Protein AF-A0A8S8XZ10-F1 (afdb_monomer)

Secondary structure (DSSP, 8-state):
--S-HHHHHHHHHHHHHHTT----SSS-EEEEE-TTS-EEEEE-STTT-TTS-EEEEEPPPSSPPPHHHHHHTTSS-HHHHHHHHHHHHTT--EEEE-STTSSHHHHHHHHHTTS-TTS-EEEEESS-------TTEEEEE-BPPSSSS--SSSPPPTT-B-HHHHHHHHGGG--SEEEEEEE-STHHHHHHHHHHTT-EEEEEE--SSHHHHHHHHHSTTT---GGGGGG--EEEEEEEEEETTEEEEEEEEEEEEEEE-TTT-PEEEEEEEEEETTTTEEEE-S--HHHHHHHHHHT--HHHHHHHHHHHHHHHHHHHHHT---HHHHHHHHHHHHH-HHHHHHHHHHHH--S-HHHHHHHHHTT------------GGGS-HHHHHHHHHHHHHHHHHHHHHHHHHHT---HHHHHHHHHHHHHHHHHHHHHHHHHHHHHHHHHHHHHHHHHHHHHTT----TT--HHHHHHHHHHHHHHHHHHHHHHHHHTT--SHHHHHHHHHHHHHHHHHHHHHHHHHHHHHHHHHHS-TTSSS--

Sequence (542 aa):
MWEDELELEQYIIRMAQRCGKHISIAEPLLDATLMDGSRIVMTLGREVSTKGSTFTIRRFRDEPFTPVDLLEFKTFSSMQIAFFWLAMQYGMSMLFVGGTASGKTTSLNACSLFLPWQHKIVSIEETRELNLPHPNWIPGCTRQGFGGESAGSGVKAAGEVDMYDLLRAALRERPEYIIVGEIRGAEAYVLFQAMATGHTTYSTFHADSIQSLVHRLENKPIEIPRVLIPALDGISIQIQTRVGGKRVRRNKGIIEIIGIDPHSHELLTNEAFRWDNTVDEFVFTGKSYIFEKIMMKANLNRVEIMDETKRRQLVIEWCLKKGIRDYKDFARVVAEYYVHPEDVMRQVYEDMQVGGKKRRRKVEERNLDLSSSDDSEVDVSDFPPKVRQKYQTREAKEQATRAKSDAKISQTDDPTKRANLIAKEEQRRAKVETKLQSDLLKDQGYYVPLKQLKPLAKQISLGDVSSLNEVEGRRMLKDVRSEMNKRSKAETNISKLEASDKKEKAISSEEDRASKALNSLKAKLANRVQRSANPRWWHSWL

Structure (mmCIF, N/CA/C/O backbone):
data_AF-A0A8S8XZ10-F1
#
_entry.id   AF-A0A8S8XZ10-F1
#
loop_
_atom_site.group_PDB
_atom_site.id
_atom_site.type_symbol
_atom_site.label_atom_id
_atom_sit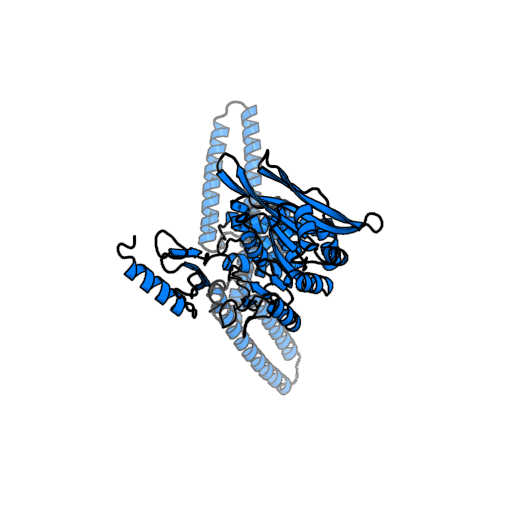e.label_alt_id
_atom_site.label_comp_id
_atom_site.label_asym_id
_atom_site.label_entity_id
_atom_site.label_seq_id
_atom_site.pdbx_PDB_ins_code
_atom_site.Cartn_x
_atom_site.Cartn_y
_atom_site.Cartn_z
_atom_site.occupancy
_atom_site.B_iso_or_equiv
_atom_site.auth_seq_id
_atom_site.auth_comp_id
_atom_site.auth_asym_id
_atom_site.auth_atom_id
_atom_site.pdbx_PDB_model_num
ATOM 1 N N . MET A 1 1 ? -37.898 -8.032 8.596 1.00 65.44 1 MET A N 1
ATOM 2 C CA . MET A 1 1 ? -38.205 -7.002 9.608 1.00 65.44 1 MET A CA 1
ATOM 3 C C . MET A 1 1 ? -38.590 -7.789 10.846 1.00 65.44 1 MET A C 1
ATOM 5 O O . MET A 1 1 ? -39.298 -8.768 10.668 1.00 65.44 1 MET A O 1
ATOM 9 N N . TRP A 1 2 ? -38.030 -7.489 12.015 1.00 80.50 2 TRP A N 1
ATOM 10 C CA . TRP A 1 2 ? -38.417 -8.199 13.239 1.00 80.50 2 TRP A CA 1
ATOM 11 C C . TRP A 1 2 ? -39.788 -7.669 13.664 1.00 80.50 2 TRP A C 1
ATOM 13 O O . TRP A 1 2 ? -39.946 -6.452 13.752 1.00 80.50 2 TRP A O 1
ATOM 23 N N . GLU A 1 3 ? -40.773 -8.553 13.817 1.00 84.00 3 GLU A N 1
ATOM 24 C CA . GLU A 1 3 ? -42.140 -8.176 14.215 1.00 84.00 3 GLU A CA 1
ATOM 25 C C . GLU A 1 3 ? -42.300 -8.145 15.740 1.00 84.00 3 GLU A C 1
ATOM 27 O O . GLU A 1 3 ? -43.104 -7.368 16.251 1.00 84.00 3 GLU A O 1
ATOM 32 N N . ASP A 1 4 ? -41.489 -8.930 16.456 1.00 89.00 4 ASP A N 1
ATOM 33 C CA . ASP A 1 4 ? -41.454 -8.998 17.914 1.00 89.00 4 ASP A CA 1
ATOM 34 C C . ASP A 1 4 ? -40.138 -8.430 18.476 1.00 89.00 4 ASP A C 1
ATOM 36 O O . ASP A 1 4 ? -39.034 -8.779 18.045 1.00 89.00 4 ASP A O 1
ATOM 40 N N . GLU A 1 5 ? -40.263 -7.536 19.456 1.00 87.44 5 GLU A N 1
ATOM 41 C CA . GLU A 1 5 ? -39.135 -6.887 20.130 1.00 87.44 5 GLU A CA 1
ATOM 42 C C . GLU A 1 5 ? -38.391 -7.865 21.047 1.00 87.44 5 GLU A C 1
ATOM 44 O O . GLU A 1 5 ? -37.161 -7.821 21.112 1.00 87.44 5 GLU A O 1
ATOM 49 N N . LEU A 1 6 ? -39.111 -8.799 21.682 1.00 89.62 6 LEU A N 1
ATOM 50 C CA . LEU A 1 6 ? -38.511 -9.833 22.530 1.00 89.62 6 LEU A CA 1
ATOM 51 C C . LEU A 1 6 ? -37.626 -10.777 21.711 1.00 89.62 6 LEU A C 1
ATOM 53 O O . LEU A 1 6 ? -36.528 -11.134 22.142 1.00 89.62 6 LEU A O 1
ATOM 57 N N . GLU A 1 7 ? -38.067 -11.160 20.514 1.00 92.50 7 GLU A N 1
ATOM 58 C CA . GLU A 1 7 ? -37.280 -11.989 19.601 1.00 92.50 7 GLU A CA 1
ATOM 59 C C . GLU A 1 7 ? -35.965 -11.292 19.192 1.00 92.50 7 GLU A C 1
ATOM 61 O O . GLU A 1 7 ? -34.892 -11.907 19.215 1.00 92.50 7 GLU A O 1
ATOM 66 N N . LEU A 1 8 ? -36.023 -9.987 18.892 1.00 92.81 8 LEU A N 1
ATOM 67 C CA . LEU A 1 8 ? -34.847 -9.177 18.558 1.00 92.81 8 LEU A CA 1
ATOM 68 C C . LEU A 1 8 ? -33.883 -9.039 19.746 1.00 92.81 8 LEU A C 1
ATOM 70 O O . LEU A 1 8 ? -32.667 -9.152 19.572 1.00 92.81 8 LEU A O 1
ATOM 74 N N . GLU A 1 9 ? -34.404 -8.833 20.954 1.00 93.06 9 GLU A N 1
ATOM 75 C CA . GLU A 1 9 ? -33.612 -8.792 22.187 1.00 93.06 9 GLU A CA 1
ATOM 76 C C . GLU A 1 9 ? -32.893 -10.115 22.446 1.00 93.06 9 GLU A C 1
ATOM 78 O O . GLU A 1 9 ? -31.679 -10.137 22.662 1.00 93.06 9 GLU A O 1
ATOM 83 N N . GLN A 1 10 ? -33.609 -11.236 22.345 1.00 92.75 10 GLN A N 1
ATOM 84 C CA . GLN A 1 10 ? -33.021 -12.568 22.483 1.00 92.75 10 GLN A CA 1
ATOM 85 C C . GLN A 1 10 ? -31.941 -12.823 21.430 1.00 92.75 10 GLN A C 1
ATOM 87 O O . GLN A 1 10 ? -30.914 -13.439 21.732 1.00 92.75 10 GLN A O 1
ATOM 92 N N . TYR A 1 11 ? -32.145 -12.346 20.200 1.00 93.69 11 TYR A N 1
ATOM 93 C CA . TYR A 1 11 ? -31.141 -12.431 19.148 1.00 93.69 11 TYR A CA 1
ATOM 94 C C . TYR A 1 11 ? -29.889 -11.620 19.491 1.00 93.69 11 TYR A C 1
ATOM 96 O O . TYR A 1 11 ? -28.785 -12.155 19.407 1.00 93.69 11 TYR A O 1
ATOM 104 N N . ILE A 1 12 ? -30.038 -10.369 19.933 1.00 93.75 12 ILE A N 1
ATOM 105 C CA . ILE A 1 12 ? -28.918 -9.505 20.333 1.00 93.75 12 ILE A CA 1
ATOM 106 C C . ILE A 1 12 ? -28.139 -10.117 21.502 1.00 93.75 12 ILE A C 1
ATOM 108 O O . ILE A 1 12 ? -26.913 -10.206 21.432 1.00 93.75 12 ILE A O 1
ATOM 112 N N . ILE A 1 13 ? -28.828 -10.627 22.526 1.00 93.50 13 ILE A N 1
ATOM 113 C CA . ILE A 1 13 ? -28.196 -11.303 23.670 1.00 93.50 13 ILE A CA 1
ATOM 114 C C . ILE A 1 13 ? -27.418 -12.542 23.206 1.00 93.50 13 ILE A C 1
ATOM 116 O O . ILE A 1 13 ? -26.265 -12.741 23.592 1.00 93.50 13 ILE A O 1
ATOM 120 N N . ARG A 1 14 ? -28.008 -13.361 22.327 1.00 92.94 14 ARG A N 1
ATOM 121 C CA . ARG A 1 14 ? -27.344 -14.548 21.767 1.00 92.94 14 ARG A CA 1
ATOM 122 C C . ARG A 1 14 ? -26.124 -14.171 20.928 1.00 92.94 14 ARG A C 1
ATOM 124 O O . ARG A 1 14 ? -25.102 -14.850 20.994 1.00 92.94 14 ARG A O 1
ATOM 131 N N . MET A 1 15 ? -26.212 -13.103 20.139 1.00 92.31 15 MET A N 1
ATOM 132 C CA . MET A 1 15 ? -25.101 -12.612 19.325 1.00 92.31 15 MET A CA 1
ATOM 133 C C . MET A 1 15 ? -23.962 -12.077 20.192 1.00 92.31 15 MET A C 1
ATOM 135 O O . MET A 1 15 ? -22.817 -12.448 19.952 1.00 92.31 15 MET A O 1
ATOM 139 N N . ALA A 1 16 ? -24.267 -11.305 21.237 1.00 90.75 16 ALA A N 1
ATOM 140 C CA . ALA A 1 16 ? -23.286 -10.861 22.225 1.00 90.75 16 ALA A CA 1
ATOM 141 C C . ALA A 1 16 ? -22.512 -12.046 22.822 1.00 90.75 16 ALA A C 1
ATOM 143 O O . ALA A 1 16 ? -21.279 -12.060 22.779 1.00 90.75 16 ALA A O 1
ATOM 144 N N . GLN A 1 17 ? -23.229 -13.088 23.259 1.00 90.12 17 GLN A N 1
ATOM 145 C CA . GLN A 1 17 ? -22.628 -14.307 23.806 1.00 90.12 17 GLN A CA 1
ATOM 146 C C . GLN A 1 17 ? -21.746 -15.040 22.786 1.00 90.12 17 GLN A C 1
ATOM 148 O O . GLN A 1 17 ? -20.663 -15.505 23.135 1.00 90.12 17 GLN A O 1
ATOM 153 N N . ARG A 1 18 ? -22.156 -15.115 21.511 1.00 89.38 18 ARG A N 1
ATOM 154 C CA . ARG A 1 18 ? -21.328 -15.708 20.439 1.00 89.38 18 ARG A CA 1
ATOM 155 C C . ARG A 1 18 ? -20.056 -14.913 20.159 1.00 89.38 18 ARG A C 1
ATOM 157 O O . ARG A 1 18 ? -19.068 -15.508 19.743 1.00 89.38 18 ARG A O 1
ATOM 164 N N . CYS A 1 19 ? -20.067 -13.604 20.400 1.00 86.12 19 CYS A N 1
ATOM 165 C CA . CYS A 1 19 ? -18.871 -12.765 20.356 1.00 86.12 19 CYS A CA 1
ATOM 166 C C . CYS A 1 19 ? -18.008 -12.877 21.629 1.00 86.12 19 CYS A C 1
ATOM 168 O O . CYS A 1 19 ? -17.015 -12.162 21.748 1.00 86.12 19 CYS A O 1
ATOM 170 N N . GLY A 1 20 ? -18.388 -13.722 22.596 1.00 81.88 20 GLY A N 1
ATOM 171 C CA . GLY A 1 20 ? -17.695 -13.865 23.877 1.00 81.88 20 GLY A CA 1
ATOM 172 C C . GLY A 1 20 ? -17.874 -12.668 24.813 1.00 81.88 20 GLY A C 1
ATOM 173 O O . GLY A 1 20 ? -17.048 -12.467 25.700 1.00 81.88 20 GLY A O 1
ATOM 174 N N . LYS A 1 21 ? -18.918 -11.856 24.605 1.00 85.19 21 LYS A N 1
ATOM 175 C CA . LYS A 1 21 ? -19.235 -10.686 25.430 1.00 85.19 21 LYS A CA 1
ATOM 176 C C . LYS A 1 21 ? -20.638 -10.796 26.030 1.00 85.19 21 LYS A C 1
ATOM 178 O O . LYS A 1 21 ? -21.444 -11.638 25.637 1.00 85.19 21 LYS A O 1
ATOM 183 N N . HIS A 1 22 ? -20.935 -9.925 26.985 1.00 86.38 22 HIS A N 1
ATOM 184 C CA . HIS A 1 22 ? -22.253 -9.819 27.602 1.00 86.38 22 HIS A CA 1
ATOM 185 C C . HIS A 1 22 ? -22.854 -8.450 27.295 1.00 86.38 22 HIS A C 1
ATOM 187 O O . HIS A 1 22 ? -22.135 -7.462 27.199 1.00 86.38 22 HIS A O 1
ATOM 193 N N . ILE A 1 23 ? -24.170 -8.419 27.111 1.00 88.44 23 ILE A N 1
ATOM 194 C CA . ILE A 1 23 ? -24.964 -7.198 26.995 1.00 88.44 23 ILE A CA 1
ATOM 195 C C . ILE A 1 23 ? -26.092 -7.307 28.013 1.00 88.44 23 ILE A C 1
ATOM 197 O O . ILE A 1 23 ? -26.660 -8.388 28.195 1.00 88.44 23 ILE A O 1
ATOM 201 N N . SER A 1 24 ? -26.374 -6.224 28.725 1.00 90.25 24 SER A N 1
ATOM 202 C CA . SER A 1 24 ? -27.387 -6.204 29.779 1.00 90.25 24 SER A CA 1
ATOM 203 C C . SER A 1 24 ? -28.095 -4.857 29.797 1.00 90.25 24 SER A C 1
ATOM 205 O O . SER A 1 24 ? -27.687 -3.938 29.102 1.00 90.25 24 SER A O 1
ATOM 207 N N . ILE A 1 25 ? -29.156 -4.725 30.587 1.00 87.12 25 ILE A N 1
ATOM 208 C CA . ILE A 1 25 ? -29.828 -3.430 30.756 1.00 87.12 25 ILE A CA 1
ATOM 209 C C . ILE A 1 25 ? -28.886 -2.423 31.441 1.00 87.12 25 ILE A C 1
ATOM 211 O O . ILE A 1 25 ? -28.856 -1.262 31.066 1.00 87.12 25 ILE A O 1
ATOM 215 N N . ALA A 1 26 ? -28.043 -2.880 32.375 1.00 85.94 26 ALA A N 1
ATOM 216 C CA . ALA A 1 26 ? -27.056 -2.028 33.042 1.00 85.94 26 ALA A CA 1
ATOM 217 C C . ALA A 1 26 ? -25.929 -1.555 32.102 1.00 85.94 26 ALA A C 1
ATOM 219 O O . ALA A 1 26 ? -25.416 -0.452 32.260 1.00 85.94 26 ALA A O 1
ATOM 220 N N . GLU A 1 27 ? -25.563 -2.379 31.115 1.00 85.25 27 GLU A N 1
ATOM 221 C CA . GLU A 1 27 ? -24.571 -2.070 30.076 1.00 85.25 27 GLU A CA 1
ATOM 222 C C . GLU A 1 27 ? -25.194 -2.321 28.692 1.00 85.25 27 GLU A C 1
ATOM 224 O O . GLU A 1 27 ? -24.950 -3.363 28.066 1.00 85.25 27 GLU A O 1
ATOM 229 N N . PRO A 1 28 ? -26.059 -1.399 28.224 1.00 89.00 28 PRO A N 1
ATOM 230 C CA . PRO A 1 28 ? -26.897 -1.632 27.054 1.00 89.00 28 PRO A CA 1
ATOM 231 C C . PRO A 1 28 ? -26.156 -1.416 25.737 1.00 89.00 28 PRO A C 1
ATOM 233 O O . PRO A 1 28 ? -26.706 -1.739 24.692 1.00 89.00 28 PRO A O 1
ATOM 236 N N . LEU A 1 29 ? -24.935 -0.876 25.749 1.00 89.94 29 LEU A N 1
ATOM 237 C CA . LEU A 1 29 ? -24.121 -0.626 24.559 1.00 89.94 29 LEU A CA 1
ATOM 238 C C . LEU A 1 29 ? -23.000 -1.656 24.459 1.00 89.94 29 LEU A C 1
ATOM 240 O O . LEU A 1 29 ? -22.198 -1.795 25.376 1.00 89.94 29 LEU A O 1
ATOM 244 N N . LEU A 1 30 ? -22.914 -2.343 23.320 1.00 87.56 30 LEU A N 1
ATOM 245 C CA . LEU A 1 30 ? -21.883 -3.348 23.092 1.00 87.56 30 LEU A CA 1
ATOM 246 C C . LEU A 1 30 ? -21.258 -3.206 21.707 1.00 87.56 30 LEU A C 1
ATOM 248 O O . LEU A 1 30 ? -21.948 -3.240 20.692 1.00 87.56 30 LEU A O 1
ATOM 252 N N . ASP A 1 31 ? -19.933 -3.130 21.671 1.00 85.75 31 ASP A N 1
ATOM 253 C CA . ASP A 1 31 ? -19.135 -3.235 20.452 1.00 85.75 31 ASP A CA 1
ATOM 254 C C . ASP A 1 31 ? -18.364 -4.553 20.465 1.00 85.75 31 ASP A C 1
ATOM 256 O O . ASP A 1 31 ? -17.707 -4.885 21.455 1.00 85.75 31 ASP A O 1
ATOM 260 N N . ALA A 1 32 ? -18.467 -5.346 19.405 1.00 83.81 32 ALA A N 1
ATOM 261 C CA . ALA A 1 32 ? -17.872 -6.672 19.349 1.00 83.81 32 ALA A CA 1
ATOM 262 C C . ALA A 1 32 ? -17.457 -7.078 17.930 1.00 83.81 32 ALA A C 1
ATOM 264 O O . ALA A 1 32 ? -17.826 -6.455 16.933 1.00 83.81 32 ALA A O 1
ATOM 265 N N . THR A 1 33 ? -16.714 -8.179 17.854 1.00 82.75 33 THR A N 1
ATOM 266 C CA . THR A 1 33 ? -16.261 -8.782 16.599 1.00 82.75 33 THR A CA 1
ATOM 267 C C . THR A 1 33 ? -16.919 -10.147 16.442 1.00 82.75 33 THR A C 1
ATOM 269 O O . THR A 1 33 ? -16.871 -10.976 17.350 1.00 82.75 33 THR A O 1
ATOM 272 N N . LEU A 1 34 ? -17.558 -10.368 15.297 1.00 86.50 34 LEU A N 1
ATOM 273 C CA . LEU A 1 34 ? -18.174 -11.633 14.917 1.00 86.50 34 LEU A CA 1
ATOM 274 C C . LEU A 1 34 ? -17.112 -12.676 14.547 1.00 86.50 34 LEU A C 1
ATOM 276 O O . LEU A 1 34 ? -15.951 -12.358 14.302 1.00 86.50 34 LEU A O 1
ATOM 280 N N . MET A 1 35 ? -17.521 -13.944 14.465 1.00 81.88 35 MET A N 1
ATOM 281 C CA . MET A 1 35 ? -16.620 -15.056 14.124 1.00 81.88 35 MET A CA 1
ATOM 282 C C . MET A 1 35 ? -16.035 -14.963 12.706 1.00 81.88 35 MET A C 1
ATOM 284 O O . MET A 1 35 ? -14.980 -15.530 12.449 1.00 81.88 35 MET A O 1
ATOM 288 N N . ASP A 1 36 ? -16.712 -14.260 11.794 1.00 78.06 36 ASP A N 1
ATOM 289 C CA . ASP A 1 36 ? -16.226 -13.956 10.441 1.00 78.06 36 ASP A CA 1
ATOM 290 C C . ASP A 1 36 ? -15.306 -12.718 10.407 1.00 78.06 36 ASP A C 1
ATOM 292 O O . ASP A 1 36 ? -14.862 -12.301 9.343 1.00 78.06 36 ASP A O 1
ATOM 296 N N . GLY A 1 37 ? -15.031 -12.106 11.563 1.00 77.94 37 GLY A N 1
ATOM 297 C CA . GLY A 1 37 ? -14.256 -10.877 11.692 1.00 77.94 37 GLY A CA 1
ATOM 298 C C . GLY A 1 37 ? -15.082 -9.598 11.557 1.00 77.94 37 GLY A C 1
ATOM 299 O O . GLY A 1 37 ? -14.557 -8.537 11.875 1.00 77.94 37 GLY A O 1
ATOM 300 N N . SER A 1 38 ? -16.355 -9.666 11.145 1.00 83.56 38 SER A N 1
ATOM 301 C CA . SER A 1 38 ? -17.235 -8.498 10.984 1.00 83.56 38 SER A CA 1
ATOM 302 C C . SER A 1 38 ? -17.439 -7.745 12.303 1.00 83.56 38 SER A C 1
ATOM 304 O O . SER A 1 38 ? -17.629 -8.358 13.353 1.00 83.56 38 SER A O 1
ATOM 306 N N . ARG A 1 39 ? -17.472 -6.407 12.265 1.00 84.81 39 ARG A N 1
ATOM 307 C CA . ARG A 1 39 ? -17.782 -5.604 13.461 1.00 84.81 39 ARG A CA 1
ATOM 308 C C . ARG A 1 39 ? -19.282 -5.565 13.675 1.00 84.81 39 ARG A C 1
ATOM 310 O O . ARG A 1 39 ? -20.030 -5.306 12.730 1.00 84.81 39 ARG A O 1
ATOM 317 N N . ILE A 1 40 ? -19.714 -5.772 14.908 1.00 89.50 40 ILE A N 1
ATOM 318 C CA . ILE A 1 40 ? -21.108 -5.659 15.308 1.00 89.50 40 ILE A CA 1
ATOM 319 C C . ILE A 1 40 ? -21.227 -4.680 16.475 1.00 89.50 40 ILE A C 1
ATOM 321 O O . ILE A 1 40 ? -20.600 -4.852 17.515 1.00 89.50 40 ILE A O 1
ATOM 325 N N . VAL A 1 41 ? -22.049 -3.652 16.289 1.00 91.50 41 VAL A N 1
ATOM 326 C CA . VAL A 1 41 ? -22.442 -2.719 17.349 1.00 91.50 41 VAL A CA 1
ATOM 327 C C . VAL A 1 41 ? -23.881 -3.028 17.718 1.00 91.50 41 VAL A C 1
ATOM 329 O O . VAL A 1 41 ? -24.717 -3.153 16.826 1.00 91.50 41 VAL A O 1
ATOM 332 N N . MET A 1 42 ? -24.168 -3.180 19.005 1.00 93.00 42 MET A N 1
ATOM 333 C CA . MET A 1 42 ? -25.476 -3.548 19.539 1.00 93.00 42 MET A CA 1
ATOM 334 C C . MET A 1 42 ? -25.917 -2.556 20.610 1.00 93.00 42 MET A C 1
ATOM 336 O O . MET A 1 42 ? -25.102 -2.027 21.367 1.00 93.00 42 MET A O 1
ATOM 340 N N . THR A 1 43 ? -27.224 -2.337 20.681 1.00 93.50 43 THR A N 1
ATOM 341 C CA . THR A 1 43 ? -27.889 -1.586 21.741 1.00 93.50 43 THR A CA 1
ATOM 342 C C . THR A 1 43 ? -29.072 -2.400 22.248 1.00 93.50 43 THR A C 1
ATOM 344 O O . THR A 1 43 ? -29.917 -2.787 21.441 1.00 93.50 43 THR A O 1
ATOM 347 N N . LEU A 1 44 ? -29.130 -2.676 23.550 1.00 92.38 44 LEU A N 1
ATOM 348 C CA . LEU A 1 44 ? -30.203 -3.443 24.183 1.00 92.38 44 LEU A CA 1
ATOM 349 C C . LEU A 1 44 ? -31.250 -2.526 24.825 1.00 92.38 44 LEU A C 1
ATOM 351 O O . LEU A 1 44 ? -30.921 -1.531 25.468 1.00 92.38 44 LEU A O 1
ATOM 355 N N . GLY A 1 45 ? -32.511 -2.916 24.683 1.00 89.69 45 GLY A N 1
ATOM 356 C CA . GLY A 1 45 ? -33.670 -2.283 25.287 1.00 89.69 45 GLY A CA 1
ATOM 357 C C . GLY A 1 45 ? -33.987 -0.901 24.723 1.00 89.69 45 GLY A C 1
ATOM 358 O O . GLY A 1 45 ? -33.482 -0.467 23.682 1.00 89.69 45 GLY A O 1
ATOM 359 N N . ARG A 1 46 ? -34.854 -0.197 25.456 1.00 90.00 46 ARG A N 1
ATOM 360 C CA . ARG A 1 46 ? -35.334 1.149 25.111 1.00 90.00 46 ARG A CA 1
ATOM 361 C C . ARG A 1 46 ? -34.636 2.285 25.851 1.00 90.00 46 ARG A C 1
ATOM 363 O O . ARG A 1 46 ? -34.931 3.446 25.580 1.00 90.00 46 ARG A O 1
ATOM 370 N N . GLU A 1 47 ? -33.721 1.964 26.762 1.00 83.06 47 GLU A N 1
ATOM 371 C CA . GLU A 1 47 ? -33.067 2.954 27.625 1.00 83.06 47 GLU A CA 1
ATOM 372 C C . GLU A 1 47 ? -32.169 3.909 26.834 1.00 83.06 47 GLU A C 1
ATOM 374 O O . GLU A 1 47 ? -32.202 5.116 27.056 1.00 83.06 47 GLU A O 1
ATOM 379 N N . VAL A 1 48 ? -31.417 3.375 25.865 1.00 85.56 48 VAL A N 1
ATOM 380 C CA . VAL A 1 48 ? -30.547 4.174 24.984 1.00 85.56 48 VAL A CA 1
ATOM 381 C C . VAL A 1 48 ? -31.138 4.321 23.580 1.00 85.56 48 VAL A C 1
ATOM 383 O O . VAL A 1 48 ? -31.026 5.380 22.963 1.00 85.56 48 VAL A O 1
ATOM 386 N N . SER A 1 49 ? -31.806 3.283 23.068 1.00 87.50 49 SER A N 1
ATOM 387 C CA . SER A 1 49 ? -32.452 3.301 21.753 1.00 87.50 49 SER A CA 1
ATOM 388 C C . SER A 1 49 ? -33.968 3.408 21.892 1.00 87.50 49 SER A C 1
ATOM 390 O O . SER A 1 49 ? -34.666 2.430 22.136 1.00 87.50 49 SER A O 1
ATOM 392 N N . THR A 1 50 ? -34.516 4.602 21.670 1.00 85.75 50 THR A N 1
ATOM 393 C CA . THR A 1 50 ? -35.946 4.899 21.900 1.00 85.75 50 THR A CA 1
ATOM 394 C C . THR A 1 50 ? -36.926 4.070 21.059 1.00 85.75 50 THR A C 1
ATOM 396 O O . THR A 1 50 ? -38.117 4.040 21.363 1.00 85.75 50 THR A O 1
ATOM 399 N N . LYS A 1 51 ? -36.448 3.391 20.009 1.00 86.38 51 LYS A N 1
ATOM 400 C CA . LYS A 1 51 ? -37.246 2.511 19.138 1.00 86.38 51 LYS A CA 1
ATOM 401 C C . LYS A 1 51 ? -37.040 1.015 19.413 1.00 86.38 51 LYS A C 1
ATOM 403 O O . LYS A 1 51 ? -37.399 0.205 18.564 1.00 86.38 51 LYS A O 1
ATOM 408 N N . GLY A 1 52 ? -36.477 0.667 20.568 1.00 89.88 52 GLY A N 1
ATOM 409 C CA . GLY A 1 52 ? -36.152 -0.710 20.934 1.00 89.88 52 GLY A CA 1
ATOM 410 C C . GLY A 1 52 ? -34.719 -1.077 20.588 1.00 89.88 52 GLY A C 1
ATOM 411 O O . GLY A 1 52 ? -33.941 -0.249 20.104 1.00 89.88 52 GLY A O 1
ATOM 412 N N . SER A 1 53 ? -34.373 -2.333 20.837 1.00 93.06 53 SER A N 1
ATOM 413 C CA . SER A 1 53 ? -33.017 -2.836 20.635 1.00 93.06 53 SER A CA 1
ATOM 414 C C . SER A 1 53 ? -32.560 -2.713 19.179 1.00 93.06 53 SER A C 1
ATOM 416 O O . SER A 1 53 ? -33.344 -2.862 18.243 1.00 93.06 53 SER A O 1
ATOM 418 N N . THR A 1 54 ? -31.274 -2.452 18.959 1.00 93.00 54 THR A N 1
ATOM 419 C CA . THR A 1 54 ? -30.707 -2.325 17.610 1.00 93.00 54 THR A CA 1
ATOM 420 C C . THR A 1 54 ? -29.384 -3.058 17.490 1.00 93.00 54 THR A C 1
ATOM 422 O O . THR A 1 54 ? -28.671 -3.268 18.469 1.00 93.00 54 THR A O 1
ATOM 425 N N . PHE A 1 55 ? -29.031 -3.448 16.268 1.00 93.31 55 PHE A N 1
ATOM 426 C CA . PHE A 1 55 ? -27.678 -3.877 15.956 1.00 93.31 55 PHE A CA 1
ATOM 427 C C . PHE A 1 55 ? -27.283 -3.426 14.552 1.00 93.31 55 PHE A C 1
ATOM 429 O O . PHE A 1 55 ? -28.116 -3.311 13.655 1.00 93.31 55 PHE A O 1
ATOM 436 N N . THR A 1 56 ? -25.994 -3.181 14.352 1.00 92.19 56 THR A N 1
ATOM 437 C CA . THR A 1 56 ? -25.409 -2.828 13.060 1.00 92.19 56 THR A CA 1
ATOM 438 C C . THR A 1 56 ? -24.200 -3.712 12.821 1.00 92.19 56 THR A C 1
ATOM 440 O O . THR A 1 56 ? -23.259 -3.695 13.609 1.00 92.19 56 THR A O 1
ATOM 443 N N . ILE A 1 57 ? -24.216 -4.468 11.721 1.00 89.75 57 ILE A N 1
ATOM 444 C CA . ILE A 1 57 ? -23.077 -5.283 11.295 1.00 89.75 57 ILE A CA 1
ATOM 445 C C . ILE A 1 57 ? -22.372 -4.575 10.146 1.00 89.75 57 ILE A C 1
ATOM 447 O O . ILE A 1 57 ? -22.947 -4.370 9.074 1.00 89.75 57 ILE A O 1
ATOM 451 N N . ARG A 1 58 ? -21.098 -4.247 10.351 1.00 85.12 58 ARG A N 1
ATOM 452 C CA . ARG A 1 58 ? -20.192 -3.827 9.288 1.00 85.12 58 ARG A CA 1
ATOM 453 C C . ARG A 1 58 ? -19.411 -5.050 8.822 1.00 85.12 58 ARG A C 1
ATOM 455 O O . ARG A 1 58 ? -18.476 -5.488 9.489 1.00 85.12 58 ARG A O 1
ATOM 462 N N . ARG A 1 59 ? -19.827 -5.592 7.675 1.00 80.62 59 ARG A N 1
ATOM 463 C CA . ARG A 1 59 ? -19.159 -6.733 7.041 1.00 80.62 59 ARG A CA 1
ATOM 464 C C . ARG A 1 59 ? -17.849 -6.299 6.403 1.00 80.62 59 ARG A C 1
ATOM 466 O O . ARG A 1 59 ? -17.779 -5.223 5.799 1.00 80.62 59 ARG A O 1
ATOM 473 N N . PHE A 1 60 ? -16.850 -7.160 6.503 1.00 71.25 60 PHE A N 1
ATOM 474 C CA . PHE A 1 60 ? -15.625 -7.031 5.729 1.00 71.25 60 PHE A CA 1
ATOM 475 C C . PHE A 1 60 ? -15.775 -7.750 4.397 1.00 71.25 60 PHE A C 1
ATOM 477 O O . PHE A 1 60 ? -16.659 -8.584 4.203 1.00 71.25 60 PHE A O 1
ATOM 484 N N . ARG A 1 61 ? -14.965 -7.328 3.433 1.00 69.94 61 ARG A N 1
ATOM 485 C CA . ARG A 1 61 ? -14.929 -7.963 2.124 1.00 69.94 61 ARG A CA 1
ATOM 486 C C . ARG A 1 61 ? -13.916 -9.091 2.213 1.00 69.94 61 ARG A C 1
ATOM 488 O O . ARG A 1 61 ? -12.756 -8.811 2.499 1.00 69.94 61 ARG A O 1
ATOM 495 N N . ASP A 1 62 ? -14.354 -10.318 1.960 1.00 72.00 62 ASP A N 1
ATOM 496 C CA . ASP A 1 62 ? -13.457 -11.479 1.967 1.00 72.00 62 ASP A CA 1
ATOM 497 C C . ASP A 1 62 ? -12.342 -11.310 0.922 1.00 72.00 62 ASP A C 1
ATOM 499 O O . ASP A 1 62 ? -11.177 -11.601 1.188 1.00 72.00 62 ASP A O 1
ATOM 503 N N . GLU A 1 63 ? -12.688 -10.739 -0.236 1.00 82.69 63 GLU A N 1
ATOM 504 C CA . GLU A 1 63 ? -11.751 -10.368 -1.297 1.00 82.69 63 GLU A CA 1
ATOM 505 C C . GLU A 1 63 ? -11.380 -8.874 -1.206 1.00 82.69 63 GLU A C 1
ATOM 507 O O . GLU A 1 63 ? -12.218 -8.003 -1.497 1.00 82.69 63 GLU A O 1
ATOM 512 N N . PRO A 1 64 ? -10.142 -8.539 -0.792 1.00 88.25 64 PRO A N 1
ATOM 513 C CA . PRO A 1 64 ? -9.678 -7.162 -0.754 1.00 88.25 64 PRO A CA 1
ATOM 514 C C . PRO A 1 64 ? -9.480 -6.611 -2.171 1.00 88.25 64 PRO A C 1
ATOM 516 O O . PRO A 1 64 ? -9.181 -7.344 -3.110 1.00 88.25 64 PRO A O 1
ATOM 519 N N . PHE A 1 65 ? -9.621 -5.293 -2.321 1.00 94.00 65 PHE A N 1
ATOM 520 C CA . PHE A 1 65 ? -9.287 -4.631 -3.582 1.00 94.00 65 PHE A CA 1
ATOM 521 C C . PHE A 1 65 ? -7.784 -4.705 -3.854 1.00 94.00 65 PHE A C 1
ATOM 523 O O . PHE A 1 65 ? -6.967 -4.542 -2.949 1.00 94.00 65 PHE A O 1
ATOM 530 N N . THR A 1 66 ? -7.434 -4.881 -5.121 1.00 96.50 66 THR A N 1
ATOM 531 C CA . THR A 1 66 ? -6.054 -4.904 -5.602 1.00 96.50 66 THR A CA 1
ATOM 532 C C . THR A 1 66 ? -5.631 -3.542 -6.154 1.00 96.50 66 THR A C 1
ATOM 534 O O . THR A 1 66 ? -6.475 -2.703 -6.487 1.00 96.50 66 THR A O 1
ATOM 537 N N . PRO A 1 67 ? -4.322 -3.296 -6.336 1.00 97.12 67 PRO A N 1
ATOM 538 C CA . PRO A 1 67 ? -3.848 -2.123 -7.063 1.00 97.12 67 PRO A CA 1
ATOM 539 C C . PRO A 1 67 ? -4.434 -2.004 -8.477 1.00 97.12 67 PRO A C 1
ATOM 541 O O . PRO A 1 67 ? -4.634 -0.895 -8.966 1.00 97.12 67 PRO A O 1
ATOM 544 N N . VAL A 1 68 ? -4.760 -3.131 -9.117 1.00 96.62 68 VAL A N 1
ATOM 545 C CA . VAL A 1 68 ? -5.416 -3.166 -10.432 1.00 96.62 68 VAL A CA 1
ATOM 546 C C . VAL A 1 68 ? -6.821 -2.569 -10.359 1.00 96.62 68 VAL A C 1
ATOM 548 O O . VAL A 1 68 ? -7.165 -1.731 -11.191 1.00 96.62 68 VAL A O 1
ATOM 551 N N . ASP A 1 69 ? -7.600 -2.918 -9.332 1.00 96.44 69 ASP A N 1
ATOM 552 C CA . ASP A 1 69 ? -8.926 -2.327 -9.114 1.00 96.44 69 ASP A CA 1
ATOM 553 C C . ASP A 1 69 ? -8.823 -0.820 -8.844 1.00 96.44 69 ASP A C 1
ATOM 555 O O . ASP A 1 69 ? -9.595 -0.020 -9.372 1.00 96.44 69 ASP A O 1
ATOM 559 N N . LEU A 1 70 ? -7.830 -0.402 -8.052 1.00 97.00 70 LEU A N 1
ATOM 560 C CA . LEU A 1 70 ? -7.598 1.013 -7.763 1.00 97.00 70 LEU A CA 1
ATOM 561 C C . LEU A 1 70 ? -7.197 1.822 -9.007 1.00 97.00 70 LEU A C 1
ATOM 563 O O . LEU A 1 70 ? -7.556 3.002 -9.102 1.00 97.00 70 LEU A O 1
ATOM 567 N N . LEU A 1 71 ? -6.492 1.200 -9.957 1.00 96.44 71 LEU A N 1
ATOM 568 C CA . LEU A 1 71 ? -6.211 1.779 -11.271 1.00 96.44 71 LEU A CA 1
ATOM 569 C C . LEU A 1 71 ? -7.491 1.889 -12.109 1.00 96.44 71 LEU A C 1
ATOM 571 O O . LEU A 1 71 ? -7.761 2.942 -12.684 1.00 96.44 71 LEU A O 1
ATOM 575 N N . GLU A 1 72 ? -8.306 0.831 -12.146 1.00 95.50 72 GLU A N 1
ATOM 576 C CA . GLU A 1 72 ? -9.569 0.800 -12.893 1.00 95.50 72 GLU A CA 1
ATOM 577 C C . GLU A 1 72 ? -10.560 1.862 -12.396 1.00 95.50 72 GLU A C 1
ATOM 579 O O . GLU A 1 72 ? -11.181 2.570 -13.190 1.00 95.50 72 GLU A O 1
ATOM 584 N N . PHE A 1 73 ? -10.663 2.047 -11.077 1.00 94.88 73 PHE A N 1
ATOM 585 C CA . PHE A 1 73 ? -11.499 3.087 -10.472 1.00 94.88 73 PHE A CA 1
ATOM 586 C C . PHE A 1 73 ? -10.952 4.505 -10.667 1.00 94.88 73 PHE A C 1
ATOM 588 O O . PHE A 1 73 ? -11.603 5.476 -10.254 1.00 94.88 73 PHE A O 1
ATOM 595 N N . LYS A 1 74 ? -9.764 4.638 -11.273 1.00 95.56 74 LYS A N 1
ATOM 596 C CA . LYS A 1 74 ? -8.977 5.872 -11.343 1.00 95.56 74 LYS A CA 1
ATOM 597 C C . LYS A 1 74 ? -8.737 6.485 -9.963 1.00 95.56 74 LYS A C 1
ATOM 599 O O . LYS A 1 74 ? -8.744 7.702 -9.812 1.00 95.56 74 LYS A O 1
ATOM 604 N N . THR A 1 75 ? -8.587 5.669 -8.920 1.00 97.25 75 THR A N 1
ATOM 605 C CA . THR A 1 75 ? -8.223 6.172 -7.586 1.00 97.25 75 THR A CA 1
ATOM 606 C C . THR A 1 75 ? -6.757 6.591 -7.547 1.00 97.25 75 THR A C 1
ATOM 608 O O . THR A 1 75 ? -6.440 7.594 -6.906 1.00 97.25 75 THR A O 1
ATOM 611 N N . PHE A 1 76 ? -5.907 5.875 -8.284 1.00 97.88 76 PHE A N 1
ATOM 612 C CA . PHE A 1 76 ? -4.502 6.195 -8.519 1.00 97.88 76 PHE A CA 1
ATOM 613 C C . PHE A 1 76 ? -4.169 6.049 -10.011 1.00 97.88 76 PHE A C 1
ATOM 615 O O . PHE A 1 76 ? -4.832 5.296 -10.724 1.00 97.88 76 PHE A O 1
ATOM 622 N N . SER A 1 77 ? -3.123 6.733 -10.481 1.00 97.06 77 SER A N 1
ATOM 623 C CA . SER A 1 77 ? -2.522 6.456 -11.794 1.00 97.06 77 SER A CA 1
ATOM 624 C C . SER A 1 77 ? -1.585 5.244 -11.750 1.00 97.06 77 SER A C 1
ATOM 626 O O . SER A 1 77 ? -1.085 4.872 -10.685 1.00 97.06 77 SER A O 1
ATOM 628 N N . SER A 1 78 ? -1.275 4.651 -12.911 1.00 96.62 78 SER A N 1
ATOM 629 C CA . SER A 1 78 ? -0.307 3.545 -12.998 1.00 96.62 78 SER A CA 1
ATOM 630 C C . SER A 1 78 ? 1.066 3.962 -12.461 1.00 96.62 78 SER A C 1
ATOM 632 O O . SER A 1 78 ? 1.728 3.184 -11.775 1.00 96.62 78 SER A O 1
ATOM 634 N N . MET A 1 79 ? 1.464 5.221 -12.684 1.00 96.31 79 MET A N 1
ATOM 635 C CA . MET A 1 79 ? 2.700 5.789 -12.142 1.00 96.31 79 MET A CA 1
ATOM 636 C C . MET A 1 79 ? 2.695 5.892 -10.614 1.00 96.31 79 MET A C 1
ATOM 638 O O . MET A 1 79 ? 3.704 5.562 -9.997 1.00 96.31 79 MET A O 1
ATOM 642 N N . GLN A 1 80 ? 1.585 6.305 -9.996 1.00 97.94 80 GLN A N 1
ATOM 643 C CA . GLN A 1 80 ? 1.469 6.337 -8.533 1.00 97.94 80 GLN A CA 1
ATOM 644 C C . GLN A 1 80 ? 1.525 4.928 -7.937 1.00 97.94 80 GLN A C 1
ATOM 646 O O . GLN A 1 80 ? 2.182 4.713 -6.926 1.00 97.94 80 GLN A O 1
ATOM 651 N N . ILE A 1 81 ? 0.880 3.950 -8.574 1.00 98.12 81 ILE A N 1
ATOM 652 C CA . ILE A 1 81 ? 0.925 2.560 -8.107 1.00 98.12 81 ILE A CA 1
ATOM 653 C C . ILE A 1 81 ? 2.346 1.995 -8.232 1.00 98.12 81 ILE A C 1
ATOM 655 O O . ILE A 1 81 ? 2.844 1.387 -7.289 1.00 98.12 81 ILE A O 1
ATOM 65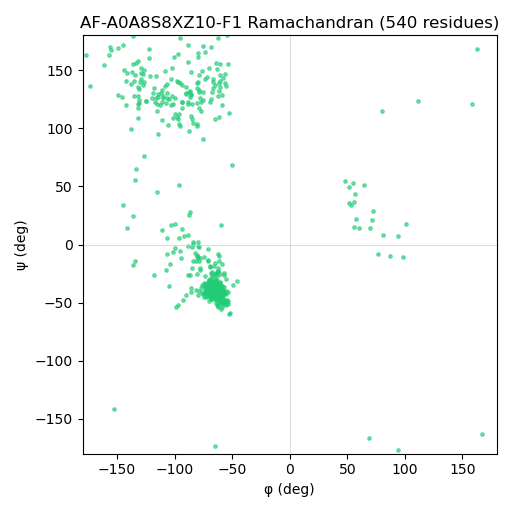9 N N . ALA A 1 82 ? 3.038 2.242 -9.348 1.00 97.88 82 ALA A N 1
ATOM 660 C CA . ALA A 1 82 ? 4.441 1.857 -9.510 1.00 97.88 82 ALA A CA 1
ATOM 661 C C . ALA A 1 82 ? 5.362 2.553 -8.491 1.00 97.88 82 ALA A C 1
ATOM 663 O O . ALA A 1 82 ? 6.314 1.943 -8.004 1.00 97.88 82 ALA A O 1
ATOM 664 N N . PHE A 1 83 ? 5.056 3.804 -8.133 1.00 98.06 83 PHE A N 1
ATOM 665 C CA . PHE A 1 83 ? 5.725 4.520 -7.051 1.00 98.06 83 PHE A CA 1
ATOM 666 C C . PHE A 1 83 ? 5.526 3.816 -5.703 1.00 98.06 83 PHE A C 1
ATOM 668 O O . PHE A 1 83 ? 6.516 3.547 -5.030 1.00 98.06 83 PHE A O 1
ATOM 675 N N . PHE A 1 84 ? 4.292 3.447 -5.329 1.00 98.38 84 PHE A N 1
ATOM 676 C CA . PHE A 1 84 ? 4.046 2.681 -4.098 1.00 98.38 84 PHE A CA 1
ATOM 677 C C . PHE A 1 84 ? 4.728 1.319 -4.120 1.00 98.38 84 PHE A C 1
ATOM 679 O O . PHE A 1 84 ? 5.275 0.904 -3.105 1.00 98.38 84 PHE A O 1
ATOM 686 N N . TRP A 1 85 ? 4.750 0.648 -5.272 1.00 98.25 85 TRP A N 1
ATOM 687 C CA . TRP A 1 85 ? 5.455 -0.618 -5.422 1.00 98.25 85 TRP A CA 1
ATOM 688 C C . TRP A 1 85 ? 6.946 -0.458 -5.094 1.00 98.25 85 TRP A C 1
ATOM 690 O O . TRP A 1 85 ? 7.483 -1.187 -4.261 1.00 98.25 85 TRP A O 1
ATOM 700 N N . LEU A 1 86 ? 7.617 0.524 -5.698 1.00 97.81 86 LEU A N 1
ATOM 701 C CA . LEU A 1 86 ? 9.019 0.825 -5.395 1.00 97.81 86 LEU A CA 1
ATOM 702 C C . LEU A 1 86 ? 9.213 1.235 -3.928 1.00 97.81 86 LEU A C 1
ATOM 704 O O . LEU A 1 86 ? 10.082 0.691 -3.250 1.00 97.81 86 LEU A O 1
ATOM 708 N N . ALA A 1 87 ? 8.382 2.144 -3.419 1.00 97.69 87 ALA A N 1
ATOM 709 C CA . ALA A 1 87 ? 8.461 2.629 -2.046 1.00 97.69 87 ALA A CA 1
ATOM 710 C C . ALA A 1 87 ? 8.323 1.492 -1.022 1.00 97.69 87 ALA A C 1
ATOM 712 O O . ALA A 1 87 ? 9.119 1.402 -0.089 1.00 97.69 87 ALA A O 1
ATOM 713 N N . MET A 1 88 ? 7.369 0.581 -1.221 1.00 97.31 88 MET A N 1
ATOM 714 C CA . MET A 1 88 ? 7.132 -0.530 -0.301 1.00 97.31 88 MET A CA 1
ATOM 715 C C . MET A 1 88 ? 8.208 -1.610 -0.378 1.00 97.31 88 MET A C 1
ATOM 717 O O . MET A 1 88 ? 8.670 -2.089 0.659 1.00 97.31 88 MET A O 1
ATOM 721 N N . GLN A 1 89 ? 8.682 -1.944 -1.582 1.00 96.12 89 GLN A N 1
ATOM 722 C CA . GLN A 1 89 ? 9.778 -2.900 -1.739 1.00 96.12 89 GLN A CA 1
ATOM 723 C C . GLN A 1 89 ? 11.049 -2.445 -1.012 1.00 96.12 89 GLN A C 1
ATOM 725 O O . GLN A 1 89 ? 11.726 -3.259 -0.393 1.00 96.12 89 GLN A O 1
ATOM 730 N N . TYR A 1 90 ? 11.378 -1.153 -1.084 1.00 96.19 90 TYR A N 1
ATOM 731 C CA . TYR A 1 90 ? 12.601 -0.597 -0.494 1.00 96.19 90 TYR A CA 1
ATOM 732 C C . TYR A 1 90 ? 12.413 -0.045 0.925 1.00 96.19 90 TYR A C 1
ATOM 734 O O . TYR A 1 90 ? 13.292 0.653 1.446 1.00 96.19 90 TYR A O 1
ATOM 742 N N . GLY A 1 91 ? 11.288 -0.367 1.562 1.00 95.81 91 GLY A N 1
ATOM 743 C CA . GLY A 1 91 ? 11.041 -0.056 2.963 1.00 95.81 91 GLY A CA 1
ATOM 744 C C . GLY A 1 91 ? 10.975 1.445 3.239 1.00 95.81 91 GLY A C 1
ATOM 745 O O . GLY A 1 91 ? 11.724 1.949 4.074 1.00 95.81 91 GLY A O 1
ATOM 746 N N . MET A 1 92 ? 10.167 2.171 2.466 1.00 97.31 92 MET A N 1
ATOM 747 C CA . MET A 1 92 ? 9.803 3.560 2.756 1.00 97.31 92 MET A CA 1
ATOM 748 C C . MET A 1 92 ? 8.568 3.552 3.655 1.00 97.31 92 MET A C 1
ATOM 750 O O . MET A 1 92 ? 7.546 2.979 3.269 1.00 97.31 92 MET A O 1
ATOM 754 N N . SER A 1 93 ? 8.651 4.170 4.831 1.00 97.75 93 SER A N 1
ATOM 755 C CA . SER A 1 93 ? 7.535 4.247 5.779 1.00 97.75 93 SER A CA 1
ATOM 756 C C . SER A 1 93 ? 6.509 5.271 5.303 1.00 97.75 93 SER A C 1
ATOM 758 O O . SER A 1 93 ? 6.868 6.396 4.946 1.00 97.75 93 SER A O 1
ATOM 760 N N . MET A 1 94 ? 5.224 4.905 5.282 1.00 97.75 94 MET A N 1
ATOM 761 C CA . MET A 1 94 ? 4.182 5.770 4.715 1.00 97.75 94 MET A CA 1
ATOM 762 C C . MET A 1 94 ? 2.865 5.770 5.491 1.00 97.75 94 MET A C 1
ATOM 764 O O . MET A 1 94 ? 2.426 4.744 6.006 1.00 97.75 94 MET A O 1
ATOM 768 N N . LEU A 1 95 ? 2.180 6.917 5.483 1.00 97.81 95 LEU A N 1
ATOM 769 C CA . LEU A 1 95 ? 0.819 7.056 6.006 1.00 97.81 95 LEU A CA 1
ATOM 770 C C . LEU A 1 95 ? -0.206 7.242 4.883 1.00 97.81 95 LEU A C 1
ATOM 772 O O . LEU A 1 95 ? -0.016 8.042 3.965 1.00 97.81 95 LEU A O 1
ATOM 776 N N . PHE A 1 96 ? -1.335 6.548 4.998 1.00 98.00 96 PHE A N 1
ATOM 777 C CA . PHE A 1 96 ? -2.518 6.738 4.161 1.00 98.00 96 PHE A CA 1
ATOM 778 C C . PHE A 1 96 ? -3.530 7.590 4.929 1.00 98.00 96 PHE A C 1
ATOM 780 O O . PHE A 1 96 ? -4.063 7.180 5.958 1.00 98.00 96 PHE A O 1
ATOM 787 N N . VAL A 1 97 ? -3.764 8.810 4.465 1.00 97.56 97 VAL A N 1
ATOM 788 C CA . VAL A 1 97 ? -4.418 9.871 5.233 1.00 97.56 97 VAL A CA 1
ATOM 789 C C . VAL A 1 97 ? -5.674 10.350 4.521 1.00 97.56 97 VAL A C 1
ATOM 791 O O . VAL A 1 97 ? -5.726 10.388 3.301 1.00 97.56 97 VAL A O 1
ATOM 794 N N . GLY A 1 98 ? -6.716 10.714 5.256 1.00 96.00 98 GLY A N 1
ATOM 795 C CA . GLY A 1 98 ? -7.976 11.171 4.671 1.00 96.00 98 GLY A CA 1
ATOM 796 C C . GLY A 1 98 ? -9.149 11.130 5.644 1.00 96.00 98 GLY A C 1
ATOM 797 O O . GLY A 1 98 ? -9.085 10.478 6.692 1.00 96.00 98 GLY A O 1
ATOM 798 N N . GLY A 1 99 ? -10.259 11.757 5.264 1.00 91.50 99 GLY A N 1
ATOM 799 C CA . GLY A 1 99 ? -11.509 11.710 6.021 1.00 91.50 99 GLY A CA 1
ATOM 800 C C . GLY A 1 99 ? -12.128 10.309 6.153 1.00 91.50 99 GLY A C 1
ATOM 801 O O . GLY A 1 99 ? -11.638 9.294 5.638 1.00 91.50 99 GLY A O 1
ATOM 802 N N . THR A 1 100 ? -13.242 10.224 6.877 1.00 87.31 100 THR A N 1
ATOM 803 C CA . THR A 1 100 ? -13.990 8.968 7.044 1.00 87.31 100 THR A CA 1
ATOM 804 C C . THR A 1 100 ? -14.493 8.462 5.692 1.00 87.31 100 THR A C 1
ATOM 806 O O . THR A 1 100 ? -14.947 9.235 4.854 1.00 87.31 100 THR A O 1
ATOM 809 N N . ALA A 1 101 ? -14.400 7.148 5.465 1.00 85.25 101 ALA A N 1
ATOM 810 C CA . ALA A 1 101 ? -14.833 6.482 4.231 1.00 85.25 101 ALA A CA 1
ATOM 811 C C . ALA A 1 101 ? -14.135 6.940 2.926 1.00 85.25 101 ALA A C 1
ATOM 813 O O . ALA A 1 101 ? -14.578 6.559 1.833 1.00 85.25 101 ALA A O 1
ATOM 814 N N . SER A 1 102 ? -13.013 7.671 3.013 1.00 92.38 102 SER A N 1
ATOM 815 C CA . SER A 1 102 ? -12.217 8.104 1.852 1.00 92.38 102 SER A CA 1
ATOM 816 C C . SER A 1 102 ? -11.448 6.972 1.158 1.00 92.38 102 SER A C 1
ATOM 818 O O . SER A 1 102 ? -11.022 7.139 0.019 1.00 92.38 102 SER A O 1
ATOM 820 N N . GLY A 1 103 ? -11.334 5.803 1.799 1.00 92.62 103 GLY A N 1
ATOM 821 C CA . GLY A 1 103 ? -10.668 4.617 1.249 1.00 92.62 103 GLY A CA 1
ATOM 822 C C . GLY A 1 103 ? -9.247 4.371 1.764 1.00 92.62 103 GLY A C 1
ATOM 823 O O . GLY A 1 103 ? -8.529 3.611 1.131 1.00 92.62 103 GLY A O 1
ATOM 824 N N . LYS A 1 104 ? -8.837 4.973 2.893 1.00 95.56 104 LYS A N 1
ATOM 825 C CA . LYS A 1 104 ? -7.489 4.803 3.476 1.00 95.56 104 LYS A CA 1
ATOM 826 C C . LYS A 1 104 ? -7.083 3.339 3.657 1.00 95.56 104 LYS A C 1
ATOM 828 O O . LYS A 1 104 ? -6.102 2.913 3.058 1.00 95.56 104 LYS A O 1
ATOM 833 N N . THR A 1 105 ? -7.860 2.566 4.424 1.00 93.62 105 THR A N 1
ATOM 834 C CA . THR A 1 105 ? -7.537 1.156 4.690 1.00 93.62 105 THR A CA 1
ATOM 835 C C . THR A 1 105 ? -7.566 0.325 3.415 1.00 93.62 105 THR A C 1
ATOM 837 O O . THR A 1 105 ? -6.748 -0.567 3.242 1.00 93.62 105 THR A O 1
ATOM 840 N N . THR A 1 106 ? -8.459 0.655 2.477 1.00 94.81 106 THR A N 1
ATOM 841 C CA . THR A 1 106 ? -8.511 0.001 1.165 1.00 94.81 106 THR A CA 1
ATOM 842 C C . THR A 1 106 ? -7.233 0.238 0.362 1.00 94.81 106 THR A C 1
ATOM 844 O O . THR A 1 106 ? -6.676 -0.713 -0.175 1.00 94.81 106 THR A O 1
ATOM 847 N N . SER A 1 107 ? -6.752 1.482 0.303 1.00 96.88 107 SER A N 1
ATOM 848 C CA . SER A 1 107 ? -5.497 1.827 -0.370 1.00 96.88 107 SER A CA 1
ATOM 849 C C . SER A 1 107 ? -4.293 1.178 0.306 1.00 96.88 107 SER A C 1
ATOM 851 O O . SER A 1 107 ? -3.434 0.641 -0.386 1.00 96.88 107 SER A O 1
ATOM 853 N N . LEU A 1 108 ? -4.255 1.186 1.643 1.00 97.31 108 LEU A N 1
ATOM 854 C CA . LEU A 1 108 ? -3.212 0.519 2.417 1.00 97.31 108 LEU A CA 1
ATOM 855 C C . LEU A 1 108 ? -3.177 -0.980 2.099 1.00 97.31 108 LEU A C 1
ATOM 857 O O . LEU A 1 108 ? -2.143 -1.467 1.664 1.00 97.31 108 LEU A O 1
ATOM 861 N N . ASN A 1 109 ? -4.309 -1.678 2.223 1.00 95.75 109 ASN A N 1
ATOM 862 C CA . ASN A 1 109 ? -4.405 -3.120 1.988 1.00 95.75 109 ASN A CA 1
ATOM 863 C C . ASN A 1 109 ? -4.000 -3.503 0.552 1.00 95.75 109 ASN A C 1
ATOM 865 O O . ASN A 1 109 ? -3.218 -4.427 0.349 1.00 95.75 109 ASN A O 1
ATOM 869 N N . ALA A 1 110 ? -4.464 -2.742 -0.446 1.00 96.44 110 ALA A N 1
ATOM 870 C CA . ALA A 1 110 ? -4.101 -2.963 -1.843 1.00 96.44 110 ALA A CA 1
ATOM 871 C C . ALA A 1 110 ? -2.595 -2.777 -2.080 1.00 96.44 110 ALA A C 1
ATOM 873 O O . ALA A 1 110 ? -1.952 -3.628 -2.695 1.00 96.44 110 ALA A O 1
ATOM 874 N N . CYS A 1 111 ? -2.013 -1.680 -1.585 1.00 97.00 111 CYS A N 1
ATOM 875 C CA . CYS A 1 111 ? -0.585 -1.423 -1.739 1.00 97.00 111 CYS A CA 1
ATOM 876 C C . CYS A 1 111 ? 0.264 -2.432 -0.953 1.00 97.00 111 CYS A C 1
ATOM 878 O O . CYS A 1 111 ? 1.321 -2.820 -1.440 1.00 97.00 111 CYS A O 1
ATOM 880 N N . SER A 1 112 ? -0.202 -2.936 0.196 1.00 96.75 112 SER A N 1
ATOM 881 C CA . SER A 1 112 ? 0.501 -3.963 0.978 1.00 96.75 112 SER A CA 1
ATOM 882 C C . SER A 1 112 ? 0.747 -5.269 0.208 1.00 96.75 112 SER A C 1
ATOM 884 O O . SER A 1 112 ? 1.639 -6.029 0.581 1.00 96.75 112 SER A O 1
ATOM 886 N N . LEU A 1 113 ? 0.057 -5.513 -0.914 1.00 96.31 113 LEU A N 1
ATOM 887 C CA . LEU A 1 113 ? 0.382 -6.616 -1.829 1.00 96.31 113 LEU A CA 1
ATOM 888 C C . LEU A 1 113 ? 1.763 -6.467 -2.497 1.00 96.31 113 LEU A C 1
ATOM 890 O O . LEU A 1 113 ? 2.297 -7.445 -3.012 1.00 96.31 113 LEU A O 1
ATOM 894 N N . PHE A 1 114 ? 2.366 -5.273 -2.472 1.00 97.62 114 PHE A N 1
ATOM 895 C CA . PHE A 1 114 ? 3.733 -5.038 -2.939 1.00 97.62 114 PHE A CA 1
ATOM 896 C C . PHE A 1 114 ? 4.809 -5.427 -1.926 1.00 97.62 114 PHE A C 1
ATOM 898 O O . PHE A 1 114 ? 5.988 -5.456 -2.286 1.00 97.62 114 PHE A O 1
ATOM 905 N N . LEU A 1 115 ? 4.451 -5.731 -0.677 1.00 96.75 115 LEU A N 1
ATOM 906 C CA . LEU A 1 115 ? 5.430 -6.178 0.309 1.00 96.75 115 LEU A CA 1
ATOM 907 C C . LEU A 1 115 ? 6.076 -7.491 -0.166 1.00 96.75 115 LEU A C 1
ATOM 909 O O . LEU A 1 115 ? 5.352 -8.394 -0.596 1.00 96.75 115 LEU A O 1
ATOM 913 N N . PRO A 1 116 ? 7.413 -7.628 -0.133 1.00 94.50 116 PRO A N 1
ATOM 914 C CA . PRO A 1 116 ? 8.060 -8.852 -0.590 1.00 94.50 116 PRO A CA 1
ATOM 915 C C . PRO A 1 116 ? 7.622 -10.076 0.220 1.00 94.50 116 PRO A C 1
ATOM 917 O O . PRO A 1 116 ? 7.549 -10.039 1.447 1.00 94.50 116 PRO A O 1
ATOM 920 N N . TRP A 1 117 ? 7.337 -11.174 -0.482 1.00 91.25 117 TRP A N 1
ATOM 921 C CA . TRP A 1 117 ? 6.664 -12.351 0.079 1.00 91.25 117 TRP A CA 1
ATOM 922 C C . TRP A 1 117 ? 7.459 -13.064 1.188 1.00 91.25 117 TRP A C 1
ATOM 924 O O . TRP A 1 117 ? 6.862 -13.700 2.053 1.00 91.25 117 TRP A O 1
ATOM 934 N N . GLN A 1 118 ? 8.791 -12.950 1.167 1.00 91.06 118 GLN A N 1
ATOM 935 C CA . GLN A 1 118 ? 9.700 -13.560 2.140 1.00 91.06 118 GLN A CA 1
ATOM 936 C C . GLN A 1 118 ? 9.790 -12.816 3.483 1.00 91.06 118 GLN A C 1
ATOM 938 O O . GLN A 1 118 ? 10.385 -13.335 4.426 1.00 91.06 118 GLN A O 1
ATOM 943 N N . HIS A 1 119 ? 9.258 -11.596 3.570 1.00 94.12 119 HIS A N 1
ATOM 944 C CA . HIS A 1 119 ? 9.397 -10.758 4.758 1.00 94.12 119 HIS A CA 1
ATOM 945 C C . HIS A 1 119 ? 8.332 -11.052 5.813 1.00 94.12 119 HIS A C 1
ATOM 947 O O . HIS A 1 119 ? 7.197 -11.415 5.500 1.00 94.12 119 HIS A O 1
ATOM 953 N N . LYS A 1 120 ? 8.715 -10.883 7.078 1.00 96.31 120 LYS A N 1
ATOM 954 C CA . LYS A 1 120 ? 7.838 -10.950 8.236 1.00 96.31 120 LYS A CA 1
ATOM 955 C C . LYS A 1 120 ? 7.038 -9.660 8.342 1.00 96.31 120 LYS A C 1
ATOM 957 O O . LYS A 1 120 ? 7.592 -8.564 8.462 1.00 96.31 120 LYS A O 1
ATOM 962 N N . ILE A 1 121 ? 5.722 -9.813 8.340 1.00 97.38 121 ILE A N 1
ATOM 963 C CA . ILE A 1 121 ? 4.776 -8.708 8.462 1.00 97.38 121 ILE A CA 1
ATOM 964 C C . ILE A 1 121 ? 4.022 -8.877 9.772 1.00 97.38 121 ILE A C 1
ATOM 966 O O . ILE A 1 121 ? 3.458 -9.939 10.028 1.00 97.38 121 ILE A O 1
ATOM 970 N N . VAL A 1 122 ? 3.968 -7.827 10.584 1.00 97.56 122 VAL A N 1
ATOM 971 C CA . VAL A 1 122 ? 3.088 -7.773 11.755 1.00 97.56 122 VAL A CA 1
ATOM 972 C C . VAL A 1 122 ? 2.027 -6.714 11.502 1.00 97.56 122 VAL A C 1
ATOM 974 O O . VAL A 1 122 ? 2.364 -5.551 11.287 1.00 97.56 122 VAL A O 1
ATOM 977 N N . SER A 1 123 ? 0.750 -7.100 11.508 1.00 96.94 123 SER A N 1
ATOM 978 C CA . SER A 1 123 ? -0.352 -6.135 11.465 1.00 96.94 123 SER A CA 1
ATOM 979 C C . SER A 1 123 ? -0.978 -5.979 12.843 1.00 96.94 123 SER A C 1
ATOM 981 O O . SER A 1 123 ? -1.086 -6.950 13.580 1.00 96.94 123 SER A O 1
ATOM 983 N N . ILE A 1 124 ? -1.378 -4.767 13.207 1.00 96.00 124 ILE A N 1
ATOM 984 C CA . ILE A 1 124 ? -1.996 -4.448 14.494 1.00 96.00 124 ILE A CA 1
ATOM 985 C C . ILE A 1 124 ? -3.239 -3.627 14.209 1.00 96.00 124 ILE A C 1
ATOM 987 O O . ILE A 1 124 ? -3.150 -2.539 13.641 1.00 96.00 124 ILE A O 1
ATOM 991 N N . GLU A 1 125 ? -4.400 -4.146 14.583 1.00 92.44 125 GLU A N 1
ATOM 992 C CA . GLU A 1 125 ? -5.678 -3.525 14.257 1.00 92.44 125 GLU A CA 1
ATOM 993 C C . GLU A 1 125 ? -6.625 -3.539 15.462 1.00 92.44 125 GLU A C 1
ATOM 995 O O . GLU A 1 125 ? -6.608 -4.455 16.279 1.00 92.44 125 GLU A O 1
ATOM 1000 N N . GLU A 1 126 ? -7.486 -2.528 15.569 1.00 85.56 126 GLU A N 1
ATOM 1001 C CA . GLU A 1 126 ? -8.613 -2.561 16.512 1.00 85.56 126 GLU A CA 1
ATOM 1002 C C . GLU A 1 126 ? -9.706 -3.525 16.027 1.00 85.56 126 GLU A C 1
ATOM 1004 O O . GLU A 1 126 ? -10.360 -4.223 16.796 1.00 85.56 126 GLU A O 1
ATOM 1009 N N . THR A 1 127 ? -9.908 -3.574 14.714 1.00 81.50 127 THR A N 1
ATOM 1010 C CA . THR A 1 127 ? -10.811 -4.505 14.044 1.00 81.50 127 THR A CA 1
ATOM 1011 C C . THR A 1 127 ? -10.114 -5.011 12.797 1.00 81.50 127 THR A C 1
ATOM 1013 O O . THR A 1 127 ? -9.488 -4.223 12.096 1.00 81.50 127 THR A O 1
ATOM 1016 N N . ARG A 1 128 ? -10.227 -6.307 12.507 1.00 82.81 128 ARG A N 1
ATOM 1017 C CA . ARG A 1 128 ? -9.561 -6.910 11.355 1.00 82.81 128 ARG A CA 1
ATOM 1018 C C . ARG A 1 128 ? -10.113 -6.352 10.038 1.00 82.81 128 ARG A C 1
ATOM 1020 O O . ARG A 1 128 ? -11.224 -6.696 9.651 1.00 82.81 128 ARG A O 1
ATOM 1027 N N . GLU A 1 129 ? -9.331 -5.533 9.337 1.00 85.12 129 GLU A N 1
ATOM 1028 C CA . GLU A 1 129 ? -9.662 -5.017 8.002 1.00 85.12 129 GLU A CA 1
ATOM 1029 C C . GLU A 1 129 ? -8.650 -5.475 6.933 1.00 85.12 129 GLU A C 1
ATOM 1031 O O . GLU A 1 129 ? -8.997 -5.567 5.751 1.00 85.12 129 GLU A O 1
ATOM 1036 N N . LEU A 1 130 ? -7.403 -5.761 7.324 1.00 89.75 130 LEU A N 1
ATOM 1037 C CA . LEU A 1 130 ? -6.342 -6.213 6.424 1.00 89.75 130 LEU A CA 1
ATOM 1038 C C . LEU A 1 130 ? -6.460 -7.706 6.099 1.00 89.75 130 LEU A C 1
ATOM 1040 O O . LEU A 1 130 ? -6.718 -8.538 6.971 1.00 89.75 130 LEU A O 1
ATOM 1044 N N . ASN A 1 131 ? -6.209 -8.047 4.833 1.00 89.81 131 ASN A N 1
ATOM 1045 C CA . ASN A 1 131 ? -6.182 -9.425 4.345 1.00 89.81 131 ASN A CA 1
ATOM 1046 C C . ASN A 1 131 ? -4.998 -9.595 3.389 1.00 89.81 131 ASN A C 1
ATOM 1048 O O . ASN A 1 131 ? -5.069 -9.198 2.225 1.00 89.81 131 ASN A O 1
ATOM 1052 N N . LEU A 1 132 ? -3.904 -10.157 3.902 1.00 91.69 132 LEU A N 1
ATOM 1053 C CA . LEU A 1 132 ? -2.655 -10.319 3.168 1.00 91.69 132 LEU A CA 1
ATOM 1054 C C . LEU A 1 132 ? -2.443 -11.790 2.773 1.00 91.69 132 LEU A C 1
ATOM 1056 O O . LEU A 1 132 ? -2.673 -12.681 3.591 1.00 91.69 132 LEU A O 1
ATOM 1060 N N . PRO A 1 133 ? -1.971 -12.074 1.545 1.00 91.50 133 PRO A N 1
ATOM 1061 C CA . PRO A 1 133 ? -1.659 -13.433 1.105 1.00 91.50 133 PRO A CA 1
ATOM 1062 C C . PRO A 1 133 ? -0.294 -13.937 1.612 1.00 91.50 133 PRO A C 1
ATOM 106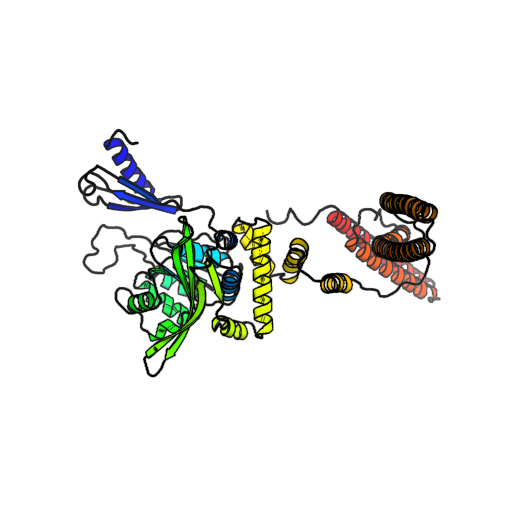4 O O . PRO A 1 133 ? 0.103 -15.056 1.290 1.00 91.50 133 PRO A O 1
ATOM 1067 N N . HIS A 1 134 ? 0.451 -13.115 2.358 1.00 93.31 134 HIS A N 1
ATOM 1068 C CA . HIS A 1 134 ? 1.809 -13.411 2.811 1.00 93.31 134 HIS A CA 1
ATOM 1069 C C . HIS A 1 134 ? 1.837 -14.563 3.826 1.00 93.31 134 HIS A C 1
ATOM 1071 O O . HIS A 1 134 ? 1.102 -14.521 4.812 1.00 93.31 134 HIS A O 1
ATOM 1077 N N . PRO A 1 135 ? 2.716 -15.567 3.645 1.00 91.69 135 PRO A N 1
ATOM 1078 C CA . PRO A 1 135 ? 2.781 -16.713 4.551 1.00 91.69 135 PRO A CA 1
ATOM 1079 C C . PRO A 1 135 ? 3.341 -16.343 5.932 1.00 91.69 135 PRO A C 1
ATOM 1081 O O . PRO A 1 135 ? 2.915 -16.902 6.936 1.00 91.69 135 PRO A O 1
ATOM 1084 N N . ASN A 1 136 ? 4.282 -15.393 5.994 1.00 94.62 136 ASN A N 1
ATOM 1085 C CA . ASN A 1 136 ? 4.919 -14.936 7.231 1.00 94.62 136 ASN A CA 1
ATOM 1086 C C . ASN A 1 136 ? 4.245 -13.666 7.778 1.00 94.62 136 ASN A C 1
ATOM 1088 O O . ASN A 1 136 ? 4.890 -12.644 8.022 1.00 94.62 136 ASN A O 1
ATOM 1092 N N . TRP A 1 137 ? 2.920 -13.714 7.910 1.00 96.19 137 TRP A N 1
ATOM 1093 C CA . TRP A 1 137 ? 2.113 -12.619 8.437 1.00 96.19 137 TRP A CA 1
ATOM 1094 C C . TRP A 1 137 ? 1.549 -12.972 9.813 1.00 96.19 137 TRP A C 1
ATOM 1096 O O . TRP A 1 137 ? 0.886 -13.994 9.985 1.00 96.19 137 TRP A O 1
ATOM 1106 N N . ILE A 1 138 ? 1.798 -12.101 10.792 1.00 95.81 138 ILE A N 1
ATOM 1107 C CA . ILE A 1 138 ? 1.285 -12.206 12.157 1.00 95.81 138 ILE A CA 1
ATOM 1108 C C . ILE A 1 138 ? 0.268 -11.089 12.385 1.00 95.81 138 ILE A C 1
ATOM 1110 O O . ILE A 1 138 ? 0.640 -9.919 12.503 1.00 95.81 138 ILE A O 1
ATOM 1114 N N . PRO A 1 139 ? -1.022 -11.429 12.448 1.00 93.62 139 PRO A N 1
ATOM 1115 C CA . PRO A 1 139 ? -2.046 -10.441 12.713 1.00 93.62 139 PRO A CA 1
ATOM 1116 C C . PRO A 1 139 ? -2.404 -10.331 14.198 1.00 93.62 139 PRO A C 1
ATOM 1118 O O . PRO A 1 139 ? -2.956 -11.255 14.795 1.00 93.62 139 PRO A O 1
ATOM 1121 N N . GLY A 1 140 ? -2.156 -9.160 14.771 1.00 91.88 140 GLY A N 1
ATOM 1122 C CA . GLY A 1 140 ? -2.601 -8.742 16.094 1.00 91.88 140 GLY A CA 1
ATOM 1123 C C . GLY A 1 140 ? -3.917 -7.963 16.041 1.00 91.88 140 GLY A C 1
ATOM 1124 O O . GLY A 1 140 ? -4.107 -7.088 15.196 1.00 91.88 140 GLY A O 1
ATOM 1125 N N . CYS A 1 141 ? -4.817 -8.264 16.975 1.00 89.56 141 CYS A N 1
ATOM 1126 C CA . CYS A 1 141 ? -6.069 -7.539 17.179 1.00 89.56 141 CYS A CA 1
ATOM 1127 C C . CYS A 1 141 ? -6.166 -7.108 18.643 1.00 89.56 141 CYS A C 1
ATOM 1129 O O . CYS A 1 141 ? -5.792 -7.885 19.527 1.00 89.56 141 CYS A O 1
ATOM 1131 N N . THR A 1 142 ? -6.659 -5.898 18.907 1.00 88.25 142 THR A N 1
ATOM 1132 C CA . THR A 1 142 ? -6.876 -5.440 20.286 1.00 88.25 142 THR A CA 1
ATOM 1133 C C . THR A 1 142 ? -7.937 -6.282 20.989 1.00 88.25 142 THR A C 1
ATOM 1135 O O . THR A 1 142 ? -8.802 -6.906 20.365 1.00 88.25 142 THR A O 1
ATOM 1138 N N . ARG A 1 143 ? -7.867 -6.306 22.319 1.00 83.44 143 ARG A N 1
ATOM 1139 C CA . ARG A 1 143 ? -8.831 -6.992 23.175 1.00 83.44 143 ARG A CA 1
ATOM 1140 C C . ARG A 1 143 ? -9.254 -6.054 24.292 1.00 83.44 143 ARG A C 1
ATOM 1142 O O . ARG A 1 143 ? -8.426 -5.635 25.093 1.00 83.44 143 ARG A O 1
ATOM 1149 N N . GLN A 1 144 ? -10.546 -5.769 24.378 1.00 75.06 144 GLN A N 1
ATOM 1150 C CA . GLN A 1 144 ? -11.099 -5.073 25.540 1.00 75.06 144 GLN A CA 1
ATOM 1151 C C . GLN A 1 144 ? -10.990 -5.967 26.784 1.00 75.06 144 GLN A C 1
ATOM 1153 O O . GLN A 1 144 ? -11.168 -7.184 26.687 1.00 75.06 144 GLN A O 1
ATOM 1158 N N . GLY A 1 145 ? -10.650 -5.373 27.930 1.00 70.00 145 GLY A N 1
ATOM 1159 C CA . GLY A 1 145 ? -10.528 -6.092 29.199 1.00 70.00 145 GLY A CA 1
ATOM 1160 C C . GLY A 1 145 ? -11.867 -6.597 29.738 1.00 70.00 145 GLY A C 1
ATOM 1161 O O . GLY A 1 145 ? -12.933 -6.248 29.234 1.00 70.00 145 GLY A O 1
ATOM 1162 N N . PHE A 1 146 ? -11.801 -7.438 30.768 1.00 63.00 146 PHE A N 1
ATOM 1163 C CA . PHE A 1 146 ? -12.974 -7.932 31.483 1.00 63.00 146 PHE A CA 1
ATOM 1164 C C . PHE A 1 146 ? -13.307 -6.992 32.649 1.00 63.00 146 PHE A C 1
ATOM 1166 O O . PHE A 1 146 ? -12.436 -6.671 33.459 1.00 63.00 146 PHE A O 1
ATOM 1173 N N . GLY A 1 147 ? -14.576 -6.594 32.741 1.00 55.88 147 GLY A N 1
ATOM 1174 C CA . GLY A 1 147 ? -15.087 -5.632 33.720 1.00 55.88 147 GLY A CA 1
ATOM 1175 C C . GLY A 1 147 ? -15.507 -4.341 33.025 1.00 55.88 147 GLY A C 1
ATOM 1176 O O . GLY A 1 147 ? -14.701 -3.759 32.303 1.00 55.88 147 GLY A O 1
ATOM 1177 N N . GLY A 1 148 ? -16.771 -3.945 33.211 1.00 54.19 148 GLY A N 1
ATOM 1178 C CA . GLY A 1 148 ? -17.359 -2.714 32.673 1.00 54.19 148 GLY A CA 1
ATOM 1179 C C . GLY A 1 148 ? -16.582 -1.454 33.037 1.00 54.19 148 GLY A C 1
ATOM 1180 O O . GLY A 1 148 ? -15.568 -1.541 33.726 1.00 54.19 148 GLY A O 1
ATOM 1181 N N . GLU A 1 149 ? -17.063 -0.293 32.578 1.00 46.53 149 GLU A N 1
ATOM 1182 C CA . GLU A 1 149 ? -16.448 1.044 32.678 1.00 46.53 149 GLU A CA 1
ATOM 1183 C C . GLU A 1 149 ? -15.987 1.449 34.102 1.00 46.53 149 GLU A C 1
ATOM 1185 O O . GLU A 1 149 ? -16.463 2.398 34.708 1.00 46.53 149 GLU A O 1
ATOM 1190 N N . SER A 1 150 ? -14.959 0.798 34.634 1.00 44.78 150 SER A N 1
ATOM 1191 C CA . SER A 1 150 ? -14.098 1.308 35.701 1.00 44.78 150 SER A CA 1
ATOM 1192 C C . SER A 1 150 ? -12.950 2.118 35.086 1.00 44.78 150 SER A C 1
ATOM 1194 O O . SER A 1 150 ? -11.887 2.266 35.679 1.00 44.78 150 SER A O 1
ATOM 1196 N N . ALA A 1 151 ? -13.167 2.661 33.883 1.00 44.97 151 ALA A N 1
ATOM 1197 C CA . ALA A 1 151 ? -12.230 3.471 33.110 1.00 44.97 151 ALA A CA 1
ATOM 1198 C C . ALA A 1 151 ? -12.293 4.965 33.489 1.00 44.97 151 ALA A C 1
ATOM 1200 O O . ALA A 1 151 ? -11.995 5.839 32.679 1.00 44.97 151 ALA A O 1
ATOM 1201 N N . GLY A 1 152 ? -12.665 5.278 34.733 1.00 41.50 152 GLY A N 1
ATOM 1202 C CA . GLY A 1 152 ? -12.698 6.649 35.248 1.00 41.50 152 GLY A CA 1
ATOM 1203 C C . GLY A 1 152 ? -11.332 7.221 35.650 1.00 41.50 152 GLY A C 1
ATOM 1204 O O . GLY A 1 152 ? -11.270 8.369 36.078 1.00 41.50 152 GLY A O 1
ATOM 1205 N N . SER A 1 153 ? -10.233 6.460 35.557 1.00 46.25 153 SER A N 1
ATOM 1206 C CA . SER A 1 153 ? -8.944 6.873 36.147 1.00 46.25 153 SER A CA 1
ATOM 1207 C C . SER A 1 153 ? -7.687 6.553 35.328 1.00 46.25 153 SER A C 1
ATOM 1209 O O . SER A 1 153 ? -6.580 6.643 35.853 1.00 46.25 153 SER A O 1
ATOM 1211 N N . GLY A 1 154 ? -7.811 6.207 34.041 1.00 54.66 154 GLY A N 1
ATOM 1212 C CA . GLY A 1 154 ? -6.641 5.898 33.200 1.00 54.66 154 GLY A CA 1
ATOM 1213 C C . GLY A 1 154 ? -5.928 4.585 33.561 1.00 54.66 154 GLY A C 1
ATOM 1214 O O . GLY A 1 154 ? -4.807 4.349 33.114 1.00 54.66 154 GLY A O 1
ATOM 1215 N N . VAL A 1 155 ? -6.568 3.726 34.360 1.00 61.81 155 VAL A N 1
ATOM 1216 C CA . VAL A 1 155 ? -6.100 2.371 34.670 1.00 61.81 155 VAL A CA 1
ATOM 1217 C C . VAL A 1 155 ? -6.748 1.399 33.681 1.00 61.81 155 VAL A C 1
ATOM 1219 O O . VAL A 1 155 ? -7.973 1.354 33.587 1.00 61.81 155 VAL A O 1
ATOM 1222 N N . LYS A 1 156 ? -5.925 0.640 32.941 1.00 68.19 156 LYS A N 1
ATOM 1223 C CA . LYS A 1 156 ? -6.386 -0.399 32.002 1.00 68.19 156 LYS A CA 1
ATOM 1224 C C . LYS A 1 156 ? -7.263 -1.422 32.718 1.00 68.19 156 LYS A C 1
ATOM 1226 O O . LYS A 1 156 ? -6.928 -1.857 33.825 1.00 68.19 156 LYS A O 1
ATOM 1231 N N . ALA A 1 157 ? -8.346 -1.844 32.073 1.00 71.56 157 ALA A N 1
ATOM 1232 C CA . ALA A 1 157 ? -9.180 -2.915 32.598 1.00 71.56 157 ALA A CA 1
ATOM 1233 C C . ALA A 1 157 ? -8.379 -4.226 32.674 1.00 71.56 157 ALA A C 1
ATOM 1235 O O . ALA A 1 157 ? -7.452 -4.471 31.894 1.00 71.56 157 ALA A O 1
ATOM 1236 N N . ALA A 1 158 ? -8.728 -5.100 33.618 1.00 75.56 158 ALA A N 1
ATOM 1237 C CA . ALA A 1 158 ? -8.030 -6.368 33.781 1.00 75.56 158 ALA A CA 1
ATOM 1238 C C . ALA A 1 158 ? -8.116 -7.200 32.485 1.00 75.56 158 ALA A C 1
ATOM 1240 O O . ALA A 1 158 ? -9.196 -7.543 32.006 1.00 75.56 158 ALA A O 1
ATOM 1241 N N . GLY A 1 159 ? -6.960 -7.525 31.902 1.00 78.50 159 GLY A N 1
ATOM 1242 C CA . GLY A 1 159 ? -6.878 -8.284 30.652 1.00 78.50 159 GLY A CA 1
ATOM 1243 C C . GLY A 1 159 ? -7.090 -7.469 29.370 1.00 78.50 159 GLY A C 1
ATOM 1244 O O . GLY A 1 159 ? -7.155 -8.079 28.298 1.00 78.50 159 GLY A O 1
ATOM 1245 N N . GLU A 1 160 ? -7.172 -6.141 29.447 1.00 84.56 160 GLU A N 1
ATOM 1246 C CA . GLU A 1 160 ? -7.154 -5.261 28.275 1.00 84.56 160 GLU A CA 1
ATOM 1247 C C . GLU A 1 160 ? -5.804 -5.346 27.547 1.00 84.56 160 GLU A C 1
ATOM 1249 O O . GLU A 1 160 ? -4.747 -5.385 28.177 1.00 84.56 160 GLU A O 1
ATOM 1254 N N . VAL A 1 161 ? -5.852 -5.407 26.217 1.00 88.19 161 VAL A N 1
ATOM 1255 C CA . VAL A 1 161 ? -4.691 -5.375 25.325 1.00 88.19 161 VAL A CA 1
ATOM 1256 C C . VAL A 1 161 ? -4.980 -4.347 24.240 1.00 88.19 161 VAL A C 1
ATOM 1258 O O . VAL A 1 161 ? -5.825 -4.574 23.369 1.00 88.19 161 VAL A O 1
ATOM 1261 N N . ASP A 1 162 ? -4.288 -3.217 24.295 1.00 89.69 162 ASP A N 1
ATOM 1262 C CA . ASP A 1 162 ? -4.456 -2.121 23.343 1.00 89.69 162 ASP A CA 1
ATOM 1263 C C . ASP A 1 162 ? -3.429 -2.185 22.197 1.00 89.69 162 ASP A C 1
ATOM 1265 O O . ASP A 1 162 ? -2.563 -3.065 22.128 1.00 89.69 162 ASP A O 1
ATOM 1269 N N . MET A 1 163 ? -3.532 -1.246 21.250 1.00 91.62 163 MET A N 1
ATOM 1270 C CA . MET A 1 163 ? -2.581 -1.162 20.136 1.00 91.62 163 MET A CA 1
ATOM 1271 C C . MET A 1 163 ? -1.159 -0.857 20.617 1.00 91.62 163 MET A C 1
ATOM 1273 O O . MET A 1 163 ? -0.200 -1.314 20.000 1.00 91.62 163 MET A O 1
ATOM 1277 N N . TYR A 1 164 ? -1.014 -0.119 21.721 1.00 90.69 164 TYR A N 1
ATOM 1278 C CA . TYR A 1 164 ? 0.281 0.205 22.310 1.00 90.69 164 TYR A CA 1
ATOM 1279 C C . TYR A 1 164 ? 1.010 -1.062 22.791 1.00 90.69 164 TYR A C 1
ATOM 1281 O O . TYR A 1 164 ? 2.184 -1.259 22.466 1.00 90.69 164 TYR A O 1
ATOM 1289 N N . ASP A 1 165 ? 0.313 -1.952 23.502 1.00 91.38 165 ASP A N 1
ATOM 1290 C CA . ASP A 1 165 ? 0.860 -3.220 23.992 1.00 91.38 165 ASP A CA 1
ATOM 1291 C C . ASP A 1 165 ? 1.275 -4.134 22.834 1.00 91.38 165 ASP A C 1
ATOM 1293 O O . ASP A 1 165 ? 2.388 -4.673 22.830 1.00 91.38 165 ASP A O 1
ATOM 1297 N N . LEU A 1 166 ? 0.409 -4.266 21.822 1.00 94.25 166 LEU A N 1
ATOM 1298 C CA . LEU A 1 166 ? 0.678 -5.070 20.627 1.00 94.25 166 LEU A CA 1
ATOM 1299 C C . LEU A 1 166 ? 1.874 -4.534 19.843 1.00 94.25 166 LEU A C 1
ATOM 1301 O O . LEU A 1 166 ? 2.723 -5.309 19.408 1.00 94.25 166 LEU A O 1
ATOM 1305 N N . LEU A 1 167 ? 1.981 -3.214 19.697 1.00 93.44 167 LEU A N 1
ATOM 1306 C CA . LEU A 1 167 ? 3.076 -2.587 18.968 1.00 93.44 167 LEU A CA 1
ATOM 1307 C C . LEU A 1 167 ? 4.406 -2.754 19.703 1.00 93.44 167 LEU A C 1
ATOM 1309 O O . LEU A 1 167 ? 5.416 -3.099 19.092 1.00 93.44 167 LEU A O 1
ATOM 1313 N N . ARG A 1 168 ? 4.406 -2.621 21.032 1.00 91.19 168 ARG A N 1
ATOM 1314 C CA . ARG A 1 168 ? 5.588 -2.892 21.856 1.00 91.19 168 ARG A CA 1
ATOM 1315 C C . ARG A 1 168 ? 6.019 -4.360 21.793 1.00 91.19 168 ARG A C 1
ATOM 1317 O O . ARG A 1 168 ? 7.220 -4.638 21.796 1.00 91.19 168 ARG A O 1
ATOM 1324 N N . ALA A 1 169 ? 5.067 -5.292 21.743 1.00 91.81 169 ALA A N 1
ATOM 1325 C CA . ALA A 1 169 ? 5.349 -6.714 21.562 1.00 91.81 169 ALA A CA 1
ATOM 1326 C C . ALA A 1 169 ? 5.923 -6.998 20.164 1.00 91.81 169 ALA A C 1
ATOM 1328 O O . ALA A 1 169 ? 6.965 -7.647 20.056 1.00 91.81 169 ALA A O 1
ATOM 1329 N N . ALA A 1 170 ? 5.323 -6.422 19.119 1.00 94.12 170 ALA A N 1
ATOM 1330 C CA . ALA A 1 170 ? 5.763 -6.558 17.735 1.00 94.12 170 ALA A CA 1
ATOM 1331 C C . ALA A 1 170 ? 7.219 -6.116 17.532 1.00 94.12 170 ALA A C 1
ATOM 1333 O O . ALA A 1 170 ? 7.964 -6.766 16.809 1.00 94.12 170 ALA A O 1
ATOM 1334 N N . LEU A 1 171 ? 7.690 -5.077 18.226 1.00 91.62 171 LEU A N 1
ATOM 1335 C CA . LEU A 1 171 ? 9.095 -4.653 18.131 1.00 91.62 171 LEU A CA 1
ATOM 1336 C C . LEU A 1 171 ? 10.102 -5.710 18.615 1.00 91.62 171 LEU A C 1
ATOM 1338 O O . LEU A 1 171 ? 11.260 -5.699 18.203 1.00 91.62 171 LEU A O 1
ATOM 1342 N N . ARG A 1 172 ? 9.689 -6.657 19.465 1.00 91.88 172 ARG A N 1
ATOM 1343 C CA . ARG A 1 172 ? 10.548 -7.772 19.913 1.00 91.88 172 ARG A CA 1
ATOM 1344 C C . ARG A 1 172 ? 10.560 -8.940 18.940 1.00 91.88 172 ARG A C 1
ATOM 1346 O O . ARG A 1 172 ? 11.422 -9.809 19.026 1.00 91.88 172 ARG A O 1
ATOM 1353 N N . GLU A 1 173 ? 9.623 -8.945 18.008 1.00 90.94 173 GLU A N 1
ATOM 1354 C CA . GLU A 1 173 ? 9.452 -9.999 17.027 1.00 90.94 173 GLU A CA 1
ATOM 1355 C C . GLU A 1 173 ? 10.339 -9.848 15.787 1.00 90.94 173 GLU A C 1
ATOM 1357 O O . GLU A 1 173 ? 10.297 -10.724 14.918 1.00 90.94 173 GLU A O 1
ATOM 1362 N N . ARG A 1 174 ? 11.128 -8.763 15.721 1.00 92.50 174 ARG A N 1
ATOM 1363 C CA . ARG A 1 174 ? 11.972 -8.374 14.580 1.00 92.50 174 ARG A CA 1
ATOM 1364 C C . ARG A 1 174 ? 11.229 -8.432 13.232 1.00 92.50 174 ARG A C 1
ATOM 1366 O O . ARG A 1 174 ? 11.675 -9.143 12.335 1.00 92.50 174 ARG A O 1
ATOM 1373 N N . PRO A 1 175 ? 10.084 -7.744 13.086 1.00 95.50 175 PRO A N 1
ATOM 1374 C CA . PRO A 1 175 ? 9.391 -7.672 11.808 1.00 95.50 175 PRO A CA 1
ATOM 1375 C C . PRO A 1 175 ? 10.156 -6.782 10.827 1.00 95.50 175 PRO A C 1
ATOM 1377 O O . PRO A 1 175 ? 10.688 -5.742 11.219 1.00 95.50 175 PRO A O 1
ATOM 1380 N N . GLU A 1 176 ? 10.152 -7.132 9.542 1.00 95.38 176 GLU A N 1
ATOM 1381 C CA . GLU A 1 176 ? 10.600 -6.207 8.498 1.00 95.38 176 GLU A CA 1
ATOM 1382 C C . GLU A 1 176 ? 9.560 -5.112 8.228 1.00 95.38 176 GLU A C 1
ATOM 1384 O O . GLU A 1 176 ? 9.932 -3.969 7.947 1.00 95.38 176 GLU A O 1
ATOM 1389 N N . TYR A 1 177 ? 8.268 -5.441 8.364 1.00 97.31 177 TYR A N 1
ATOM 1390 C CA . TYR A 1 177 ? 7.167 -4.496 8.186 1.00 97.31 177 TYR A CA 1
ATOM 1391 C C . TYR A 1 177 ? 6.165 -4.544 9.333 1.00 97.31 177 TYR A C 1
ATOM 1393 O O . TYR A 1 177 ? 5.689 -5.614 9.721 1.00 97.31 177 TYR A O 1
ATOM 1401 N N . ILE A 1 178 ? 5.783 -3.364 9.818 1.00 97.62 178 ILE A N 1
ATOM 1402 C CA . ILE A 1 178 ? 4.708 -3.196 10.796 1.00 97.62 178 ILE A CA 1
ATOM 1403 C C . ILE A 1 178 ? 3.577 -2.400 10.152 1.00 97.62 178 ILE A C 1
ATOM 1405 O O . ILE A 1 178 ? 3.792 -1.296 9.655 1.00 97.62 178 ILE A O 1
ATOM 1409 N N . ILE A 1 179 ? 2.363 -2.938 10.178 1.00 97.69 179 ILE A N 1
ATOM 1410 C CA . ILE A 1 179 ? 1.174 -2.258 9.668 1.00 97.69 179 ILE A CA 1
ATOM 1411 C C . ILE A 1 179 ? 0.226 -1.997 10.830 1.00 97.69 179 ILE A C 1
ATOM 1413 O O . ILE A 1 179 ? -0.305 -2.933 11.414 1.00 97.69 179 ILE A O 1
ATOM 1417 N N . VAL A 1 180 ? -0.022 -0.736 11.160 1.00 96.81 180 VAL A N 1
ATOM 1418 C CA . VAL A 1 180 ? -1.041 -0.367 12.150 1.00 96.81 180 VAL A CA 1
ATOM 1419 C C . VAL A 1 180 ? -2.297 0.065 11.407 1.00 96.81 180 VAL A C 1
ATOM 1421 O O . VAL A 1 180 ? -2.217 0.949 10.560 1.00 96.81 180 VAL A O 1
ATOM 1424 N N . GLY A 1 181 ? -3.452 -0.531 11.699 1.00 93.56 181 GLY A N 1
ATOM 1425 C CA . GLY A 1 181 ? -4.702 -0.272 10.979 1.00 93.56 181 GLY A CA 1
ATOM 1426 C C . GLY A 1 181 ? -5.045 1.217 10.916 1.00 93.56 181 GLY A C 1
ATOM 1427 O O . GLY A 1 181 ? -5.101 1.797 9.833 1.00 93.56 181 GLY A O 1
ATOM 1428 N N . GLU A 1 182 ? -5.203 1.864 12.069 1.00 93.88 182 GLU A N 1
ATOM 1429 C CA . GLU A 1 182 ? -5.413 3.310 12.174 1.00 93.88 182 GLU A CA 1
ATOM 1430 C C . GLU A 1 182 ? -4.818 3.828 13.480 1.00 93.88 182 GLU A C 1
ATOM 1432 O O . GLU A 1 182 ? -5.123 3.305 14.548 1.00 93.88 182 GLU A O 1
ATOM 1437 N N . ILE A 1 183 ? -3.998 4.871 13.396 1.00 94.12 183 ILE A N 1
ATOM 1438 C CA . ILE A 1 183 ? -3.462 5.548 14.577 1.00 94.12 183 ILE A CA 1
ATOM 1439 C C . ILE A 1 183 ? -4.443 6.629 15.034 1.00 94.12 183 ILE A C 1
ATOM 1441 O O . ILE A 1 183 ? -4.875 7.471 14.240 1.00 94.12 183 ILE A O 1
ATOM 1445 N N . ARG A 1 184 ? -4.752 6.637 16.329 1.00 89.44 184 ARG A N 1
ATOM 1446 C CA . ARG A 1 184 ? -5.668 7.567 16.997 1.00 89.44 184 ARG A CA 1
ATOM 1447 C C . ARG A 1 184 ? -5.144 8.108 18.333 1.00 89.44 184 ARG A C 1
ATOM 1449 O O . ARG A 1 184 ? -5.678 9.116 18.788 1.00 89.44 184 ARG A O 1
ATOM 1456 N N . GLY A 1 185 ? -4.143 7.481 18.954 1.00 90.06 185 GLY A N 1
ATOM 1457 C CA . GLY A 1 185 ? -3.677 7.820 20.301 1.00 90.06 185 GLY A CA 1
ATOM 1458 C C . GLY A 1 185 ? -2.206 7.486 20.567 1.00 90.06 185 GLY A C 1
ATOM 1459 O O . GLY A 1 185 ? -1.340 7.681 19.712 1.00 90.06 185 GLY A O 1
ATOM 1460 N N . ALA A 1 186 ? -1.913 7.015 21.781 1.00 87.25 186 ALA A N 1
ATOM 1461 C CA . ALA A 1 186 ? -0.553 6.837 22.301 1.00 87.25 186 ALA A CA 1
ATOM 1462 C C . ALA A 1 186 ? 0.308 5.825 21.517 1.00 87.25 186 ALA A C 1
ATOM 1464 O O . ALA A 1 186 ? 1.538 5.904 21.536 1.00 87.25 186 ALA A O 1
ATOM 1465 N N . GLU A 1 187 ? -0.305 4.887 20.793 1.00 91.38 187 GLU A N 1
ATOM 1466 C CA . GLU A 1 187 ? 0.389 3.941 19.913 1.00 91.38 187 GLU A CA 1
ATOM 1467 C C . GLU A 1 187 ? 1.181 4.640 18.797 1.00 91.38 187 GLU A C 1
ATOM 1469 O O . GLU A 1 187 ? 2.188 4.109 18.325 1.00 91.38 187 GLU A O 1
ATOM 1474 N N . ALA A 1 188 ? 0.782 5.858 18.419 1.00 93.25 188 ALA A N 1
ATOM 1475 C CA . ALA A 1 188 ? 1.476 6.656 17.420 1.00 93.25 188 ALA A CA 1
ATOM 1476 C C . ALA A 1 188 ? 2.940 6.912 17.798 1.00 93.25 188 ALA A C 1
ATOM 1478 O O . ALA A 1 188 ? 3.829 6.797 16.957 1.00 93.25 188 ALA A O 1
ATOM 1479 N N . TYR A 1 189 ? 3.202 7.228 19.070 1.00 92.25 189 TYR A N 1
ATOM 1480 C CA . TYR A 1 189 ? 4.549 7.517 19.556 1.00 92.25 189 TYR A CA 1
ATOM 1481 C C . TYR A 1 189 ? 5.477 6.318 19.348 1.00 92.25 189 TYR A C 1
ATOM 1483 O O . TYR A 1 189 ? 6.572 6.456 18.802 1.00 92.25 189 TYR A O 1
ATOM 1491 N N . VAL A 1 190 ? 5.007 5.122 19.714 1.00 92.69 190 VAL A N 1
ATOM 1492 C CA . VAL A 1 190 ? 5.766 3.877 19.540 1.00 92.69 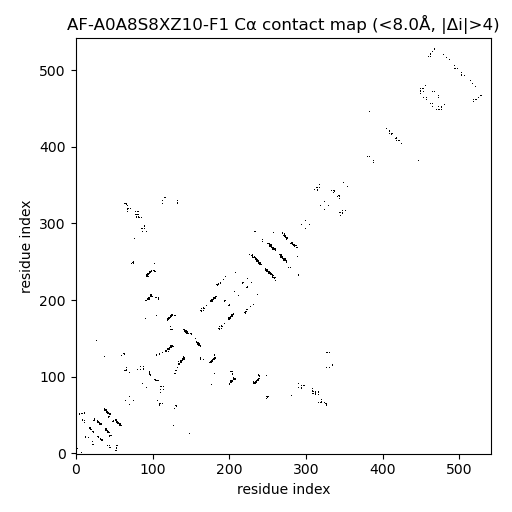190 VAL A CA 1
ATOM 1493 C C . VAL A 1 190 ? 5.977 3.579 18.057 1.00 92.69 190 VAL A C 1
ATOM 1495 O O . VAL A 1 190 ? 7.050 3.112 17.681 1.00 92.69 190 VAL A O 1
ATOM 1498 N N . LEU A 1 191 ? 5.005 3.894 17.195 1.00 95.31 191 LEU A N 1
ATOM 1499 C CA . LEU A 1 191 ? 5.148 3.682 15.757 1.00 95.31 191 LEU A CA 1
ATOM 1500 C C . LEU A 1 191 ? 6.218 4.593 15.149 1.00 95.31 191 LEU A C 1
ATOM 1502 O O . LEU A 1 191 ? 7.079 4.123 14.411 1.00 95.31 191 LEU A O 1
ATOM 1506 N N . PHE A 1 192 ? 6.207 5.882 15.482 1.00 95.06 192 PHE A N 1
ATOM 1507 C CA . PHE A 1 192 ? 7.228 6.819 15.011 1.00 95.06 192 PHE A CA 1
ATOM 1508 C C . PHE A 1 192 ? 8.610 6.503 15.603 1.00 95.06 192 PHE A C 1
ATOM 1510 O O . PHE A 1 192 ? 9.624 6.648 14.923 1.00 95.06 192 PHE A O 1
ATOM 1517 N N . GLN A 1 193 ? 8.671 5.979 16.830 1.00 92.62 193 GLN A N 1
ATOM 1518 C CA . GLN A 1 193 ? 9.908 5.441 17.395 1.00 92.62 193 GLN A CA 1
ATOM 1519 C C . GLN A 1 193 ? 10.393 4.193 16.635 1.00 92.62 193 GLN A C 1
ATOM 1521 O O . GLN A 1 193 ? 11.593 4.038 16.394 1.00 92.62 193 GLN A O 1
ATOM 1526 N N . ALA A 1 194 ? 9.481 3.316 16.212 1.00 93.50 194 ALA A N 1
ATOM 1527 C CA . ALA A 1 194 ? 9.801 2.168 15.368 1.00 93.50 194 ALA A CA 1
ATOM 1528 C C . ALA A 1 194 ? 10.396 2.614 14.022 1.00 93.50 194 ALA A C 1
ATOM 1530 O O . ALA A 1 194 ? 11.438 2.096 13.619 1.00 93.50 194 ALA A O 1
ATOM 1531 N N . MET A 1 195 ? 9.795 3.628 13.385 1.00 95.06 195 MET A N 1
ATOM 1532 C CA . MET A 1 195 ? 10.320 4.239 12.156 1.00 95.06 195 MET A CA 1
ATOM 1533 C C . MET A 1 195 ? 11.738 4.781 12.368 1.00 95.06 195 MET A C 1
ATOM 1535 O O . MET A 1 195 ? 12.650 4.460 11.609 1.00 95.06 195 MET A O 1
ATOM 1539 N N . ALA A 1 196 ? 11.953 5.546 13.443 1.00 90.56 196 ALA A N 1
ATOM 1540 C CA . ALA A 1 196 ? 13.254 6.136 13.759 1.00 90.56 196 ALA A CA 1
ATOM 1541 C C . ALA A 1 196 ? 14.340 5.087 14.070 1.00 90.56 196 ALA A C 1
ATOM 1543 O O . ALA A 1 196 ? 15.525 5.347 13.880 1.00 90.56 196 ALA A O 1
ATOM 1544 N N . THR A 1 197 ? 13.947 3.895 14.527 1.00 88.81 197 THR A N 1
ATOM 1545 C CA . THR A 1 197 ? 14.854 2.768 14.813 1.00 88.81 197 THR A CA 1
ATOM 1546 C C . THR A 1 197 ? 15.046 1.820 13.624 1.00 88.81 197 THR A C 1
ATOM 1548 O O . THR A 1 197 ? 15.709 0.795 13.767 1.00 88.81 197 THR A O 1
ATOM 1551 N N . GLY A 1 198 ? 14.516 2.166 12.445 1.00 87.00 198 GLY A N 1
ATOM 1552 C CA . GLY A 1 198 ? 14.752 1.445 11.192 1.00 87.00 198 GLY A CA 1
ATOM 1553 C C . GLY A 1 198 ? 13.712 0.380 10.837 1.00 87.00 198 GLY A C 1
ATOM 1554 O O . GLY A 1 198 ? 13.911 -0.341 9.861 1.00 87.00 198 GLY A O 1
ATOM 1555 N N . HIS A 1 199 ? 12.604 0.279 11.577 1.00 93.81 199 HIS A N 1
ATOM 1556 C CA . HIS A 1 199 ? 11.480 -0.570 11.177 1.00 93.81 199 HIS A CA 1
ATOM 1557 C C . HIS A 1 199 ? 10.666 0.141 10.097 1.00 93.81 199 HIS A C 1
ATOM 1559 O O . HIS A 1 199 ? 10.309 1.310 10.251 1.00 93.81 199 HIS A O 1
ATOM 1565 N N . THR A 1 200 ? 10.325 -0.564 9.018 1.00 96.88 200 THR A N 1
ATOM 1566 C CA . THR A 1 200 ? 9.425 0.006 8.012 1.00 96.88 200 THR A CA 1
ATOM 1567 C C . THR A 1 200 ? 8.001 -0.084 8.526 1.00 96.88 200 THR A C 1
ATOM 1569 O O . THR A 1 200 ? 7.538 -1.174 8.873 1.00 96.88 200 THR A O 1
ATOM 1572 N N . THR A 1 201 ? 7.287 1.040 8.555 1.00 97.31 201 THR A N 1
ATOM 1573 C CA . THR A 1 201 ? 5.915 1.040 9.059 1.00 97.31 201 THR A CA 1
ATOM 1574 C C . THR A 1 201 ? 4.916 1.701 8.119 1.00 97.31 201 THR A C 1
ATOM 1576 O O . THR A 1 201 ? 5.225 2.643 7.385 1.00 97.31 201 THR A O 1
ATOM 1579 N N . TYR A 1 202 ? 3.692 1.177 8.150 1.00 98.06 202 TYR A N 1
ATOM 1580 C CA . TYR A 1 202 ? 2.552 1.706 7.420 1.00 98.06 202 TYR A CA 1
ATOM 1581 C C . TYR A 1 202 ? 1.369 1.884 8.350 1.00 98.06 202 TYR A C 1
ATOM 1583 O O . TYR A 1 202 ? 1.124 1.053 9.223 1.00 98.06 202 TYR A O 1
ATOM 1591 N N . SER A 1 203 ? 0.600 2.946 8.145 1.00 97.44 203 SER A N 1
ATOM 1592 C CA . SER A 1 203 ? -0.658 3.096 8.861 1.00 97.44 203 SER A CA 1
ATOM 1593 C C . SER A 1 203 ? -1.644 3.998 8.143 1.00 97.44 203 SER A C 1
ATOM 1595 O O . SER A 1 203 ? -1.303 4.662 7.161 1.00 97.44 203 SER A O 1
ATOM 1597 N N . THR A 1 204 ? -2.880 4.019 8.635 1.00 97.12 204 THR A N 1
ATOM 1598 C CA . THR A 1 204 ? -3.858 5.028 8.258 1.00 97.12 204 THR A CA 1
ATOM 1599 C C . THR A 1 204 ? -4.018 6.092 9.337 1.00 97.12 204 THR A C 1
ATOM 1601 O O . THR A 1 204 ? -3.811 5.847 10.525 1.00 97.12 204 THR A O 1
ATOM 1604 N N . PHE A 1 205 ? -4.386 7.299 8.914 1.00 96.12 205 PHE A N 1
ATOM 1605 C CA . PHE A 1 205 ? -4.630 8.410 9.827 1.00 96.12 205 PHE A CA 1
ATOM 1606 C C . PHE A 1 205 ? -5.805 9.261 9.356 1.00 96.12 205 PHE A C 1
ATOM 1608 O O . PHE A 1 205 ? -5.962 9.538 8.164 1.00 96.12 205 PHE A O 1
ATOM 1615 N N . HIS A 1 206 ? -6.638 9.719 10.284 1.00 94.94 206 HIS A N 1
ATOM 1616 C CA . HIS A 1 206 ? -7.718 10.639 9.950 1.00 94.94 206 HIS A CA 1
ATOM 1617 C C . HIS A 1 206 ? -7.216 12.090 9.922 1.00 94.94 206 HIS A C 1
ATOM 1619 O O . HIS A 1 206 ? -7.021 12.703 10.971 1.00 94.94 206 HIS A O 1
ATOM 1625 N N . ALA A 1 207 ? -7.047 12.654 8.727 1.00 93.25 207 ALA A N 1
ATOM 1626 C CA . ALA A 1 207 ? -6.816 14.082 8.496 1.00 93.25 207 ALA A CA 1
ATOM 1627 C C . ALA A 1 207 ? -7.125 14.437 7.031 1.00 93.25 207 ALA A C 1
ATOM 1629 O O . ALA A 1 207 ? -7.017 13.582 6.158 1.00 93.25 207 ALA A O 1
ATOM 1630 N N . ASP A 1 208 ? -7.475 15.691 6.745 1.00 87.25 208 ASP A N 1
ATOM 1631 C CA . ASP A 1 208 ? -7.829 16.140 5.381 1.00 87.25 208 ASP A CA 1
ATOM 1632 C C . ASP A 1 208 ? -6.691 16.902 4.667 1.00 87.25 208 ASP A C 1
ATOM 1634 O O . ASP A 1 208 ? -6.775 17.241 3.478 1.00 87.25 208 ASP A O 1
ATOM 1638 N N . SER A 1 209 ? -5.607 17.181 5.394 1.00 90.00 209 SER A N 1
ATOM 1639 C CA . SER A 1 209 ? -4.406 17.866 4.912 1.00 90.00 209 SER A CA 1
ATOM 1640 C C . SER A 1 209 ? -3.182 17.507 5.758 1.00 90.00 209 SER A C 1
ATOM 1642 O O . SER A 1 209 ? -3.311 16.955 6.852 1.00 90.00 209 SER A O 1
ATOM 1644 N N . ILE A 1 210 ? -1.990 17.862 5.274 1.00 91.50 210 ILE A N 1
ATOM 1645 C CA . ILE A 1 210 ? -0.733 17.693 6.023 1.00 91.50 210 ILE A CA 1
ATOM 1646 C C . ILE A 1 210 ? -0.738 18.568 7.272 1.00 91.50 210 ILE A C 1
ATOM 1648 O O . ILE A 1 210 ? -0.331 18.120 8.332 1.00 91.50 210 ILE A O 1
ATOM 1652 N N . GLN A 1 211 ? -1.239 19.800 7.168 1.00 90.88 211 GLN A N 1
ATOM 1653 C CA . GLN A 1 211 ? -1.318 20.719 8.302 1.00 90.88 211 GLN A CA 1
ATOM 1654 C C . GLN A 1 211 ? -2.197 20.128 9.411 1.00 90.88 211 GLN A C 1
ATOM 1656 O O . GLN A 1 211 ? -1.819 20.147 10.578 1.00 90.88 211 GLN A O 1
ATOM 1661 N N . SER A 1 212 ? -3.339 19.536 9.040 1.00 92.12 212 SER A N 1
ATOM 1662 C CA . SER A 1 212 ? -4.226 18.849 9.982 1.00 92.12 212 SER A CA 1
ATOM 1663 C C . SER A 1 212 ? -3.584 17.588 10.569 1.00 92.12 212 SER A C 1
ATOM 1665 O O . SER A 1 212 ? -3.721 17.343 11.766 1.00 92.12 212 SER A O 1
ATOM 1667 N N . LEU A 1 213 ? -2.854 16.817 9.755 1.00 93.69 213 LEU A N 1
ATOM 1668 C CA . LEU A 1 213 ? -2.094 15.650 10.206 1.00 93.69 213 LEU A CA 1
ATOM 1669 C C . LEU A 1 213 ? -1.049 16.047 11.255 1.00 93.69 213 LEU A C 1
ATOM 1671 O O . LEU A 1 213 ? -1.079 15.517 12.358 1.00 93.69 213 LEU A O 1
ATOM 1675 N N . VAL A 1 214 ? -0.170 17.000 10.935 1.00 92.69 214 VAL A N 1
ATOM 1676 C CA . VAL A 1 214 ? 0.897 17.471 11.833 1.00 92.69 214 VAL A CA 1
ATOM 1677 C C . VAL A 1 214 ? 0.303 18.020 13.127 1.00 92.69 214 VAL A C 1
ATOM 1679 O O . VAL A 1 214 ? 0.704 17.593 14.204 1.00 92.69 214 VAL A O 1
ATOM 1682 N N . HIS A 1 215 ? -0.729 18.865 13.038 1.00 91.88 215 HIS A N 1
ATOM 1683 C CA . HIS A 1 215 ? -1.411 19.389 14.220 1.00 91.88 215 HIS A CA 1
ATOM 1684 C C . HIS A 1 215 ? -1.982 18.271 15.106 1.00 91.88 215 HIS A C 1
ATOM 1686 O O . HIS A 1 215 ? -1.925 18.361 16.328 1.00 91.88 215 HIS A O 1
ATOM 1692 N N . ARG A 1 216 ? -2.553 17.210 14.526 1.00 93.75 216 ARG A N 1
ATOM 1693 C CA . ARG A 1 216 ? -3.089 16.081 15.303 1.00 93.75 216 ARG A CA 1
ATOM 1694 C C . ARG A 1 216 ? -2.000 15.185 15.887 1.00 93.75 216 ARG A C 1
ATOM 1696 O O . ARG A 1 216 ? -2.206 14.661 16.971 1.00 93.75 216 ARG A O 1
ATOM 1703 N N . LEU A 1 217 ? -0.874 15.015 15.194 1.00 94.00 217 LEU A N 1
ATOM 1704 C CA . LEU A 1 217 ? 0.269 14.263 15.714 1.00 94.00 217 LEU A CA 1
ATOM 1705 C C . LEU A 1 217 ? 0.933 14.993 16.891 1.00 94.00 217 LEU A C 1
ATOM 1707 O O . LEU A 1 217 ? 1.370 14.345 17.829 1.00 94.00 217 LEU A O 1
ATOM 1711 N N . GLU A 1 218 ? 0.992 16.323 16.877 1.00 92.06 218 GLU A N 1
ATOM 1712 C CA . GLU A 1 218 ? 1.668 17.104 17.927 1.00 92.06 218 GLU A CA 1
ATOM 1713 C C . GLU A 1 218 ? 0.826 17.297 19.190 1.00 92.06 218 GLU A C 1
ATOM 1715 O O . GLU A 1 218 ? 1.369 17.488 20.274 1.00 92.06 218 GLU A O 1
ATOM 1720 N N . ASN A 1 219 ? -0.500 17.245 19.067 1.00 92.06 219 ASN A N 1
ATOM 1721 C CA . ASN A 1 219 ? -1.413 17.498 20.175 1.00 92.06 219 ASN A CA 1
ATOM 1722 C C . ASN A 1 219 ? -1.959 16.201 20.788 1.00 92.06 219 ASN A C 1
ATOM 1724 O O . ASN A 1 219 ? -1.960 15.130 20.173 1.00 92.06 219 ASN A O 1
ATOM 1728 N N . LYS A 1 220 ? -2.479 16.302 22.016 1.00 88.44 220 LYS A N 1
ATOM 1729 C CA . LYS A 1 220 ? -3.218 15.203 22.655 1.00 88.44 220 LYS A CA 1
ATOM 1730 C C . LYS A 1 220 ? -4.418 14.788 21.790 1.00 88.44 220 LYS A C 1
ATOM 1732 O O . LYS A 1 220 ? -5.066 15.657 21.201 1.00 88.44 220 LYS A O 1
ATOM 1737 N N . PRO A 1 221 ? -4.743 13.485 21.721 1.00 86.88 221 PRO A N 1
ATOM 1738 C CA . PRO A 1 221 ? -4.236 12.379 22.550 1.00 86.88 221 PRO A CA 1
ATOM 1739 C C . PRO A 1 221 ? -2.949 11.688 22.046 1.00 86.88 221 PRO A C 1
ATOM 1741 O O . PRO A 1 221 ? -2.586 10.652 22.595 1.00 86.88 221 PRO A O 1
ATOM 1744 N N . ILE A 1 222 ? -2.278 12.211 21.012 1.00 90.50 222 ILE A N 1
ATOM 1745 C CA . ILE A 1 222 ? -1.117 11.557 20.381 1.00 90.50 222 ILE A CA 1
ATOM 1746 C C . ILE A 1 222 ? 0.220 12.100 20.914 1.00 90.50 222 ILE A C 1
ATOM 1748 O O . ILE A 1 222 ? 1.052 11.317 21.362 1.00 90.50 222 ILE A O 1
ATOM 1752 N N . GLU A 1 223 ? 0.404 13.424 20.895 1.00 91.31 223 GLU A N 1
ATOM 1753 C CA . GLU A 1 223 ? 1.531 14.126 21.539 1.00 91.31 223 GLU A CA 1
ATOM 1754 C C . GLU A 1 223 ? 2.935 13.625 21.114 1.00 91.31 223 GLU A C 1
ATOM 1756 O O . GLU A 1 223 ? 3.790 13.284 21.932 1.00 91.31 223 GLU A O 1
ATOM 1761 N N . ILE A 1 224 ? 3.201 13.578 19.805 1.00 93.00 224 ILE A N 1
ATOM 1762 C CA . ILE A 1 224 ? 4.509 13.198 19.250 1.00 93.00 224 ILE A CA 1
ATOM 1763 C C . ILE A 1 224 ? 5.431 14.421 19.151 1.00 93.00 224 ILE A C 1
ATOM 1765 O O . ILE A 1 224 ? 5.052 15.436 18.560 1.00 93.00 224 ILE A O 1
ATOM 1769 N N . PRO A 1 225 ? 6.690 14.320 19.621 1.00 91.62 225 PRO A N 1
ATOM 1770 C CA . PRO A 1 225 ? 7.703 15.339 19.374 1.00 91.62 225 PRO A CA 1
ATOM 1771 C C . PRO A 1 225 ? 7.941 15.552 17.875 1.00 91.62 225 PRO A C 1
ATOM 1773 O O . PRO A 1 225 ? 8.271 14.603 17.159 1.00 91.62 225 PRO A O 1
ATOM 1776 N N . ARG A 1 226 ? 7.880 16.807 17.407 1.00 89.88 226 ARG A N 1
ATOM 1777 C CA . ARG A 1 226 ? 8.077 17.168 15.987 1.00 89.88 226 ARG A CA 1
ATOM 1778 C C . ARG A 1 226 ? 9.336 16.542 15.373 1.00 89.88 226 ARG A C 1
ATOM 1780 O O . ARG A 1 226 ? 9.301 16.123 14.223 1.00 89.88 226 ARG A O 1
ATOM 1787 N N . VAL A 1 227 ? 10.413 16.401 16.149 1.00 90.25 227 VAL A N 1
ATOM 1788 C CA . VAL A 1 227 ? 11.699 15.797 15.739 1.00 90.25 227 VAL A CA 1
ATOM 1789 C C . VAL A 1 227 ? 11.566 14.357 15.216 1.00 90.25 227 VAL A C 1
ATOM 1791 O O . VAL A 1 227 ? 12.404 13.923 14.433 1.00 90.25 227 VAL A O 1
ATOM 1794 N N . LEU A 1 228 ? 10.519 13.619 15.601 1.00 93.44 228 LEU A N 1
ATOM 1795 C CA . LEU A 1 228 ? 10.269 12.261 15.107 1.00 93.44 228 LEU A CA 1
ATOM 1796 C C . LEU A 1 228 ? 9.519 12.229 13.769 1.00 93.44 228 LEU A C 1
ATOM 1798 O O . LEU A 1 228 ? 9.595 11.226 13.066 1.00 93.44 228 LEU A O 1
ATOM 1802 N N . ILE A 1 229 ? 8.819 13.303 13.383 1.00 93.62 229 ILE A N 1
ATOM 1803 C CA . ILE A 1 229 ? 8.007 13.341 12.155 1.00 93.62 229 ILE A CA 1
ATOM 1804 C C . ILE A 1 229 ? 8.833 13.038 10.887 1.00 93.62 229 ILE A C 1
ATOM 1806 O O . ILE A 1 229 ? 8.338 12.287 10.048 1.00 93.62 229 ILE A O 1
ATOM 1810 N N . PRO A 1 230 ? 10.088 13.517 10.736 1.00 93.81 230 PRO A N 1
ATOM 1811 C CA . PRO A 1 230 ? 10.947 13.165 9.600 1.00 93.81 230 PRO A CA 1
ATOM 1812 C C . PRO A 1 230 ? 11.300 11.680 9.448 1.00 93.81 230 PRO A C 1
ATOM 1814 O O . PRO A 1 230 ? 11.872 11.311 8.425 1.00 93.81 230 PRO A O 1
ATOM 1817 N N . ALA A 1 231 ? 10.989 10.826 10.432 1.00 94.50 231 ALA A N 1
ATOM 1818 C CA . ALA A 1 231 ? 11.118 9.376 10.283 1.00 94.50 231 ALA A CA 1
ATOM 1819 C C . ALA A 1 231 ? 10.079 8.788 9.305 1.00 94.50 231 ALA A C 1
ATOM 1821 O O . ALA A 1 231 ? 10.260 7.681 8.801 1.00 94.50 231 ALA A O 1
ATOM 1822 N N . LEU A 1 232 ? 8.999 9.525 9.027 1.00 95.88 232 LEU A N 1
ATOM 1823 C CA . LEU A 1 232 ? 8.033 9.202 7.986 1.00 95.88 232 LEU A CA 1
ATOM 1824 C C . LEU A 1 232 ? 8.594 9.603 6.616 1.00 95.88 232 LEU A C 1
ATOM 1826 O O . LEU A 1 232 ? 9.019 10.739 6.451 1.00 95.88 232 LEU A O 1
ATOM 1830 N N . ASP A 1 233 ? 8.551 8.727 5.609 1.00 96.94 233 ASP A N 1
ATOM 1831 C CA . ASP A 1 233 ? 9.050 9.068 4.270 1.00 96.94 233 ASP A CA 1
ATOM 1832 C C . ASP A 1 233 ? 7.988 9.774 3.421 1.00 96.94 233 ASP A C 1
ATOM 1834 O O . ASP A 1 233 ? 8.294 10.732 2.705 1.00 96.94 233 ASP A O 1
ATOM 1838 N N . GLY A 1 234 ? 6.730 9.326 3.493 1.00 96.50 234 GLY A N 1
ATOM 1839 C CA . GLY A 1 234 ? 5.666 9.895 2.673 1.00 96.50 234 GLY A CA 1
ATOM 1840 C C . GLY A 1 234 ? 4.244 9.706 3.191 1.00 96.50 234 GLY A C 1
ATOM 1841 O O . GLY A 1 234 ? 3.943 8.877 4.045 1.00 96.50 234 GLY A O 1
ATOM 1842 N N . ILE A 1 235 ? 3.343 10.506 2.638 1.00 97.81 235 ILE A N 1
ATOM 1843 C CA . ILE A 1 235 ? 1.931 10.596 2.986 1.00 97.81 235 ILE A CA 1
ATOM 1844 C C . ILE A 1 235 ? 1.124 10.549 1.693 1.00 97.81 235 ILE A C 1
ATOM 1846 O O . ILE A 1 235 ? 1.344 11.350 0.788 1.00 97.81 235 ILE A O 1
ATOM 1850 N N . SER A 1 236 ? 0.148 9.652 1.607 1.00 97.88 236 SER A N 1
ATOM 1851 C CA . SER A 1 236 ? -0.830 9.626 0.519 1.00 97.88 236 SER A CA 1
ATOM 1852 C C . SER A 1 236 ? -2.176 10.105 1.037 1.00 97.88 236 SER A C 1
ATOM 1854 O O . SER A 1 236 ? -2.718 9.496 1.954 1.00 97.88 236 SER A O 1
ATOM 1856 N N . ILE A 1 237 ? -2.729 11.169 0.450 1.00 97.56 237 ILE A N 1
ATOM 1857 C CA . ILE A 1 237 ? -3.992 11.766 0.902 1.00 97.56 237 ILE A CA 1
ATOM 1858 C C . ILE A 1 237 ? -5.158 11.260 0.046 1.00 97.56 237 ILE A C 1
ATOM 1860 O O . ILE A 1 237 ? -5.310 11.661 -1.106 1.00 97.56 237 ILE A O 1
ATOM 1864 N N . GLN A 1 238 ? -6.033 10.431 0.608 1.00 97.06 238 GLN A N 1
ATOM 1865 C CA . GLN A 1 238 ? -7.267 9.972 -0.022 1.00 97.06 238 GLN A CA 1
ATOM 1866 C C . GLN A 1 238 ? -8.442 10.897 0.289 1.00 97.06 238 GLN A C 1
ATOM 1868 O O . GLN A 1 238 ? -8.711 11.240 1.441 1.00 97.06 238 GLN A O 1
ATOM 1873 N N . ILE A 1 239 ? -9.218 11.208 -0.745 1.00 95.88 239 ILE A N 1
ATOM 1874 C CA . ILE A 1 239 ? -10.448 11.991 -0.644 1.00 95.88 239 ILE A CA 1
ATOM 1875 C C . ILE A 1 239 ? -11.624 11.253 -1.283 1.00 95.88 239 ILE A C 1
ATOM 1877 O O . ILE A 1 239 ? -11.472 10.504 -2.252 1.00 95.88 239 ILE A O 1
ATOM 1881 N N . GLN A 1 240 ? -12.820 11.507 -0.757 1.00 94.81 240 GLN A N 1
ATOM 1882 C CA . GLN A 1 240 ? -14.075 11.164 -1.415 1.00 94.81 240 GLN A CA 1
ATOM 1883 C C . GLN A 1 240 ? -14.649 12.434 -2.043 1.00 94.81 240 GLN A C 1
ATOM 1885 O O . GLN A 1 240 ? -14.910 13.410 -1.348 1.00 94.81 240 GLN A O 1
ATOM 1890 N N . THR A 1 241 ? -14.850 12.421 -3.355 1.00 93.06 241 THR A N 1
ATOM 1891 C CA . THR A 1 241 ? -15.327 13.581 -4.119 1.00 93.06 241 THR A CA 1
ATOM 1892 C C . THR A 1 241 ? -16.404 13.163 -5.119 1.00 93.06 241 THR A C 1
ATOM 1894 O O . THR A 1 241 ? -16.794 11.992 -5.182 1.00 93.06 241 THR A O 1
ATOM 1897 N N . ARG A 1 242 ? -16.941 14.118 -5.879 1.00 91.44 242 ARG A N 1
ATOM 1898 C CA . ARG A 1 242 ? -17.862 13.859 -6.985 1.00 91.44 242 ARG A CA 1
ATOM 1899 C C . ARG A 1 242 ? -17.247 14.323 -8.298 1.00 91.44 242 ARG A C 1
ATOM 1901 O O . ARG A 1 242 ? -16.962 15.502 -8.446 1.00 91.44 242 ARG A O 1
ATOM 1908 N N . VAL A 1 243 ? -17.123 13.405 -9.253 1.00 90.44 243 VAL A N 1
ATOM 1909 C CA . VAL A 1 243 ? -16.701 13.692 -10.633 1.00 90.44 243 VAL A CA 1
ATOM 1910 C C . VAL A 1 243 ? -17.839 13.260 -11.552 1.00 90.44 243 VAL A C 1
ATOM 1912 O O . VAL A 1 243 ? -18.349 12.145 -11.429 1.00 90.44 243 VAL A O 1
ATOM 1915 N N . GLY A 1 244 ? -18.315 14.166 -12.411 1.00 86.38 244 GLY A N 1
ATOM 1916 C CA . GLY A 1 244 ? -19.457 13.895 -13.296 1.00 86.38 244 GLY A CA 1
ATOM 1917 C C . GLY A 1 244 ? -20.726 13.449 -12.551 1.00 86.38 244 GLY A C 1
ATOM 1918 O O . GLY A 1 244 ? -21.420 12.538 -12.994 1.00 86.38 244 GLY A O 1
ATOM 1919 N N . GLY A 1 245 ? -20.985 14.010 -11.362 1.00 88.25 245 GLY A N 1
ATOM 1920 C CA . GLY A 1 245 ? -22.144 13.672 -10.521 1.00 88.25 245 GLY A CA 1
ATOM 1921 C C . GLY A 1 245 ? -22.047 12.343 -9.756 1.00 88.25 245 GLY A C 1
ATOM 1922 O O . GLY A 1 245 ? -22.870 12.084 -8.878 1.00 88.25 245 GLY A O 1
ATOM 1923 N N . LYS A 1 246 ? -21.027 11.514 -10.012 1.00 91.81 246 LYS A N 1
ATOM 1924 C CA . LYS A 1 246 ? -20.819 10.229 -9.327 1.00 91.81 246 LYS A CA 1
ATOM 1925 C C . LYS A 1 246 ? -19.858 10.388 -8.157 1.00 91.81 246 LYS A C 1
ATOM 1927 O O . LYS A 1 246 ? -18.850 11.077 -8.269 1.00 91.81 246 LYS A O 1
ATOM 1932 N N . ARG A 1 247 ? -20.152 9.730 -7.030 1.00 93.44 247 ARG A N 1
ATOM 1933 C CA . ARG A 1 247 ? -19.220 9.651 -5.893 1.00 93.44 247 ARG A CA 1
ATOM 1934 C C . ARG A 1 247 ? -18.032 8.774 -6.278 1.00 93.44 247 ARG A C 1
ATOM 1936 O O . ARG A 1 247 ? -18.218 7.606 -6.604 1.00 93.44 247 ARG A O 1
ATOM 1943 N N . VAL A 1 248 ? -16.833 9.330 -6.191 1.00 94.81 248 VAL A N 1
ATOM 1944 C CA . VAL A 1 248 ? -15.575 8.656 -6.515 1.00 94.81 248 VAL A CA 1
ATOM 1945 C C . VAL A 1 248 ? -14.556 8.863 -5.399 1.00 94.81 248 VAL A C 1
ATOM 1947 O O . VAL A 1 248 ? -14.664 9.793 -4.598 1.00 94.81 248 VAL A O 1
ATOM 1950 N N . ARG A 1 249 ? -13.565 7.973 -5.334 1.00 96.25 249 ARG A N 1
ATOM 1951 C CA . ARG A 1 249 ? -12.413 8.094 -4.435 1.00 96.25 249 ARG A CA 1
ATOM 1952 C C . ARG A 1 249 ? -11.171 8.377 -5.265 1.00 96.25 249 ARG A C 1
ATOM 1954 O O . ARG A 1 249 ? -10.957 7.715 -6.285 1.00 96.25 249 ARG A O 1
ATOM 1961 N N . ARG A 1 250 ? -10.390 9.368 -4.843 1.00 96.75 250 ARG A N 1
ATOM 1962 C CA . ARG A 1 250 ? -9.181 9.839 -5.531 1.00 96.75 250 ARG A CA 1
ATOM 1963 C C . ARG A 1 250 ? -8.057 10.028 -4.530 1.00 96.75 250 ARG A C 1
ATOM 1965 O O . ARG A 1 250 ? -8.298 10.438 -3.394 1.00 96.75 250 ARG A O 1
ATOM 1972 N N . ASN A 1 251 ? -6.834 9.769 -4.964 1.00 97.19 251 ASN A N 1
ATOM 1973 C CA . ASN A 1 251 ? -5.653 10.205 -4.245 1.00 97.19 251 ASN A CA 1
ATOM 1974 C C . ASN A 1 251 ? -5.368 11.678 -4.562 1.00 97.19 251 ASN A C 1
ATOM 1976 O O . ASN A 1 251 ? -4.840 11.988 -5.624 1.00 97.19 251 ASN A O 1
ATOM 1980 N N . LYS A 1 252 ? -5.711 12.587 -3.647 1.00 96.25 252 LYS A N 1
ATOM 1981 C CA . LYS A 1 252 ? -5.505 14.036 -3.794 1.00 96.25 252 LYS A CA 1
ATOM 1982 C C . LYS A 1 252 ? -4.044 14.379 -4.080 1.00 96.25 252 LYS A C 1
ATOM 1984 O O . LYS A 1 252 ? -3.772 15.246 -4.904 1.00 96.25 252 LYS A O 1
ATOM 1989 N N . GLY A 1 253 ? -3.122 13.692 -3.412 1.00 96.25 253 GLY A N 1
ATOM 1990 C CA . GLY A 1 253 ? -1.698 13.861 -3.643 1.00 96.25 253 GLY A CA 1
ATOM 1991 C C . GLY A 1 253 ? -0.846 12.908 -2.819 1.00 96.25 253 GLY A C 1
ATOM 1992 O O . GLY A 1 253 ? -1.317 12.303 -1.852 1.00 96.25 253 GLY A O 1
ATOM 1993 N N . ILE A 1 254 ? 0.412 12.769 -3.232 1.00 97.81 254 ILE A N 1
ATOM 1994 C CA . ILE A 1 254 ? 1.452 12.065 -2.479 1.00 97.81 254 ILE A CA 1
ATOM 1995 C C . ILE A 1 254 ? 2.495 13.099 -2.094 1.00 97.81 254 ILE A C 1
ATOM 1997 O O . ILE A 1 254 ? 3.068 13.752 -2.968 1.00 97.81 254 ILE A O 1
ATOM 2001 N N . ILE A 1 255 ? 2.716 13.241 -0.795 1.00 97.44 255 ILE A N 1
ATOM 2002 C CA . ILE A 1 255 ? 3.622 14.226 -0.228 1.00 97.44 255 ILE A CA 1
ATOM 2003 C C . ILE A 1 255 ? 4.723 13.514 0.532 1.00 97.44 255 ILE A C 1
ATOM 2005 O O . ILE A 1 255 ? 4.464 12.635 1.341 1.00 97.44 255 ILE A O 1
ATOM 2009 N N . GLU A 1 256 ? 5.952 13.899 0.257 1.00 97.62 256 GLU A N 1
ATOM 2010 C CA . GLU A 1 256 ? 7.156 13.363 0.867 1.00 97.62 256 GLU A CA 1
ATOM 2011 C C . GLU A 1 256 ? 7.592 14.284 2.000 1.00 97.62 256 GLU A C 1
ATOM 2013 O O . GLU A 1 256 ? 7.535 15.511 1.865 1.00 97.62 256 GLU A O 1
ATOM 2018 N N . ILE A 1 257 ? 8.045 13.701 3.106 1.00 95.88 257 ILE A N 1
ATOM 2019 C CA . ILE A 1 257 ? 8.646 14.453 4.204 1.00 95.88 257 ILE A CA 1
ATOM 2020 C C . ILE A 1 257 ? 10.160 14.460 3.994 1.00 95.88 257 ILE A C 1
ATOM 2022 O O . ILE A 1 257 ? 10.795 13.411 3.872 1.00 95.88 257 ILE A O 1
ATOM 2026 N N . ILE A 1 258 ? 10.738 15.657 3.921 1.00 94.19 258 ILE A N 1
ATOM 2027 C CA . ILE A 1 258 ? 12.177 15.841 3.696 1.00 94.19 258 ILE A CA 1
ATOM 2028 C C . ILE A 1 258 ? 12.900 15.944 5.038 1.00 94.19 258 ILE A C 1
ATOM 2030 O O . ILE A 1 258 ? 13.929 15.307 5.246 1.00 94.19 258 ILE A O 1
ATOM 2034 N N . GLY A 1 259 ? 12.369 16.764 5.941 1.00 93.19 259 GLY A N 1
ATOM 2035 C CA . GLY A 1 259 ? 13.017 17.096 7.201 1.00 93.19 259 GLY A CA 1
ATOM 2036 C C . GLY A 1 259 ? 12.353 18.284 7.879 1.00 93.19 259 GLY A C 1
ATOM 2037 O O . GLY A 1 259 ? 11.234 18.662 7.538 1.00 93.19 259 GLY A O 1
ATOM 2038 N N . ILE A 1 260 ? 13.055 18.877 8.835 1.00 92.69 260 ILE A N 1
ATOM 2039 C CA . ILE A 1 260 ? 12.632 20.091 9.535 1.00 92.69 260 ILE A CA 1
ATOM 2040 C C . ILE A 1 260 ? 13.667 21.167 9.247 1.00 92.69 260 ILE A C 1
ATOM 2042 O O . ILE A 1 260 ? 14.867 20.895 9.314 1.00 92.69 260 ILE A O 1
ATOM 2046 N N . ASP A 1 261 ? 13.208 22.372 8.930 1.00 91.94 261 ASP A N 1
ATOM 2047 C CA . ASP A 1 261 ? 14.097 23.516 8.778 1.00 91.94 261 ASP A CA 1
ATOM 2048 C C . ASP A 1 261 ? 14.699 23.912 10.144 1.00 91.94 261 ASP A C 1
ATOM 2050 O O . ASP A 1 261 ? 13.939 24.166 11.085 1.00 91.94 261 ASP A O 1
ATOM 2054 N N . PRO A 1 262 ? 16.037 23.989 10.292 1.00 89.38 262 PRO A N 1
ATOM 2055 C CA . PRO A 1 262 ? 16.671 24.314 11.569 1.00 89.38 262 PRO A CA 1
ATOM 2056 C C . PRO A 1 262 ? 16.328 25.700 12.126 1.00 89.38 262 PRO A C 1
ATOM 2058 O O . PRO A 1 262 ? 16.533 25.922 13.316 1.00 89.38 262 PRO A O 1
ATOM 2061 N N . HIS A 1 263 ? 15.863 26.633 11.286 1.00 90.19 263 HIS A N 1
ATOM 2062 C CA . HIS A 1 263 ? 15.604 28.013 11.697 1.00 90.19 263 HIS A CA 1
ATOM 2063 C C . HIS A 1 263 ? 14.125 28.277 11.996 1.00 90.19 263 HIS A C 1
ATOM 2065 O O . HIS A 1 263 ? 13.786 28.739 13.082 1.00 90.19 263 HIS A O 1
ATOM 2071 N N . SER A 1 264 ? 13.234 27.962 11.054 1.00 89.25 264 SER A N 1
ATOM 2072 C CA . SER A 1 264 ? 11.787 28.162 11.219 1.00 89.25 264 SER A CA 1
ATOM 2073 C C . SER A 1 264 ? 11.104 27.051 12.021 1.00 89.25 264 SER A C 1
ATOM 2075 O O . SER A 1 264 ? 9.957 27.210 12.433 1.00 89.25 264 SER A O 1
ATOM 2077 N N . HIS A 1 265 ? 11.781 25.915 12.229 1.00 84.94 265 HIS A N 1
ATOM 2078 C CA . HIS A 1 265 ? 11.198 24.680 12.759 1.00 84.94 265 HIS A CA 1
ATOM 2079 C C . HIS A 1 265 ? 10.002 24.158 11.944 1.00 84.94 265 HIS A C 1
ATOM 2081 O O . HIS A 1 265 ? 9.263 23.289 12.418 1.00 84.94 265 HIS A O 1
ATOM 2087 N N . GLU A 1 266 ? 9.797 24.646 10.718 1.00 89.00 266 GLU A N 1
ATOM 2088 C CA . GLU A 1 266 ? 8.742 24.175 9.829 1.00 89.00 266 GLU A CA 1
ATOM 2089 C C . GLU A 1 266 ? 9.098 22.829 9.193 1.00 89.00 266 GLU A C 1
ATOM 2091 O O . GLU A 1 266 ? 10.262 22.495 8.957 1.00 89.00 266 GLU A O 1
ATOM 2096 N N . LEU A 1 267 ? 8.064 22.031 8.922 1.00 91.00 267 LEU A N 1
ATOM 2097 C CA . LEU A 1 267 ? 8.217 20.741 8.267 1.00 91.00 267 LEU A CA 1
ATOM 2098 C C . LEU A 1 267 ? 8.406 20.951 6.761 1.00 91.00 267 LEU A C 1
ATOM 2100 O O . LEU A 1 267 ? 7.507 21.433 6.070 1.00 91.00 267 LEU A O 1
ATOM 2104 N N . LEU A 1 268 ? 9.559 20.538 6.246 1.00 93.81 268 LEU A N 1
ATOM 2105 C CA . LEU A 1 268 ? 9.872 20.591 4.826 1.00 93.81 268 LEU A CA 1
ATOM 2106 C C . LEU A 1 268 ? 9.222 19.404 4.117 1.00 93.81 268 LEU A C 1
ATOM 2108 O O . LEU A 1 268 ? 9.490 18.241 4.436 1.00 93.81 268 LEU A O 1
ATOM 2112 N N . THR A 1 269 ? 8.378 19.704 3.133 1.00 95.50 269 THR A N 1
ATOM 2113 C CA . THR A 1 269 ? 7.628 18.700 2.374 1.00 95.50 269 THR A CA 1
ATOM 2114 C C . THR A 1 269 ? 7.779 18.905 0.871 1.00 95.50 269 THR A C 1
ATOM 2116 O O . THR A 1 269 ? 7.991 20.024 0.406 1.00 95.50 269 THR A O 1
ATOM 2119 N N . ASN A 1 270 ? 7.674 17.821 0.103 1.00 96.50 270 ASN A N 1
ATOM 2120 C CA . ASN A 1 270 ? 7.649 17.849 -1.359 1.00 96.50 270 ASN A CA 1
ATOM 2121 C C . ASN A 1 270 ? 6.396 17.144 -1.873 1.00 96.50 270 ASN A C 1
ATOM 2123 O O . ASN A 1 270 ? 6.176 15.973 -1.580 1.00 96.50 270 ASN A O 1
ATOM 2127 N N . GLU A 1 271 ? 5.579 17.825 -2.668 1.00 96.44 271 GLU A N 1
ATOM 2128 C CA . GLU A 1 271 ? 4.444 17.188 -3.333 1.00 96.44 271 GLU A CA 1
ATOM 2129 C C . GLU A 1 271 ? 4.944 16.461 -4.586 1.00 96.44 271 GLU A C 1
ATOM 2131 O O . GLU A 1 271 ? 5.244 17.086 -5.600 1.00 96.44 271 GLU A O 1
ATOM 2136 N N . ALA A 1 272 ? 5.062 15.135 -4.523 1.00 96.75 272 ALA A N 1
ATOM 2137 C CA . ALA A 1 272 ? 5.515 14.320 -5.650 1.00 96.75 272 ALA A CA 1
ATOM 2138 C C . ALA A 1 272 ? 4.403 14.130 -6.693 1.00 96.75 272 ALA A C 1
ATOM 2140 O O . ALA A 1 272 ? 4.652 14.142 -7.899 1.00 96.75 272 ALA A O 1
ATOM 2141 N N . PHE A 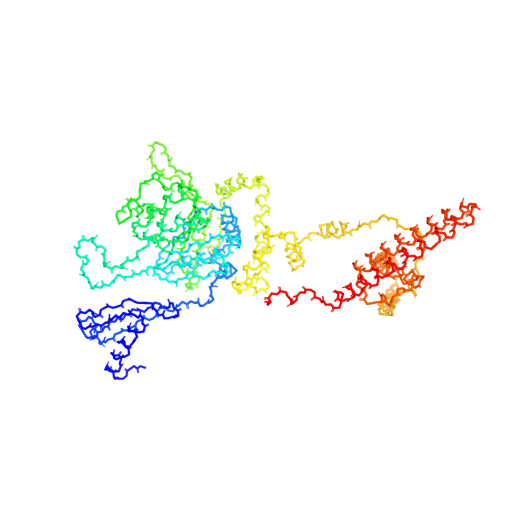1 273 ? 3.160 13.976 -6.234 1.00 97.31 273 PHE A N 1
ATOM 2142 C CA . PHE A 1 273 ? 1.999 13.795 -7.102 1.00 97.31 273 PHE A CA 1
ATOM 2143 C C . PHE A 1 273 ? 0.839 14.663 -6.646 1.00 97.31 273 PHE A C 1
ATOM 2145 O O . PHE A 1 273 ? 0.555 14.718 -5.450 1.00 97.31 273 PHE A O 1
ATOM 2152 N N . ARG A 1 274 ? 0.115 15.230 -7.611 1.00 96.25 274 ARG A N 1
ATOM 2153 C CA . ARG A 1 274 ? -1.101 16.016 -7.393 1.00 96.25 274 ARG A CA 1
ATOM 2154 C C . ARG A 1 274 ? -2.219 15.527 -8.304 1.00 96.25 274 ARG A C 1
ATOM 2156 O O . ARG A 1 274 ? -1.977 15.220 -9.468 1.00 96.25 274 ARG A O 1
ATOM 2163 N N . TRP A 1 275 ? -3.440 15.472 -7.790 1.00 96.62 275 TRP A N 1
ATOM 2164 C CA . TRP A 1 275 ? -4.636 15.252 -8.599 1.00 96.62 275 TRP A CA 1
ATOM 2165 C C . TRP A 1 275 ? -5.228 16.581 -9.074 1.00 96.62 275 TRP A C 1
ATOM 2167 O O . TRP A 1 275 ? -5.463 17.485 -8.270 1.00 96.62 275 TRP A O 1
ATOM 2177 N N . ASP A 1 276 ? -5.485 16.680 -10.375 1.00 94.06 276 ASP A N 1
ATOM 2178 C CA . ASP A 1 276 ? -6.218 17.783 -10.983 1.00 94.06 276 ASP A CA 1
ATOM 2179 C C . ASP A 1 276 ? -7.694 17.397 -11.143 1.00 94.06 276 ASP A C 1
ATOM 2181 O O . ASP A 1 276 ? -8.059 16.533 -11.941 1.00 94.06 276 ASP A O 1
ATOM 2185 N N . ASN A 1 277 ? -8.555 18.064 -10.375 1.00 91.94 277 ASN A N 1
ATOM 2186 C CA . ASN A 1 277 ? -9.999 17.837 -10.390 1.00 91.94 277 ASN A CA 1
ATOM 2187 C C . ASN A 1 277 ? -10.668 18.277 -11.703 1.00 91.94 277 ASN A C 1
ATOM 2189 O O . ASN A 1 277 ? -11.747 17.791 -12.030 1.00 91.94 277 ASN A O 1
ATOM 2193 N N . THR A 1 278 ? -10.071 19.209 -12.451 1.00 89.94 278 THR A N 1
ATOM 2194 C CA . THR A 1 278 ? -10.692 19.745 -13.672 1.00 89.94 278 THR A CA 1
ATOM 2195 C C . THR A 1 278 ? -10.703 18.720 -14.802 1.00 89.94 278 THR A C 1
ATOM 2197 O O . THR A 1 278 ? -11.700 18.599 -15.512 1.00 89.94 278 THR A O 1
ATOM 2200 N N . VAL A 1 279 ? -9.622 17.945 -14.920 1.00 93.12 279 VAL A N 1
ATOM 2201 C CA . VAL A 1 279 ? -9.434 16.908 -15.947 1.00 93.12 279 VAL A CA 1
ATOM 2202 C C . VAL A 1 279 ? -9.548 15.479 -15.404 1.00 93.12 279 VAL A C 1
ATOM 2204 O O . VAL A 1 279 ? -9.615 14.534 -16.183 1.00 93.12 279 VAL A O 1
ATOM 2207 N N . ASP A 1 280 ? -9.626 15.312 -14.080 1.00 93.19 280 ASP A N 1
ATOM 2208 C CA . ASP A 1 280 ? -9.589 14.016 -13.386 1.00 93.19 280 ASP A CA 1
ATOM 2209 C C . ASP A 1 280 ? -8.321 13.200 -13.712 1.00 93.19 280 ASP A C 1
ATOM 2211 O O . ASP A 1 280 ? -8.373 11.988 -13.945 1.00 93.19 280 ASP A O 1
ATOM 2215 N N . GLU A 1 281 ? -7.169 13.879 -13.724 1.00 93.94 281 GLU A N 1
ATOM 2216 C CA . GLU A 1 281 ? -5.853 13.293 -14.004 1.00 93.94 281 GLU A CA 1
ATOM 2217 C C . GLU A 1 281 ? -4.865 13.514 -12.854 1.00 93.94 281 GLU A C 1
ATOM 2219 O O . GLU A 1 281 ? -5.036 14.382 -11.997 1.00 93.94 281 GLU A O 1
ATOM 2224 N N . PHE A 1 282 ? -3.807 12.702 -12.825 1.00 95.75 282 PHE A N 1
ATOM 2225 C CA . PHE A 1 282 ? -2.754 12.779 -11.817 1.00 95.75 282 PHE A CA 1
ATOM 2226 C C . PHE A 1 282 ? -1.461 13.277 -12.454 1.00 95.75 282 PHE A C 1
ATOM 2228 O O . PHE A 1 282 ? -0.931 12.650 -13.371 1.00 95.75 282 PHE A O 1
ATOM 2235 N N . VAL A 1 283 ? -0.927 14.371 -11.924 1.00 94.56 283 VAL A N 1
ATOM 2236 C CA . VAL A 1 283 ? 0.297 15.014 -12.400 1.00 94.56 283 VAL A CA 1
ATOM 2237 C C . VAL A 1 283 ? 1.453 14.645 -11.474 1.00 94.56 283 VAL A C 1
ATOM 2239 O O . VAL A 1 283 ? 1.363 14.807 -10.256 1.00 94.56 283 VAL A O 1
ATOM 2242 N N . PHE A 1 284 ? 2.548 14.154 -12.054 1.00 95.31 284 PHE A N 1
ATOM 2243 C CA . PHE A 1 284 ? 3.828 14.009 -11.361 1.00 95.31 284 PHE A CA 1
ATOM 2244 C C . PHE A 1 284 ? 4.600 15.327 -11.454 1.00 95.31 284 PHE A C 1
ATOM 2246 O O . PHE A 1 284 ? 4.788 15.851 -12.550 1.00 95.31 284 PHE A O 1
ATOM 2253 N N . THR A 1 285 ? 5.071 15.859 -10.327 1.00 91.31 285 THR A N 1
ATOM 2254 C CA . THR A 1 285 ? 5.737 17.175 -10.281 1.00 91.31 285 THR A CA 1
ATOM 2255 C C . THR A 1 285 ? 7.158 17.164 -10.851 1.00 91.31 285 THR A C 1
ATOM 2257 O O . THR A 1 285 ? 7.740 18.220 -11.088 1.00 91.31 285 THR A O 1
ATOM 2260 N N . GLY A 1 286 ? 7.720 15.980 -11.120 1.00 86.38 286 GLY A N 1
ATOM 2261 C CA . GLY A 1 286 ? 9.025 15.810 -11.769 1.00 86.38 286 GLY A CA 1
ATOM 2262 C C . GLY A 1 286 ? 10.189 15.557 -10.807 1.00 86.38 286 GLY A C 1
ATOM 2263 O O . GLY A 1 286 ? 11.270 15.158 -11.258 1.00 86.38 286 GLY A O 1
ATOM 2264 N N . LYS A 1 287 ? 9.981 15.735 -9.495 1.00 90.31 287 LYS A N 1
ATOM 2265 C CA . LYS A 1 287 ? 10.982 15.481 -8.451 1.00 90.31 287 LYS A CA 1
ATOM 2266 C C . LYS A 1 287 ? 10.392 14.650 -7.313 1.00 90.31 287 LYS A C 1
ATOM 2268 O O . LYS A 1 287 ? 9.294 14.925 -6.840 1.00 90.31 287 LYS A O 1
ATOM 2273 N N . SER A 1 288 ? 11.151 13.651 -6.870 1.00 96.25 288 SER A N 1
ATOM 2274 C CA . SER A 1 288 ? 10.799 12.785 -5.747 1.00 96.25 288 SER A CA 1
ATOM 2275 C C . SER A 1 288 ? 12.050 12.457 -4.936 1.00 96.25 288 SER A C 1
ATOM 2277 O O . SER A 1 288 ? 12.995 11.858 -5.450 1.00 96.25 288 SER A O 1
ATOM 2279 N N . TYR A 1 289 ? 12.036 12.841 -3.665 1.00 96.06 289 TYR A N 1
ATOM 2280 C CA . TYR A 1 289 ? 13.056 12.510 -2.676 1.00 96.06 289 TYR A CA 1
ATOM 2281 C C . TYR A 1 289 ? 12.968 11.044 -2.247 1.00 96.06 289 TYR A C 1
ATOM 2283 O O . TYR A 1 289 ? 13.985 10.449 -1.895 1.00 96.06 289 TYR A O 1
ATOM 2291 N N . ILE A 1 290 ? 11.786 10.422 -2.326 1.00 96.88 290 ILE A N 1
ATOM 2292 C CA . ILE A 1 290 ? 11.655 8.978 -2.103 1.00 96.88 290 ILE A CA 1
ATOM 2293 C C . ILE A 1 290 ? 12.397 8.205 -3.197 1.00 96.88 290 ILE A C 1
ATOM 2295 O O . ILE A 1 290 ? 13.148 7.282 -2.890 1.00 96.88 290 ILE A O 1
ATOM 2299 N N . PHE A 1 291 ? 12.287 8.617 -4.463 1.00 96.56 291 PHE A N 1
ATOM 2300 C CA . PHE A 1 291 ? 13.110 8.047 -5.529 1.00 96.56 291 PHE A CA 1
ATOM 2301 C C . PHE A 1 291 ? 14.606 8.272 -5.296 1.00 96.56 291 PHE A C 1
ATOM 2303 O O . PHE A 1 291 ? 15.383 7.355 -5.538 1.00 96.56 291 PHE A O 1
ATOM 2310 N N . GLU A 1 292 ? 15.025 9.424 -4.770 1.00 95.44 292 GLU A N 1
ATOM 2311 C CA . GLU A 1 292 ? 16.427 9.653 -4.382 1.00 95.44 292 GLU A CA 1
ATOM 2312 C C . GLU A 1 292 ? 16.898 8.696 -3.275 1.00 95.44 292 GLU A C 1
ATOM 2314 O O . GLU A 1 292 ? 17.955 8.078 -3.412 1.00 95.44 292 GLU A O 1
ATOM 2319 N N . LYS A 1 293 ? 16.089 8.478 -2.231 1.00 95.50 293 LYS A N 1
ATOM 2320 C CA . LYS A 1 293 ? 16.369 7.482 -1.181 1.00 95.50 293 LYS A CA 1
ATOM 2321 C C . LYS A 1 293 ? 16.462 6.062 -1.749 1.00 95.50 293 LYS A C 1
ATOM 2323 O O . LYS A 1 293 ? 17.365 5.308 -1.386 1.00 95.50 293 LYS A O 1
ATOM 2328 N N . ILE A 1 294 ? 15.563 5.696 -2.663 1.00 96.44 294 ILE A N 1
ATOM 2329 C CA . ILE A 1 294 ? 15.560 4.381 -3.319 1.00 96.44 294 ILE A CA 1
ATOM 2330 C C . ILE A 1 294 ? 16.785 4.215 -4.219 1.00 96.44 294 ILE A C 1
ATOM 2332 O O . ILE A 1 294 ? 17.410 3.161 -4.179 1.00 96.44 294 ILE A O 1
ATOM 2336 N N . MET A 1 295 ? 17.172 5.246 -4.975 1.00 95.75 295 MET A N 1
ATOM 2337 C CA . MET A 1 295 ? 18.398 5.239 -5.779 1.00 95.75 295 MET A CA 1
ATOM 2338 C C . MET A 1 295 ? 19.624 4.921 -4.919 1.00 95.75 295 MET A C 1
ATOM 2340 O O . MET A 1 295 ? 20.436 4.090 -5.315 1.00 95.75 295 MET A O 1
ATOM 2344 N N . MET A 1 296 ? 19.721 5.495 -3.714 1.00 94.81 296 MET A N 1
ATOM 2345 C CA . MET A 1 296 ? 20.806 5.176 -2.780 1.00 94.81 296 MET A CA 1
ATOM 2346 C C . MET A 1 296 ? 20.715 3.742 -2.239 1.00 94.81 296 MET A C 1
ATOM 2348 O O . MET A 1 296 ? 21.714 3.028 -2.254 1.00 94.81 296 MET A O 1
ATOM 2352 N N . LYS A 1 297 ? 19.531 3.288 -1.795 1.00 94.50 297 LYS A N 1
ATOM 2353 C CA . LYS A 1 297 ? 19.345 1.926 -1.249 1.00 94.50 297 LYS A CA 1
ATOM 2354 C C . LYS A 1 297 ? 19.583 0.826 -2.289 1.00 94.50 297 LYS A C 1
ATOM 2356 O O . LYS A 1 297 ? 20.101 -0.235 -1.955 1.00 94.50 297 LYS A O 1
ATOM 2361 N N . ALA A 1 298 ? 19.173 1.066 -3.529 1.00 92.00 298 ALA A N 1
ATOM 2362 C CA . ALA A 1 298 ? 19.232 0.109 -4.629 1.00 92.00 298 ALA A CA 1
ATOM 2363 C C . ALA A 1 298 ? 20.484 0.265 -5.509 1.00 92.00 298 ALA A C 1
ATOM 2365 O O . ALA A 1 298 ? 20.679 -0.541 -6.416 1.00 92.00 298 ALA A O 1
ATOM 2366 N N . ASN A 1 299 ? 21.305 1.292 -5.259 1.00 93.56 299 ASN A N 1
ATOM 2367 C CA . ASN A 1 299 ? 22.433 1.697 -6.100 1.00 93.56 299 ASN A CA 1
ATOM 2368 C C . ASN A 1 299 ? 22.037 1.888 -7.581 1.00 93.56 299 ASN A C 1
ATOM 2370 O O . ASN A 1 299 ? 22.671 1.343 -8.483 1.00 93.56 299 ASN A O 1
ATOM 2374 N N . LEU A 1 300 ? 20.957 2.640 -7.811 1.00 91.81 300 LEU A N 1
ATOM 2375 C CA . LEU A 1 300 ? 20.415 2.947 -9.139 1.00 91.81 300 LEU A CA 1
ATOM 2376 C C . LEU A 1 300 ? 20.665 4.409 -9.505 1.00 91.81 300 LEU A C 1
ATOM 2378 O O . LEU A 1 300 ? 20.628 5.293 -8.650 1.00 91.81 300 LEU A O 1
ATOM 2382 N N . ASN A 1 301 ? 20.833 4.687 -10.795 1.00 93.12 301 ASN A N 1
ATOM 2383 C CA . ASN A 1 301 ? 20.850 6.053 -11.311 1.00 93.12 301 ASN A CA 1
ATOM 2384 C C . ASN A 1 301 ? 19.438 6.557 -11.684 1.00 93.12 301 ASN A C 1
ATOM 2386 O O . ASN A 1 301 ? 18.460 5.806 -11.732 1.00 93.12 301 ASN A O 1
ATOM 2390 N N . ARG A 1 302 ? 19.329 7.857 -11.999 1.00 88.81 302 ARG A N 1
ATOM 2391 C CA . ARG A 1 302 ? 18.044 8.507 -12.324 1.00 88.81 302 ARG A CA 1
ATOM 2392 C C . ARG A 1 302 ? 17.346 7.903 -13.546 1.00 88.81 302 ARG A C 1
ATOM 2394 O O . ARG A 1 302 ? 16.121 7.913 -13.607 1.00 88.81 302 ARG A O 1
ATOM 2401 N N . VAL A 1 303 ? 18.098 7.406 -14.524 1.00 91.69 303 VAL A N 1
ATOM 2402 C CA . VAL A 1 303 ? 17.522 6.777 -15.722 1.00 91.69 303 VAL A CA 1
ATOM 2403 C C . VAL A 1 303 ? 16.991 5.390 -15.373 1.00 91.69 303 VAL A C 1
ATOM 2405 O O . VAL A 1 303 ? 15.856 5.074 -15.715 1.00 91.69 303 VAL A O 1
ATOM 2408 N N . GLU A 1 304 ? 17.761 4.606 -14.624 1.00 91.81 304 GLU A N 1
ATOM 2409 C CA . GLU A 1 304 ? 17.410 3.247 -14.207 1.00 91.81 304 GLU A CA 1
ATOM 2410 C C . GLU A 1 304 ? 16.159 3.211 -13.333 1.00 91.81 304 GLU A C 1
ATOM 2412 O O . GLU A 1 304 ? 15.267 2.410 -13.595 1.00 91.81 304 GLU A O 1
ATOM 2417 N N . ILE A 1 305 ? 16.032 4.106 -12.346 1.00 93.06 305 ILE A N 1
ATOM 2418 C CA . ILE A 1 305 ? 14.824 4.147 -11.510 1.00 93.06 305 ILE A CA 1
ATOM 2419 C C . ILE A 1 305 ? 13.584 4.545 -12.316 1.00 93.06 305 ILE A C 1
ATOM 2421 O O . ILE A 1 305 ? 12.497 4.014 -12.088 1.00 93.06 305 ILE A O 1
ATOM 2425 N N . MET A 1 306 ? 13.724 5.447 -13.290 1.00 92.94 306 MET A N 1
ATOM 2426 C CA . MET A 1 306 ? 12.619 5.840 -14.168 1.00 92.94 306 MET A CA 1
ATOM 2427 C C . MET A 1 306 ? 12.239 4.722 -15.137 1.00 92.94 306 MET A C 1
ATOM 2429 O O . MET A 1 306 ? 11.051 4.509 -15.382 1.00 92.94 306 MET A O 1
ATOM 2433 N N . ASP A 1 307 ? 13.217 3.986 -15.659 1.00 93.06 307 ASP A N 1
ATOM 2434 C CA . ASP A 1 307 ? 12.975 2.812 -16.492 1.00 93.06 307 ASP A CA 1
ATOM 2435 C C . ASP A 1 307 ? 12.314 1.688 -15.687 1.00 93.06 307 ASP A C 1
ATOM 2437 O O . ASP A 1 307 ? 11.333 1.110 -16.153 1.00 93.06 307 ASP A O 1
ATOM 2441 N N . GLU A 1 308 ? 12.755 1.436 -14.455 1.00 93.38 308 GLU A N 1
ATOM 2442 C CA . GLU A 1 308 ? 12.131 0.466 -13.550 1.00 93.38 308 GLU A CA 1
ATOM 2443 C C . GLU A 1 308 ? 10.703 0.877 -13.166 1.00 93.38 308 GLU A C 1
ATOM 2445 O O . GLU A 1 308 ? 9.784 0.057 -13.178 1.00 93.38 308 GLU A O 1
ATOM 2450 N N . THR A 1 309 ? 10.475 2.170 -12.922 1.00 95.12 309 THR A N 1
ATOM 2451 C CA . THR A 1 309 ? 9.130 2.710 -12.684 1.00 95.12 309 THR A CA 1
ATOM 2452 C C . THR A 1 309 ? 8.225 2.443 -13.891 1.00 95.12 309 THR A C 1
ATOM 2454 O O . THR A 1 309 ? 7.107 1.960 -13.725 1.00 95.12 309 THR A O 1
ATOM 2457 N N . LYS A 1 310 ? 8.705 2.690 -15.118 1.00 94.69 310 LYS A N 1
ATOM 2458 C CA . LYS A 1 310 ? 7.952 2.405 -16.354 1.00 94.69 310 LYS A CA 1
ATOM 2459 C C . LYS A 1 310 ? 7.712 0.911 -16.565 1.00 94.69 310 LYS A C 1
ATOM 2461 O O . LYS A 1 310 ? 6.630 0.535 -17.006 1.00 94.69 310 LYS A O 1
ATOM 2466 N N . ARG A 1 311 ? 8.686 0.049 -16.250 1.00 95.12 311 ARG A N 1
ATOM 2467 C CA . ARG A 1 311 ? 8.510 -1.414 -16.304 1.00 95.12 311 ARG A CA 1
ATOM 2468 C C . ARG A 1 311 ? 7.352 -1.843 -15.410 1.00 95.12 311 ARG A C 1
ATOM 2470 O O . ARG A 1 311 ? 6.448 -2.524 -15.880 1.00 95.12 311 ARG A O 1
ATOM 2477 N N . ARG A 1 312 ? 7.324 -1.373 -14.163 1.00 97.44 312 ARG A N 1
ATOM 2478 C CA . ARG A 1 312 ? 6.248 -1.681 -13.209 1.00 97.44 312 ARG A CA 1
ATOM 2479 C C . ARG A 1 312 ? 4.898 -1.116 -13.627 1.00 97.44 312 ARG A C 1
ATOM 2481 O O . ARG A 1 312 ? 3.902 -1.820 -13.500 1.00 97.44 312 ARG A O 1
ATOM 2488 N N . GLN A 1 313 ? 4.859 0.100 -14.181 1.00 96.44 313 GLN A N 1
ATOM 2489 C CA . GLN A 1 313 ? 3.637 0.655 -14.783 1.00 96.44 313 GLN A CA 1
ATOM 2490 C C . GLN A 1 313 ? 3.063 -0.296 -15.837 1.00 96.44 313 GLN A C 1
ATOM 2492 O O . GLN A 1 313 ? 1.888 -0.650 -15.764 1.00 96.44 313 GLN A O 1
ATOM 2497 N N . LEU A 1 314 ? 3.908 -0.772 -16.759 1.00 95.44 314 LEU A N 1
ATOM 2498 C CA . LEU A 1 314 ? 3.496 -1.708 -17.805 1.00 95.44 314 LEU A CA 1
ATOM 2499 C C . LEU A 1 314 ? 2.991 -3.037 -17.239 1.00 95.44 314 LEU A C 1
ATOM 2501 O O . LEU A 1 314 ? 2.027 -3.578 -17.771 1.00 95.44 314 LEU A O 1
ATOM 2505 N N . VAL A 1 315 ? 3.604 -3.559 -16.171 1.00 96.31 315 VAL A N 1
ATOM 2506 C CA . VAL A 1 315 ? 3.122 -4.778 -15.496 1.00 96.31 315 VAL A CA 1
ATOM 2507 C C . VAL A 1 315 ? 1.719 -4.559 -14.926 1.00 96.31 315 VAL A C 1
ATOM 2509 O O . VAL A 1 315 ? 0.840 -5.384 -15.149 1.00 96.31 315 VAL A O 1
ATOM 2512 N N . ILE A 1 316 ? 1.476 -3.438 -14.239 1.00 96.25 316 ILE A N 1
ATOM 2513 C CA . ILE A 1 316 ? 0.164 -3.134 -13.642 1.00 96.25 316 ILE A CA 1
ATOM 2514 C C . ILE A 1 316 ? -0.904 -2.966 -14.734 1.00 96.25 316 ILE A C 1
ATOM 2516 O O . ILE A 1 316 ? -2.004 -3.510 -14.625 1.00 96.25 316 ILE A O 1
ATOM 2520 N N . GLU A 1 317 ? -0.580 -2.253 -15.813 1.00 95.25 317 GLU A N 1
ATOM 2521 C CA . GLU A 1 317 ? -1.473 -2.077 -16.965 1.00 95.25 317 GLU A CA 1
ATOM 2522 C C . GLU A 1 317 ? -1.745 -3.404 -17.692 1.00 95.25 317 GLU A C 1
ATOM 2524 O O . GLU A 1 317 ? -2.868 -3.656 -18.137 1.00 95.25 317 GLU A O 1
ATOM 2529 N N . TRP A 1 318 ? -0.745 -4.285 -17.775 1.00 95.38 318 TRP A N 1
ATOM 2530 C CA . TRP A 1 318 ? -0.905 -5.639 -18.300 1.00 95.38 318 TRP A CA 1
ATOM 2531 C C . TRP A 1 318 ? -1.828 -6.488 -17.419 1.00 95.38 318 TRP A C 1
ATOM 2533 O O . TRP A 1 318 ? -2.736 -7.126 -17.957 1.00 95.38 318 TRP A O 1
ATOM 2543 N N . CYS A 1 319 ? -1.682 -6.434 -16.090 1.00 95.62 319 CYS A N 1
ATOM 2544 C CA . CYS A 1 319 ? -2.590 -7.108 -15.157 1.00 95.62 319 CYS A CA 1
ATOM 2545 C C . CYS A 1 319 ? -4.038 -6.631 -15.336 1.00 95.62 319 CYS A C 1
ATOM 2547 O O . CYS A 1 319 ? -4.949 -7.459 -15.400 1.00 95.62 319 CYS A O 1
ATOM 2549 N N . LEU A 1 320 ? -4.250 -5.318 -15.501 1.00 94.81 320 LEU A N 1
ATOM 2550 C CA . LEU A 1 320 ? -5.570 -4.749 -15.786 1.00 94.81 320 LEU A CA 1
ATOM 2551 C C . LEU A 1 320 ? -6.149 -5.292 -17.096 1.00 94.81 320 LEU A C 1
ATOM 2553 O O . LEU A 1 320 ? -7.292 -5.745 -17.130 1.00 94.81 320 LEU A O 1
ATOM 2557 N N . LYS A 1 321 ? -5.351 -5.303 -18.170 1.00 93.44 321 LYS A N 1
ATOM 2558 C CA . LYS A 1 321 ? -5.773 -5.801 -19.488 1.00 93.44 321 LYS A CA 1
ATOM 2559 C C . LYS A 1 321 ? -6.095 -7.298 -19.478 1.00 93.44 321 LYS A C 1
ATOM 2561 O O . LYS A 1 321 ? -6.993 -7.731 -20.197 1.00 93.44 321 LYS A O 1
ATOM 2566 N N . LYS A 1 322 ? -5.363 -8.089 -18.691 1.00 92.31 322 LYS A N 1
ATOM 2567 C CA . LYS A 1 322 ? -5.602 -9.529 -18.509 1.00 92.31 322 LYS A CA 1
ATOM 2568 C C . LYS A 1 322 ? -6.742 -9.834 -17.536 1.00 92.31 322 LYS A C 1
ATOM 2570 O O . LYS A 1 322 ? -7.175 -10.979 -17.483 1.00 92.31 322 LYS A O 1
ATOM 2575 N N . GLY A 1 323 ? -7.237 -8.836 -16.801 1.00 92.25 323 GLY A N 1
ATOM 2576 C CA . GLY A 1 323 ? -8.296 -9.016 -15.811 1.00 92.25 323 GLY A CA 1
ATOM 2577 C C . GLY A 1 323 ? -7.834 -9.747 -14.549 1.00 92.25 323 GLY A C 1
ATOM 2578 O O . GLY A 1 323 ? -8.643 -10.418 -13.914 1.00 92.25 323 GLY A O 1
ATOM 2579 N N . ILE A 1 324 ? -6.554 -9.632 -14.178 1.00 92.56 324 ILE A N 1
ATOM 2580 C CA . ILE A 1 324 ? -6.014 -10.216 -12.943 1.00 92.56 324 ILE A CA 1
ATOM 2581 C C . ILE A 1 324 ? -6.473 -9.345 -11.767 1.00 92.56 324 ILE A C 1
ATOM 2583 O O . ILE A 1 324 ? -5.825 -8.351 -11.439 1.00 92.56 324 ILE A O 1
ATOM 2587 N N . ARG A 1 325 ? -7.630 -9.689 -11.190 1.00 89.31 325 ARG A N 1
ATOM 2588 C CA . ARG A 1 325 ? -8.262 -8.950 -10.079 1.00 89.31 325 ARG A CA 1
ATOM 2589 C C . ARG A 1 325 ? -8.193 -9.665 -8.739 1.00 89.31 325 ARG A C 1
ATOM 2591 O O . ARG A 1 325 ? -8.314 -9.011 -7.713 1.00 89.31 325 ARG A O 1
ATOM 2598 N N . ASP A 1 326 ? -8.018 -10.984 -8.735 1.00 92.56 326 ASP A N 1
ATOM 2599 C CA . ASP A 1 326 ? -7.853 -11.716 -7.483 1.00 92.56 326 ASP A CA 1
ATOM 2600 C C . ASP A 1 326 ? -6.536 -11.312 -6.804 1.00 92.56 326 ASP A C 1
ATOM 2602 O O . ASP A 1 326 ? -5.480 -11.218 -7.439 1.00 92.56 326 ASP A O 1
ATOM 2606 N N . TYR A 1 327 ? -6.600 -11.063 -5.499 1.00 92.56 327 TYR A N 1
ATOM 2607 C CA . TYR A 1 327 ? -5.467 -10.549 -4.738 1.00 92.56 327 TYR A CA 1
ATOM 2608 C C . TYR A 1 327 ? -4.328 -11.565 -4.597 1.00 92.56 327 TYR A C 1
ATOM 2610 O O . TYR A 1 327 ? -3.165 -11.159 -4.529 1.00 92.56 327 TYR A O 1
ATOM 2618 N N . LYS A 1 328 ? -4.623 -12.874 -4.595 1.00 92.69 328 LYS A N 1
ATOM 2619 C CA . LYS A 1 328 ? -3.601 -13.930 -4.532 1.00 92.69 328 LYS A CA 1
ATOM 2620 C C . LYS A 1 328 ? -2.905 -14.075 -5.876 1.00 92.69 328 LYS A C 1
ATOM 2622 O O . LYS A 1 328 ? -1.679 -14.178 -5.912 1.00 92.69 328 LYS A O 1
ATOM 2627 N N . ASP A 1 329 ? -3.660 -14.042 -6.971 1.00 93.50 329 ASP A N 1
ATOM 2628 C CA . ASP A 1 329 ? -3.086 -14.069 -8.318 1.00 93.50 329 ASP A CA 1
ATOM 2629 C C . ASP A 1 329 ? -2.250 -12.812 -8.597 1.00 93.50 329 ASP A C 1
ATOM 2631 O O . ASP A 1 329 ? -1.137 -12.916 -9.117 1.00 93.50 329 ASP A O 1
ATOM 2635 N N . PHE A 1 330 ? -2.716 -11.630 -8.177 1.00 95.06 330 PHE A N 1
ATOM 2636 C CA . PHE A 1 330 ? -1.930 -10.399 -8.272 1.00 95.06 330 PHE A CA 1
ATOM 2637 C C . PHE A 1 330 ? -0.638 -10.477 -7.445 1.00 95.06 330 PHE A C 1
ATOM 2639 O O . PHE A 1 330 ? 0.443 -10.184 -7.958 1.00 95.06 330 PHE A O 1
ATOM 2646 N N . ALA A 1 331 ? -0.720 -10.923 -6.188 1.00 93.69 331 ALA A N 1
ATOM 2647 C CA . ALA A 1 331 ? 0.459 -11.099 -5.341 1.00 93.69 331 ALA A CA 1
ATOM 2648 C C . ALA A 1 331 ? 1.453 -12.109 -5.937 1.00 93.69 331 ALA A C 1
ATOM 2650 O O . ALA A 1 331 ? 2.663 -11.919 -5.820 1.00 93.69 331 ALA A O 1
ATOM 2651 N N . ARG A 1 332 ? 0.967 -13.139 -6.643 1.00 91.81 332 ARG A N 1
ATOM 2652 C CA . ARG A 1 332 ? 1.817 -14.090 -7.372 1.00 91.81 332 ARG A CA 1
ATOM 2653 C C . ARG A 1 332 ? 2.584 -13.417 -8.508 1.00 91.81 332 ARG A C 1
ATOM 2655 O O . ARG A 1 332 ? 3.775 -13.673 -8.646 1.00 91.81 332 ARG A O 1
ATOM 2662 N N . VAL A 1 333 ? 1.944 -12.539 -9.283 1.00 94.69 333 VAL A N 1
ATOM 2663 C CA . VAL A 1 333 ? 2.630 -11.758 -10.332 1.00 94.69 333 VAL A CA 1
ATOM 2664 C C . VAL A 1 333 ? 3.724 -10.878 -9.728 1.00 94.69 333 VAL A C 1
ATOM 2666 O O . VAL A 1 333 ? 4.831 -10.824 -10.260 1.00 94.69 333 VAL A O 1
ATOM 2669 N N . VAL A 1 334 ? 3.441 -10.209 -8.607 1.00 95.44 334 VAL A N 1
ATOM 2670 C CA . VAL A 1 334 ? 4.428 -9.371 -7.908 1.00 95.44 334 VAL A CA 1
ATOM 2671 C C . VAL A 1 334 ? 5.595 -10.210 -7.379 1.00 95.44 334 VAL A C 1
ATOM 2673 O O . VAL A 1 334 ? 6.751 -9.830 -7.562 1.00 95.44 334 VAL A O 1
ATOM 2676 N N . ALA A 1 335 ? 5.315 -11.363 -6.768 1.00 93.12 335 ALA A N 1
ATOM 2677 C CA . ALA A 1 335 ? 6.342 -12.279 -6.280 1.00 93.12 335 ALA A CA 1
ATOM 2678 C C . ALA A 1 335 ? 7.229 -12.799 -7.423 1.00 93.12 335 ALA A C 1
ATOM 2680 O O . ALA A 1 335 ? 8.453 -12.768 -7.308 1.00 93.12 335 ALA A O 1
ATOM 2681 N N . GLU A 1 336 ? 6.629 -13.191 -8.550 1.00 92.56 336 GLU A N 1
ATOM 2682 C CA . GLU A 1 336 ? 7.364 -13.622 -9.743 1.00 92.56 336 GLU A CA 1
ATOM 2683 C C . GLU A 1 336 ? 8.213 -12.483 -10.318 1.00 92.56 336 GLU A C 1
ATOM 2685 O O . GLU A 1 336 ? 9.362 -12.698 -10.692 1.00 92.56 336 GLU A O 1
ATOM 2690 N N . TYR A 1 337 ? 7.703 -11.248 -10.322 1.00 95.31 337 TYR A N 1
ATOM 2691 C CA . TYR A 1 337 ? 8.473 -10.083 -10.758 1.00 95.31 337 TYR A CA 1
ATOM 2692 C C . TYR A 1 337 ? 9.713 -9.850 -9.884 1.00 95.31 337 TYR A C 1
ATOM 2694 O O . TYR A 1 337 ? 10.756 -9.456 -10.399 1.00 95.31 337 TYR A O 1
ATOM 2702 N N . TYR A 1 338 ? 9.638 -10.116 -8.576 1.00 92.81 338 TYR A N 1
ATOM 2703 C CA . TYR A 1 338 ? 10.796 -9.995 -7.687 1.00 92.81 338 TYR A CA 1
ATOM 2704 C C . TYR A 1 338 ? 11.871 -11.059 -7.922 1.00 92.81 338 TYR A C 1
ATOM 2706 O O . TYR A 1 338 ? 13.050 -10.764 -7.731 1.00 92.81 338 TYR A O 1
ATOM 2714 N N . VAL A 1 339 ? 11.495 -12.269 -8.339 1.00 90.81 339 VAL A N 1
ATOM 2715 C CA . VAL A 1 339 ? 12.444 -13.373 -8.566 1.00 90.81 339 VAL A CA 1
ATOM 2716 C C . VAL A 1 339 ? 12.961 -13.385 -10.011 1.00 90.81 339 VAL A C 1
ATOM 2718 O O . VAL A 1 339 ? 14.162 -13.533 -10.249 1.00 90.81 339 VAL A O 1
ATOM 2721 N N . HIS A 1 340 ? 12.071 -13.193 -10.984 1.00 91.25 340 HIS A N 1
ATOM 2722 C CA . HIS A 1 340 ? 12.328 -13.314 -12.420 1.00 91.25 340 HIS A CA 1
ATOM 2723 C C . HIS A 1 340 ? 11.740 -12.127 -13.218 1.00 91.25 340 HIS A C 1
ATOM 2725 O O . HIS A 1 340 ? 10.878 -12.303 -14.087 1.00 91.25 340 HIS A O 1
ATOM 2731 N N . PRO A 1 341 ? 12.242 -10.893 -13.005 1.00 90.81 341 PRO A N 1
ATOM 2732 C CA . PRO A 1 341 ? 11.679 -9.688 -13.621 1.00 90.81 341 PRO A CA 1
ATOM 2733 C C . PRO A 1 341 ? 11.744 -9.699 -15.154 1.00 90.81 341 PRO A C 1
ATOM 2735 O O . PRO A 1 341 ? 10.861 -9.161 -15.820 1.00 90.81 341 PRO A O 1
ATOM 2738 N N . GLU A 1 342 ? 12.782 -10.298 -15.746 1.00 90.81 342 GLU A N 1
ATOM 2739 C CA . GLU A 1 342 ? 12.936 -10.363 -17.206 1.00 90.81 342 GLU A CA 1
ATOM 2740 C C . GLU A 1 342 ? 11.935 -11.317 -17.871 1.00 90.81 342 GLU A C 1
ATOM 2742 O O . GLU A 1 342 ? 11.504 -11.059 -18.996 1.00 90.81 342 GLU A O 1
ATOM 2747 N N . ASP A 1 343 ? 11.534 -12.394 -17.192 1.00 90.06 343 ASP A N 1
ATOM 2748 C CA . ASP A 1 343 ? 10.569 -13.353 -17.732 1.00 90.06 343 ASP A CA 1
ATOM 2749 C C . ASP A 1 343 ? 9.144 -12.793 -17.672 1.00 90.06 343 ASP A C 1
ATOM 2751 O O . ASP A 1 343 ? 8.427 -12.858 -18.675 1.00 90.06 343 ASP A O 1
ATOM 2755 N N . VAL A 1 344 ? 8.772 -12.133 -16.567 1.00 90.75 344 VAL A N 1
ATOM 2756 C CA . VAL A 1 344 ? 7.502 -11.390 -16.471 1.00 90.75 344 VAL A CA 1
ATOM 2757 C C . VAL A 1 344 ? 7.441 -10.307 -17.544 1.00 90.75 344 VAL A C 1
ATOM 2759 O O . VAL A 1 344 ? 6.476 -10.230 -18.302 1.00 90.75 344 VAL A O 1
ATOM 2762 N N . MET A 1 345 ? 8.499 -9.502 -17.689 1.00 89.62 345 MET A N 1
ATOM 2763 C CA . MET A 1 345 ? 8.519 -8.455 -18.711 1.00 89.62 345 MET A CA 1
ATOM 2764 C C . MET A 1 345 ? 8.462 -9.015 -20.135 1.00 89.62 345 MET A C 1
ATOM 2766 O O . MET A 1 345 ? 7.853 -8.389 -21.001 1.00 89.62 345 MET A O 1
ATOM 2770 N N . ARG A 1 346 ? 9.043 -10.194 -20.401 1.00 87.56 346 ARG A N 1
ATOM 2771 C CA . ARG A 1 346 ? 8.922 -10.859 -21.709 1.00 87.56 346 ARG A CA 1
ATOM 2772 C C . ARG A 1 346 ? 7.458 -11.140 -22.049 1.00 87.56 346 ARG A C 1
ATOM 2774 O O . ARG A 1 346 ? 7.031 -10.780 -23.144 1.00 87.56 346 ARG A O 1
ATOM 2781 N N . GLN A 1 347 ? 6.702 -11.703 -21.106 1.00 87.56 347 GLN A N 1
ATOM 2782 C CA . GLN A 1 347 ? 5.265 -11.961 -21.266 1.00 87.56 347 GLN A CA 1
ATOM 2783 C C . GLN A 1 347 ? 4.481 -10.657 -21.458 1.00 87.56 347 GLN A C 1
ATOM 2785 O O . GLN A 1 347 ? 3.687 -10.537 -22.390 1.00 87.56 347 GLN A O 1
ATOM 2790 N N . VAL A 1 348 ? 4.772 -9.640 -20.639 1.00 90.00 348 VAL A N 1
ATOM 2791 C CA . VAL A 1 348 ? 4.147 -8.313 -20.740 1.00 90.00 348 VAL A CA 1
ATOM 2792 C C . VAL A 1 348 ? 4.364 -7.707 -22.128 1.00 90.00 348 VAL A C 1
ATOM 2794 O O . VAL A 1 348 ? 3.409 -7.247 -22.752 1.00 90.00 348 VAL A O 1
ATOM 2797 N N . TYR A 1 349 ? 5.592 -7.718 -22.655 1.00 88.38 349 TYR A N 1
ATOM 2798 C CA . TYR A 1 349 ? 5.889 -7.159 -23.978 1.00 88.38 349 TYR A CA 1
ATOM 2799 C C . TYR A 1 349 ? 5.242 -7.946 -25.123 1.00 88.38 349 TYR A C 1
ATOM 2801 O O . TYR A 1 349 ? 4.824 -7.344 -26.120 1.00 88.38 349 TYR A O 1
ATOM 2809 N N . GLU A 1 350 ? 5.154 -9.270 -24.995 1.00 84.81 350 GLU A N 1
ATOM 2810 C CA . GLU A 1 350 ? 4.476 -10.135 -25.960 1.00 84.81 350 GLU A CA 1
ATOM 2811 C C . GLU A 1 350 ? 2.972 -9.815 -26.022 1.00 84.81 350 GLU A C 1
ATOM 2813 O O . GLU A 1 350 ? 2.450 -9.497 -27.095 1.00 84.81 350 GLU A O 1
ATOM 2818 N N . ASP A 1 351 ? 2.310 -9.768 -24.865 1.00 85.69 351 ASP A N 1
ATOM 2819 C CA . ASP A 1 351 ? 0.866 -9.546 -24.728 1.00 85.69 351 ASP A CA 1
ATOM 2820 C C . ASP A 1 351 ? 0.419 -8.099 -24.993 1.00 85.69 351 ASP A C 1
ATOM 2822 O O . ASP A 1 351 ? -0.645 -7.838 -25.574 1.00 85.69 351 ASP A O 1
ATOM 2826 N N . MET A 1 352 ? 1.207 -7.122 -24.543 1.00 80.12 352 MET A N 1
ATOM 2827 C CA . MET A 1 352 ? 0.920 -5.700 -24.758 1.00 80.12 352 MET A CA 1
ATOM 2828 C C . MET A 1 352 ? 1.306 -5.253 -26.167 1.00 80.12 352 MET A C 1
ATOM 2830 O O . MET A 1 352 ? 0.884 -4.187 -26.606 1.00 80.12 352 MET A O 1
ATOM 2834 N N . GLN A 1 353 ? 2.083 -6.065 -26.893 1.00 73.94 353 GLN A N 1
ATOM 2835 C CA . GLN A 1 353 ? 2.664 -5.732 -28.194 1.00 73.94 353 GLN A CA 1
ATOM 2836 C C . GLN A 1 353 ? 3.547 -4.466 -28.167 1.00 73.94 353 GLN A C 1
ATOM 2838 O O . GLN A 1 353 ? 3.796 -3.849 -29.206 1.00 73.94 353 GLN A O 1
ATOM 2843 N N . VAL A 1 354 ? 4.051 -4.085 -26.989 1.00 60.38 354 VAL A N 1
ATOM 2844 C CA . VAL A 1 354 ? 4.856 -2.878 -26.767 1.00 60.38 354 VAL A CA 1
ATOM 2845 C C . VAL A 1 354 ? 6.321 -3.188 -27.081 1.00 60.38 354 VAL A C 1
ATOM 2847 O O . VAL A 1 354 ? 6.998 -3.909 -26.356 1.00 60.38 354 VAL A O 1
ATOM 2850 N N . GLY A 1 355 ? 6.822 -2.651 -28.197 1.00 48.44 355 GLY A N 1
ATOM 2851 C CA . GLY A 1 355 ? 8.222 -2.776 -28.609 1.00 48.44 355 GLY A CA 1
ATOM 2852 C C . GLY A 1 355 ? 8.412 -2.548 -30.108 1.00 48.44 355 GLY A C 1
ATOM 2853 O O . GLY A 1 355 ? 7.857 -3.269 -30.937 1.00 48.44 355 GLY A O 1
ATOM 2854 N N . GLY A 1 356 ? 9.221 -1.551 -30.487 1.00 47.41 356 GLY A N 1
ATOM 2855 C CA . GLY A 1 356 ? 9.549 -1.301 -31.894 1.00 47.41 356 GLY A CA 1
ATOM 2856 C C . GLY A 1 356 ? 10.156 -2.541 -32.567 1.00 47.41 356 GLY A C 1
ATOM 2857 O O . GLY A 1 356 ? 10.893 -3.296 -31.929 1.00 47.41 356 GLY A O 1
ATOM 2858 N N . LYS A 1 357 ? 9.890 -2.740 -33.871 1.00 42.50 357 LYS A N 1
ATOM 2859 C CA . LYS A 1 357 ? 10.330 -3.916 -34.664 1.00 42.50 357 LYS A CA 1
ATOM 2860 C C . LYS A 1 357 ? 11.807 -4.311 -34.450 1.00 42.50 357 LYS A C 1
ATOM 2862 O O . LYS A 1 357 ? 12.126 -5.493 -34.495 1.00 42.50 357 LYS A O 1
ATOM 2867 N N . LYS A 1 358 ? 12.695 -3.343 -34.174 1.00 39.78 358 LYS A N 1
ATOM 2868 C CA . LYS A 1 358 ? 14.119 -3.561 -33.846 1.00 39.78 358 LYS A CA 1
ATOM 2869 C C . LYS A 1 358 ? 14.364 -4.212 -32.475 1.00 39.78 358 LYS A C 1
ATOM 2871 O O . LYS A 1 358 ? 15.233 -5.067 -32.385 1.00 39.78 358 LYS A O 1
ATOM 2876 N N . ARG A 1 359 ? 13.630 -3.842 -31.413 1.00 40.38 359 ARG A N 1
ATOM 2877 C CA . ARG A 1 359 ? 13.766 -4.480 -30.084 1.00 40.38 359 ARG A CA 1
ATOM 2878 C C . ARG A 1 359 ? 13.197 -5.900 -30.093 1.00 40.38 359 ARG A C 1
ATOM 2880 O O . ARG A 1 359 ? 13.824 -6.775 -29.516 1.00 40.38 359 ARG A O 1
ATOM 2887 N N . ARG A 1 360 ? 12.100 -6.133 -30.831 1.00 48.62 360 ARG A N 1
ATOM 2888 C CA . ARG A 1 360 ? 11.574 -7.484 -31.113 1.00 48.62 360 ARG A CA 1
ATOM 2889 C C . ARG A 1 360 ? 12.634 -8.375 -31.776 1.00 48.62 360 ARG A C 1
ATOM 2891 O O . ARG A 1 360 ? 12.954 -9.424 -31.235 1.00 48.62 360 ARG A O 1
ATOM 2898 N N . ARG A 1 361 ? 13.271 -7.888 -32.852 1.00 38.84 361 ARG A N 1
ATOM 2899 C CA . ARG A 1 361 ? 14.397 -8.581 -33.510 1.00 38.84 361 ARG A CA 1
ATOM 2900 C C . ARG A 1 361 ? 15.584 -8.824 -32.581 1.00 38.84 361 ARG A C 1
ATOM 2902 O O . ARG A 1 361 ? 16.078 -9.932 -32.545 1.00 38.84 361 ARG A O 1
ATOM 2909 N N . LYS A 1 362 ? 16.000 -7.841 -31.776 1.00 32.00 362 LYS A N 1
ATOM 2910 C CA . LYS A 1 362 ? 17.168 -7.970 -30.880 1.00 32.00 362 LYS A CA 1
ATOM 2911 C C . LYS A 1 362 ? 16.952 -8.948 -29.710 1.00 32.00 362 LYS A C 1
ATOM 2913 O O . LYS A 1 362 ? 17.925 -9.354 -29.080 1.00 32.00 362 LYS A O 1
ATOM 2918 N N . VAL A 1 363 ? 15.700 -9.266 -29.371 1.00 39.91 363 VAL A N 1
ATOM 2919 C CA . VAL A 1 363 ? 15.333 -10.295 -28.378 1.00 39.91 363 VAL A CA 1
ATOM 2920 C C . VAL A 1 363 ? 15.266 -11.680 -29.036 1.00 39.91 363 VAL A C 1
ATOM 2922 O O . VAL A 1 363 ? 15.742 -12.639 -28.441 1.00 39.91 363 VAL A O 1
ATOM 2925 N N . GLU A 1 364 ? 14.783 -11.778 -30.281 1.00 38.78 364 GLU A N 1
ATOM 2926 C CA . GLU A 1 364 ? 14.880 -13.004 -31.097 1.00 38.78 364 GLU A CA 1
ATOM 2927 C C . GLU A 1 364 ? 16.342 -13.350 -31.461 1.00 38.78 364 GLU A C 1
ATOM 2929 O O . GLU A 1 364 ? 16.746 -14.504 -31.362 1.00 38.78 364 GLU A O 1
ATOM 2934 N N . GLU A 1 365 ? 17.163 -12.353 -31.812 1.00 32.88 365 GLU A N 1
ATOM 2935 C CA . GLU A 1 365 ? 18.574 -12.493 -32.215 1.00 32.88 365 GLU A CA 1
ATOM 2936 C C . GLU A 1 365 ? 19.489 -12.933 -31.060 1.00 32.88 365 GLU A C 1
ATOM 2938 O O . GLU A 1 365 ? 20.461 -13.643 -31.295 1.00 32.88 365 GLU A O 1
ATOM 2943 N N . ARG A 1 366 ? 19.185 -12.571 -29.802 1.00 34.69 366 ARG A N 1
ATOM 2944 C CA . ARG A 1 366 ? 19.981 -12.996 -28.628 1.00 34.69 366 ARG A CA 1
ATOM 2945 C C . ARG A 1 366 ? 19.835 -14.479 -28.279 1.00 34.69 366 ARG A C 1
ATOM 2947 O O . ARG A 1 366 ? 20.638 -14.986 -27.505 1.00 34.69 366 ARG A O 1
ATOM 2954 N N . ASN A 1 367 ? 18.838 -15.158 -28.842 1.00 39.75 367 ASN A N 1
ATOM 2955 C CA . ASN A 1 367 ? 18.619 -16.592 -28.660 1.00 39.75 367 ASN A CA 1
ATOM 2956 C C . ASN A 1 367 ? 19.227 -17.447 -29.790 1.00 39.75 367 ASN A C 1
ATOM 2958 O O . ASN A 1 367 ? 19.022 -18.661 -29.795 1.00 39.75 367 ASN A O 1
ATOM 2962 N N . LEU A 1 368 ? 19.969 -16.856 -30.737 1.00 39.78 368 LEU A N 1
ATOM 2963 C CA . LEU A 1 368 ? 20.690 -17.610 -31.764 1.00 39.78 368 LEU A CA 1
ATOM 2964 C C . LEU A 1 368 ? 22.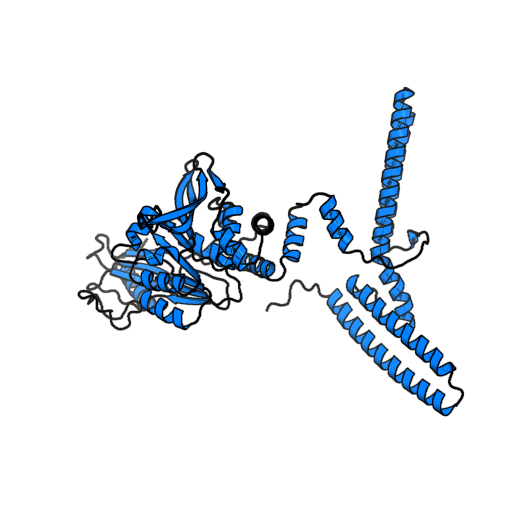154 -17.830 -31.361 1.00 39.78 368 LEU A C 1
ATOM 2966 O O . LEU A 1 368 ? 22.991 -16.943 -31.505 1.00 39.78 368 LEU A O 1
ATOM 2970 N N . ASP A 1 369 ? 22.467 -19.046 -30.920 1.00 37.59 369 ASP A N 1
ATOM 2971 C CA . ASP A 1 369 ? 23.829 -19.583 -30.988 1.00 37.59 369 ASP A CA 1
ATOM 2972 C C . ASP A 1 369 ? 24.019 -20.227 -32.373 1.00 37.59 369 ASP A C 1
ATOM 2974 O O . ASP A 1 369 ? 23.371 -21.22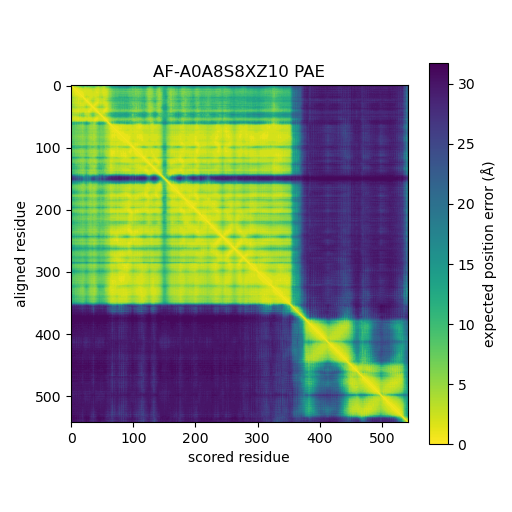4 -32.701 1.00 37.59 369 ASP A O 1
ATOM 2978 N N . LEU A 1 370 ? 24.855 -19.593 -33.202 1.00 47.00 370 LEU A N 1
ATOM 2979 C CA . LEU A 1 370 ? 25.145 -19.919 -34.606 1.00 47.00 370 LEU A CA 1
ATOM 2980 C C . LEU A 1 370 ? 26.609 -20.339 -34.798 1.00 47.00 370 LEU A C 1
ATOM 2982 O O . LEU A 1 370 ? 27.289 -19.909 -35.729 1.00 47.00 370 LEU A O 1
ATOM 2986 N N . SER A 1 371 ? 27.128 -21.198 -33.927 1.00 33.25 371 SER A N 1
ATOM 2987 C CA . SER A 1 371 ? 28.419 -21.831 -34.190 1.00 33.25 371 SER A CA 1
ATOM 2988 C C . SER A 1 371 ? 28.243 -23.112 -35.019 1.00 33.25 371 SER A C 1
ATOM 2990 O O . SER A 1 371 ? 27.994 -24.198 -34.501 1.00 33.25 371 SER A O 1
ATOM 2992 N N . SER A 1 372 ? 28.446 -22.947 -36.331 1.00 40.47 372 SER A N 1
ATOM 2993 C CA . SER A 1 372 ? 28.685 -23.955 -37.382 1.00 40.47 372 SER A CA 1
ATOM 2994 C C . SER A 1 372 ? 27.484 -24.714 -37.963 1.00 40.47 372 SER A C 1
ATOM 2996 O O . SER A 1 372 ? 26.888 -25.566 -37.308 1.00 40.47 372 SER A O 1
ATOM 2998 N N . SER A 1 373 ? 27.224 -24.495 -39.256 1.00 36.59 373 SER A N 1
ATOM 2999 C CA . SER A 1 373 ? 27.124 -25.595 -40.228 1.00 36.59 373 SER A CA 1
ATOM 3000 C C . SER A 1 373 ? 26.985 -25.076 -41.659 1.00 36.59 373 SER A C 1
ATOM 3002 O O . SER A 1 373 ? 26.216 -24.152 -41.908 1.00 36.59 373 SER A O 1
ATOM 3004 N N . ASP A 1 374 ? 27.740 -25.736 -42.530 1.00 36.56 374 ASP A N 1
ATOM 3005 C CA . ASP A 1 374 ? 28.005 -25.496 -43.944 1.00 36.56 374 ASP A CA 1
ATOM 3006 C C . ASP A 1 374 ? 26.795 -25.369 -44.877 1.00 36.56 374 ASP A C 1
ATOM 3008 O O . ASP A 1 374 ? 25.725 -25.947 -44.661 1.00 36.56 374 ASP A O 1
ATOM 3012 N N . ASP A 1 375 ? 27.063 -24.664 -45.977 1.00 39.12 375 ASP A N 1
ATOM 3013 C CA . ASP A 1 375 ? 26.258 -24.553 -47.187 1.00 39.12 375 ASP A CA 1
ATOM 3014 C C . ASP A 1 375 ? 25.892 -25.932 -47.762 1.00 39.12 375 ASP A C 1
ATOM 3016 O O . ASP A 1 375 ? 26.724 -26.672 -48.287 1.00 39.12 375 ASP A O 1
ATOM 3020 N N . SER A 1 376 ? 24.604 -26.262 -47.719 1.00 39.84 376 SER A N 1
ATOM 3021 C CA . SER A 1 376 ? 23.979 -27.181 -48.671 1.00 39.84 376 SER A CA 1
ATOM 3022 C C . SER A 1 376 ? 22.547 -26.711 -48.922 1.00 39.84 376 SER A C 1
ATOM 3024 O O . SER A 1 376 ? 21.797 -26.452 -47.979 1.00 39.84 376 SER A O 1
ATOM 3026 N N . GLU A 1 377 ? 22.188 -26.527 -50.194 1.00 47.66 377 GLU A N 1
ATOM 3027 C CA . GLU A 1 377 ? 20.832 -26.161 -50.611 1.00 47.66 377 GLU A CA 1
ATOM 3028 C C . GLU A 1 377 ? 19.811 -27.169 -50.069 1.00 47.66 377 GLU A C 1
ATOM 3030 O O . GLU A 1 377 ? 20.033 -28.381 -50.077 1.00 47.66 377 GLU A O 1
ATOM 3035 N N . VAL A 1 378 ? 18.690 -26.660 -49.559 1.00 53.09 378 VAL A N 1
ATOM 3036 C CA . VAL A 1 378 ? 17.741 -27.451 -48.769 1.00 53.09 378 VAL A CA 1
ATOM 3037 C C . VAL A 1 378 ? 16.475 -27.756 -49.558 1.00 53.09 378 VAL A C 1
ATOM 3039 O O . VAL A 1 378 ? 15.782 -26.844 -50.005 1.00 53.09 378 VAL A O 1
ATOM 3042 N N . ASP A 1 379 ? 16.133 -29.043 -49.633 1.00 57.97 379 ASP A N 1
ATOM 3043 C CA . ASP A 1 379 ? 14.917 -29.551 -50.269 1.00 57.97 379 ASP A CA 1
ATOM 3044 C C . ASP A 1 379 ? 13.710 -29.540 -49.302 1.00 57.97 379 ASP A C 1
ATOM 3046 O O . ASP A 1 379 ? 13.755 -30.052 -48.178 1.00 57.97 379 ASP A O 1
ATOM 3050 N N . VAL A 1 380 ? 12.587 -28.963 -49.746 1.00 60.56 380 VAL A N 1
ATOM 3051 C CA . VAL A 1 380 ? 11.309 -28.884 -49.009 1.00 60.56 380 VAL A CA 1
ATOM 3052 C C . VAL A 1 380 ? 10.689 -30.274 -48.796 1.00 60.56 380 VAL A C 1
ATOM 3054 O O . VAL A 1 380 ? 9.872 -30.463 -47.883 1.00 60.56 380 VAL A O 1
ATOM 3057 N N . SER A 1 381 ? 11.110 -31.277 -49.575 1.00 60.47 381 SER A N 1
ATOM 3058 C CA . SER A 1 381 ? 10.718 -32.679 -49.411 1.00 60.47 381 SER A CA 1
ATOM 3059 C C . SER A 1 381 ? 11.150 -33.297 -48.084 1.00 60.47 381 SER A C 1
ATOM 3061 O O . SER A 1 381 ? 10.725 -34.406 -47.779 1.00 60.47 381 SER A O 1
ATOM 3063 N N . ASP A 1 382 ? 11.962 -32.617 -47.278 1.00 56.34 382 ASP A N 1
ATOM 3064 C CA . ASP A 1 382 ? 12.510 -33.170 -46.040 1.00 56.34 382 ASP A CA 1
ATOM 3065 C C . ASP A 1 382 ? 11.694 -32.834 -44.785 1.00 56.34 382 ASP A C 1
ATOM 3067 O O . ASP A 1 382 ? 11.887 -33.442 -43.729 1.00 56.34 382 ASP A O 1
ATOM 3071 N N . PHE A 1 383 ? 10.738 -31.908 -44.872 1.00 61.59 383 PHE A N 1
ATOM 3072 C CA . PHE A 1 383 ? 9.962 -31.467 -43.709 1.00 61.59 383 PHE A CA 1
ATOM 3073 C C . PHE A 1 383 ? 8.833 -32.444 -43.321 1.00 61.59 383 PHE A C 1
ATOM 3075 O O . PHE A 1 383 ? 8.450 -33.300 -44.116 1.00 61.59 383 PHE A O 1
ATOM 3082 N N . PRO A 1 384 ? 8.237 -32.353 -42.118 1.00 62.41 384 PRO A N 1
ATOM 3083 C CA . PRO A 1 384 ? 7.046 -33.134 -41.767 1.00 62.41 384 PRO A CA 1
ATOM 3084 C C . PRO A 1 384 ? 5.834 -32.830 -42.677 1.00 62.41 384 PRO A C 1
ATOM 3086 O O . PRO A 1 384 ? 5.724 -31.709 -43.181 1.00 62.41 384 PRO A O 1
ATOM 3089 N N . PRO A 1 385 ? 4.863 -33.756 -42.840 1.00 68.00 385 PRO A N 1
ATOM 3090 C CA . PRO A 1 385 ? 3.748 -33.607 -43.788 1.00 68.00 385 PRO A CA 1
ATOM 3091 C C . PRO A 1 385 ? 2.947 -32.307 -43.629 1.00 68.00 385 PRO A C 1
ATOM 3093 O O . PRO A 1 385 ? 2.643 -31.641 -44.615 1.00 68.00 385 PRO A O 1
ATOM 3096 N N . LYS A 1 386 ? 2.681 -31.886 -42.384 1.00 67.50 386 LYS A N 1
ATOM 3097 C CA . LYS A 1 386 ? 1.977 -30.624 -42.085 1.00 67.50 386 LYS A CA 1
ATOM 3098 C C . LYS A 1 386 ? 2.746 -29.387 -42.564 1.00 67.50 386 LYS A C 1
ATOM 3100 O O . LYS A 1 386 ? 2.146 -28.401 -42.983 1.00 67.50 386 LYS A O 1
ATOM 3105 N N . VAL A 1 387 ? 4.076 -29.437 -42.513 1.00 68.75 387 VAL A N 1
ATOM 3106 C CA . VAL A 1 387 ? 4.951 -28.340 -42.944 1.00 68.75 387 VAL A CA 1
ATOM 3107 C C . VAL A 1 387 ? 5.065 -28.328 -44.469 1.00 68.75 387 VAL A C 1
ATOM 3109 O O . VAL A 1 387 ? 4.941 -27.265 -45.069 1.00 68.75 387 VAL A O 1
ATOM 3112 N N . ARG A 1 388 ? 5.163 -29.496 -45.119 1.00 73.50 388 ARG A N 1
ATOM 3113 C CA . ARG A 1 388 ? 5.087 -29.589 -46.590 1.00 73.50 388 ARG A CA 1
ATOM 3114 C C . ARG A 1 388 ? 3.775 -29.016 -47.124 1.00 73.50 388 ARG A C 1
ATOM 3116 O O . ARG A 1 388 ? 3.794 -28.178 -48.019 1.00 73.50 388 ARG A O 1
ATOM 3123 N N . GLN A 1 389 ? 2.649 -29.383 -46.511 1.00 76.19 389 GLN A N 1
ATOM 3124 C CA . GLN A 1 389 ? 1.327 -28.865 -46.880 1.00 76.19 389 GLN A CA 1
ATOM 3125 C C . GLN A 1 389 ? 1.230 -27.341 -46.732 1.00 76.19 389 GLN A C 1
ATOM 3127 O O . GLN A 1 389 ? 0.636 -26.672 -47.579 1.00 76.19 389 GLN A O 1
ATOM 3132 N N . LYS A 1 390 ? 1.851 -26.763 -45.694 1.00 80.75 390 LYS A N 1
ATOM 3133 C CA . LYS A 1 390 ? 1.945 -25.305 -45.504 1.00 80.75 390 LYS A CA 1
ATOM 3134 C C . LYS A 1 390 ? 2.676 -24.627 -46.672 1.00 80.75 390 LYS A C 1
ATOM 3136 O O . LYS A 1 390 ? 2.201 -23.589 -47.136 1.00 80.75 390 LYS A O 1
ATOM 3141 N N . TYR A 1 391 ? 3.788 -25.189 -47.153 1.00 81.94 391 TYR A N 1
ATOM 3142 C CA . TYR A 1 391 ? 4.545 -24.631 -48.283 1.00 81.94 391 TYR A CA 1
ATOM 3143 C C . TYR A 1 391 ? 3.820 -24.816 -49.619 1.00 81.94 391 TYR A C 1
ATOM 3145 O O . TYR A 1 391 ? 3.637 -23.834 -50.332 1.00 81.94 391 TYR A O 1
ATOM 3153 N N . GLN A 1 392 ? 3.263 -25.998 -49.880 1.00 80.06 392 GLN A N 1
ATOM 3154 C CA . GLN A 1 392 ? 2.441 -26.264 -51.069 1.00 80.06 392 GLN A CA 1
ATOM 3155 C C . GLN A 1 392 ? 1.228 -25.324 -51.159 1.00 80.06 392 GLN A C 1
ATOM 3157 O O . GLN A 1 392 ? 0.940 -24.747 -52.204 1.00 80.06 392 GLN A O 1
ATOM 3162 N N . THR A 1 393 ? 0.542 -25.087 -50.035 1.00 83.31 393 THR A N 1
ATOM 3163 C CA . THR A 1 393 ? -0.600 -24.156 -49.982 1.00 83.31 393 THR A CA 1
ATOM 3164 C C . THR A 1 393 ? -0.173 -22.712 -50.261 1.00 83.31 393 THR A C 1
ATOM 3166 O O . THR A 1 393 ? -0.933 -21.927 -50.832 1.00 83.31 393 THR A O 1
ATOM 3169 N N . ARG A 1 394 ? 1.033 -22.325 -49.835 1.00 81.38 394 ARG A N 1
ATOM 3170 C CA . ARG A 1 394 ? 1.579 -20.984 -50.075 1.00 81.38 394 ARG A CA 1
ATOM 3171 C C . ARG A 1 394 ? 2.012 -20.795 -51.522 1.00 81.38 394 ARG A C 1
ATOM 3173 O O . ARG A 1 394 ? 1.700 -19.750 -52.084 1.00 81.38 394 ARG A O 1
ATOM 3180 N N . GLU A 1 395 ? 2.654 -21.791 -52.122 1.00 81.56 395 GLU A N 1
ATOM 3181 C CA . GLU A 1 395 ? 3.000 -21.777 -53.544 1.00 81.56 395 GLU A CA 1
ATOM 3182 C C . GLU A 1 395 ? 1.752 -21.696 -54.421 1.00 81.56 395 GLU A C 1
ATOM 3184 O O . GLU A 1 395 ? 1.684 -20.838 -55.296 1.00 81.56 395 GLU A O 1
ATOM 3189 N N . ALA A 1 396 ? 0.715 -22.483 -54.121 1.00 83.00 396 ALA A N 1
ATOM 3190 C CA . ALA A 1 396 ? -0.555 -22.421 -54.843 1.00 83.00 396 ALA A CA 1
ATOM 3191 C C . ALA A 1 396 ? -1.217 -21.031 -54.746 1.00 83.00 396 ALA A C 1
ATOM 3193 O O . ALA A 1 396 ? -1.713 -20.492 -55.737 1.00 83.00 396 ALA A O 1
ATOM 3194 N N . LYS A 1 397 ? -1.189 -20.404 -53.559 1.00 84.56 397 LYS A N 1
ATOM 3195 C CA . LYS A 1 397 ? -1.685 -19.028 -53.373 1.00 84.56 397 LYS A CA 1
ATOM 3196 C C . LYS A 1 397 ? -0.872 -18.006 -54.163 1.00 84.56 397 LYS A C 1
ATOM 3198 O O . LYS A 1 397 ? -1.457 -17.070 -54.698 1.00 84.56 397 LYS A O 1
ATOM 3203 N N . GLU A 1 398 ? 0.444 -18.181 -54.230 1.00 83.75 398 GLU A N 1
ATOM 3204 C CA . GLU A 1 398 ? 1.342 -17.278 -54.947 1.00 83.75 398 GLU A CA 1
ATOM 3205 C C . GLU A 1 398 ? 1.237 -17.439 -56.473 1.00 83.75 398 GLU A C 1
ATOM 3207 O O . GLU A 1 398 ? 1.283 -16.456 -57.207 1.00 83.75 398 GLU A O 1
ATOM 3212 N N . GLN A 1 399 ? 1.014 -18.654 -56.974 1.00 82.12 399 GLN A N 1
ATOM 3213 C CA . GLN A 1 399 ? 0.701 -18.883 -58.387 1.00 82.12 399 GLN A CA 1
ATOM 3214 C C . GLN A 1 399 ? -0.633 -18.228 -58.774 1.00 82.12 399 GLN A C 1
ATOM 3216 O O . GLN A 1 399 ? -0.726 -17.571 -59.810 1.00 82.12 399 GLN A O 1
ATOM 3221 N N . ALA A 1 400 ? -1.649 -18.317 -57.910 1.00 84.19 400 ALA A N 1
ATOM 3222 C CA . ALA A 1 400 ? -2.943 -17.679 -58.143 1.00 84.19 400 ALA A CA 1
ATOM 3223 C C . ALA A 1 400 ? -2.869 -16.140 -58.136 1.00 84.19 400 ALA A C 1
ATOM 3225 O O . ALA A 1 400 ? -3.584 -15.482 -58.895 1.00 84.19 400 ALA A O 1
ATOM 3226 N N . THR A 1 401 ? -2.026 -15.535 -57.293 1.00 84.19 401 THR A N 1
ATOM 3227 C CA . THR A 1 401 ? -1.806 -14.078 -57.302 1.00 84.19 401 THR A CA 1
ATOM 3228 C C . THR A 1 401 ? -1.000 -13.631 -58.515 1.00 84.19 401 THR A C 1
ATOM 3230 O O . THR A 1 401 ? -1.355 -12.605 -59.094 1.00 84.19 401 THR A O 1
ATOM 3233 N N . ARG A 1 402 ? 0.005 -14.409 -58.942 1.00 82.88 402 ARG A N 1
ATOM 3234 C CA . ARG A 1 402 ? 0.774 -14.163 -60.176 1.00 82.88 402 ARG A CA 1
ATOM 3235 C C . ARG A 1 402 ? -0.108 -14.194 -61.422 1.00 82.88 402 ARG A C 1
ATOM 3237 O O . ARG A 1 402 ? -0.070 -13.270 -62.219 1.00 82.88 402 ARG A O 1
ATOM 3244 N N . ALA A 1 403 ? -0.993 -15.182 -61.543 1.00 84.31 403 ALA A N 1
ATOM 3245 C CA . ALA A 1 403 ? -1.930 -15.243 -62.664 1.00 84.31 403 ALA A CA 1
ATOM 3246 C C . ALA A 1 403 ? -2.849 -14.004 -62.731 1.00 84.31 403 ALA A C 1
ATOM 3248 O O . ALA A 1 403 ? -3.144 -13.496 -63.811 1.00 84.31 403 ALA A O 1
ATOM 3249 N N . LYS A 1 404 ? -3.272 -13.472 -61.573 1.00 85.81 404 LYS A N 1
ATOM 3250 C CA . LYS A 1 404 ? -4.092 -12.250 -61.496 1.00 85.81 404 LYS A CA 1
ATOM 3251 C C . LYS A 1 404 ? -3.309 -10.984 -61.852 1.00 85.81 404 LYS A C 1
ATOM 3253 O O . LYS A 1 404 ? -3.876 -10.093 -62.485 1.00 85.81 404 LYS A O 1
ATOM 3258 N N . SER A 1 405 ? -2.049 -10.869 -61.428 1.00 82.94 405 SER A N 1
ATOM 3259 C CA . SER A 1 405 ? -1.198 -9.727 -61.782 1.00 82.94 405 SER A CA 1
ATOM 3260 C C . SER A 1 405 ? -0.823 -9.755 -63.263 1.00 82.94 405 SER A C 1
ATOM 3262 O O . SER A 1 405 ? -0.961 -8.729 -63.924 1.00 82.94 405 SER A O 1
ATOM 3264 N N . ASP A 1 406 ? -0.480 -10.921 -63.808 1.00 83.75 406 ASP A N 1
ATOM 3265 C CA . ASP A 1 406 ? -0.134 -11.100 -65.221 1.00 83.75 406 ASP A CA 1
ATOM 3266 C C . ASP A 1 406 ? -1.345 -10.834 -66.138 1.00 83.75 406 ASP A C 1
ATOM 3268 O O . ASP A 1 406 ? -1.224 -10.115 -67.132 1.00 83.75 406 ASP A O 1
ATOM 3272 N N . ALA A 1 407 ? -2.549 -11.283 -65.754 1.00 84.31 407 ALA A N 1
ATOM 3273 C CA . ALA A 1 407 ? -3.785 -10.932 -66.459 1.00 84.31 407 ALA A CA 1
ATOM 3274 C C . ALA A 1 407 ? -4.026 -9.410 -66.469 1.00 84.31 407 ALA A C 1
ATOM 3276 O O . ALA A 1 407 ? -4.322 -8.831 -67.514 1.00 84.31 407 ALA A O 1
ATOM 3277 N N . LYS A 1 408 ? -3.818 -8.733 -65.333 1.00 82.50 408 LYS A N 1
ATOM 3278 C CA . LYS A 1 408 ? -3.963 -7.273 -65.226 1.00 82.50 408 LYS A CA 1
ATOM 3279 C C . LYS A 1 408 ? -2.922 -6.509 -66.054 1.00 82.50 408 LYS A C 1
ATOM 3281 O O . LYS A 1 408 ? -3.240 -5.463 -66.616 1.00 82.50 408 LYS A O 1
ATOM 3286 N N . ILE A 1 409 ? -1.699 -7.030 -66.149 1.00 82.50 409 ILE A N 1
ATOM 3287 C CA . ILE A 1 409 ? -0.633 -6.481 -67.000 1.00 82.50 409 ILE A CA 1
ATOM 3288 C C . ILE A 1 409 ? -0.991 -6.649 -68.485 1.00 82.50 409 ILE A C 1
ATOM 3290 O O . ILE A 1 409 ? -0.762 -5.726 -69.262 1.00 82.50 409 ILE A O 1
ATOM 3294 N N . SER A 1 410 ? -1.584 -7.784 -68.876 1.00 79.62 410 SER A N 1
ATOM 3295 C CA . SER A 1 410 ? -1.992 -8.051 -70.266 1.00 79.62 410 SER A CA 1
ATOM 3296 C C . SER A 1 410 ? -3.187 -7.217 -70.749 1.00 79.62 410 SER A C 1
ATOM 3298 O O . SER A 1 410 ? -3.243 -6.883 -71.924 1.00 79.62 410 SER A O 1
ATOM 3300 N N . GLN A 1 411 ? -4.102 -6.838 -69.849 1.00 81.75 411 GLN A N 1
ATOM 3301 C CA . GLN A 1 411 ? -5.296 -6.027 -70.147 1.00 81.75 411 GLN A CA 1
ATOM 3302 C C . GLN A 1 411 ? -5.031 -4.510 -70.166 1.00 81.75 411 GLN A C 1
ATOM 3304 O O . GLN A 1 411 ? -5.962 -3.725 -70.319 1.00 81.75 411 GLN A O 1
ATOM 3309 N N . THR A 1 412 ? -3.789 -4.075 -69.934 1.00 81.75 412 THR A N 1
ATOM 3310 C CA . THR A 1 412 ? -3.434 -2.650 -69.883 1.00 81.75 412 THR A CA 1
ATOM 3311 C C . THR A 1 412 ? -2.775 -2.220 -71.197 1.00 81.75 412 THR A C 1
ATOM 3313 O O . THR A 1 412 ? -1.615 -2.555 -71.435 1.00 81.75 412 THR A O 1
ATOM 3316 N N . ASP A 1 413 ? -3.489 -1.431 -72.007 1.00 75.38 413 ASP A N 1
ATOM 3317 C CA . ASP A 1 413 ? -3.032 -0.973 -73.335 1.00 75.38 413 ASP A CA 1
ATOM 3318 C C . ASP A 1 413 ? -2.019 0.188 -73.281 1.00 75.38 413 ASP A C 1
ATOM 3320 O O . ASP A 1 413 ? -1.243 0.399 -74.211 1.00 75.38 413 ASP A O 1
ATOM 3324 N N . ASP A 1 414 ? -1.991 0.937 -72.173 1.00 84.00 414 ASP A N 1
ATOM 3325 C CA . ASP A 1 414 ? -1.087 2.075 -71.962 1.00 84.00 414 ASP A CA 1
ATOM 3326 C C . ASP A 1 414 ? 0.343 1.590 -71.623 1.00 84.00 414 ASP A C 1
ATOM 3328 O O . ASP A 1 414 ? 0.553 0.998 -70.552 1.00 84.00 414 ASP A O 1
ATOM 3332 N N . PRO A 1 415 ? 1.349 1.860 -72.482 1.00 79.44 415 PRO A N 1
ATOM 3333 C CA . PRO A 1 415 ? 2.702 1.326 -72.329 1.00 79.44 415 PRO A CA 1
ATOM 3334 C C . PRO A 1 415 ? 3.397 1.819 -71.053 1.00 79.44 415 PRO A C 1
ATOM 3336 O O . PRO A 1 415 ? 4.156 1.070 -70.435 1.00 79.44 415 PRO A O 1
ATOM 3339 N N . THR A 1 416 ? 3.099 3.041 -70.598 1.00 80.25 416 THR A N 1
ATOM 3340 C CA . THR A 1 416 ? 3.705 3.602 -69.380 1.00 80.25 416 THR A CA 1
ATOM 3341 C C . THR A 1 416 ? 3.135 2.962 -68.115 1.00 80.25 416 THR A C 1
ATOM 3343 O O . THR A 1 416 ? 3.872 2.616 -67.187 1.00 80.25 416 THR A O 1
ATOM 3346 N N . LYS A 1 417 ? 1.819 2.721 -68.079 1.00 79.69 417 LYS A N 1
ATOM 3347 C CA . LYS A 1 417 ? 1.164 2.018 -66.964 1.00 79.69 417 LYS A CA 1
ATOM 3348 C C . LYS A 1 417 ? 1.542 0.544 -66.928 1.00 79.69 417 LYS A C 1
ATOM 3350 O O . LYS A 1 417 ? 1.761 0.009 -65.841 1.00 79.69 417 LYS A O 1
ATOM 3355 N N . ARG A 1 418 ? 1.678 -0.094 -68.092 1.00 80.94 418 ARG A N 1
ATOM 3356 C CA . ARG A 1 418 ? 2.122 -1.485 -68.211 1.00 80.94 418 ARG A CA 1
ATOM 3357 C C . ARG A 1 418 ? 3.535 -1.675 -67.654 1.00 80.94 418 ARG A C 1
ATOM 3359 O O . ARG A 1 418 ? 3.733 -2.568 -66.834 1.00 80.94 418 ARG A O 1
ATOM 3366 N N . ALA A 1 419 ? 4.477 -0.795 -68.001 1.00 81.75 419 ALA A N 1
ATOM 3367 C CA . ALA A 1 419 ? 5.841 -0.828 -67.466 1.00 81.75 419 ALA A CA 1
ATOM 3368 C C . ALA A 1 419 ? 5.877 -0.677 -65.931 1.00 81.75 419 ALA A C 1
ATOM 3370 O O . ALA A 1 419 ? 6.558 -1.435 -65.241 1.00 81.75 419 ALA A O 1
ATOM 3371 N N . ASN A 1 420 ? 5.071 0.234 -65.376 1.00 84.06 420 ASN A N 1
ATOM 3372 C CA . ASN A 1 420 ? 4.963 0.421 -63.925 1.00 84.06 420 ASN A CA 1
ATOM 3373 C C . ASN A 1 420 ? 4.366 -0.798 -63.200 1.00 84.06 420 ASN A C 1
ATOM 3375 O O . ASN A 1 420 ? 4.787 -1.127 -62.089 1.00 84.06 420 ASN A O 1
ATOM 3379 N N . LEU A 1 421 ? 3.383 -1.474 -63.804 1.00 84.56 421 LEU A N 1
ATOM 3380 C CA . LEU A 1 421 ? 2.794 -2.690 -63.238 1.00 84.56 421 LEU A CA 1
ATOM 3381 C C . LEU A 1 421 ? 3.781 -3.864 -63.253 1.00 84.56 421 LEU A C 1
ATOM 3383 O O . LEU A 1 421 ? 3.844 -4.591 -62.262 1.00 84.56 421 LEU A O 1
ATOM 3387 N N . ILE A 1 422 ? 4.578 -3.999 -64.317 1.00 84.56 422 ILE A N 1
ATOM 3388 C CA . ILE A 1 422 ? 5.647 -5.004 -64.420 1.00 84.56 422 ILE A CA 1
ATOM 3389 C C . ILE A 1 422 ? 6.696 -4.770 -63.328 1.00 84.56 422 ILE A C 1
ATOM 3391 O O . ILE A 1 422 ? 6.942 -5.664 -62.521 1.00 84.56 422 ILE A O 1
ATOM 3395 N N . ALA A 1 423 ? 7.218 -3.545 -63.205 1.00 84.88 423 ALA A N 1
ATOM 3396 C CA . ALA A 1 423 ? 8.211 -3.206 -62.183 1.00 84.88 423 ALA A CA 1
ATOM 3397 C C . ALA A 1 423 ? 7.688 -3.441 -60.751 1.00 84.88 423 ALA A C 1
ATOM 3399 O O . ALA A 1 423 ? 8.404 -3.923 -59.869 1.00 84.88 423 ALA A O 1
ATOM 3400 N N . LYS A 1 424 ? 6.409 -3.136 -60.501 1.00 85.25 424 LYS A N 1
ATOM 3401 C CA . LYS A 1 424 ? 5.766 -3.375 -59.202 1.00 85.25 424 LYS A CA 1
ATOM 3402 C C . LYS A 1 424 ? 5.609 -4.867 -58.899 1.00 85.25 424 LYS A C 1
ATOM 3404 O O . LYS A 1 424 ? 5.751 -5.268 -57.741 1.00 85.25 424 LYS A O 1
ATOM 3409 N N . GLU A 1 425 ? 5.312 -5.676 -59.910 1.00 85.56 425 GLU A N 1
ATOM 3410 C CA . GLU A 1 425 ? 5.183 -7.124 -59.765 1.00 85.56 425 GLU A CA 1
AT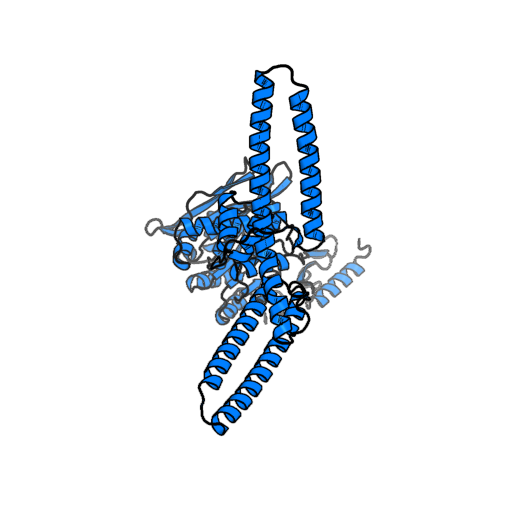OM 3411 C C . GLU A 1 425 ? 6.546 -7.797 -59.561 1.00 85.56 425 GLU A C 1
ATOM 3413 O O . GLU A 1 425 ? 6.668 -8.647 -58.681 1.00 85.56 425 GLU A O 1
ATOM 3418 N N . GLU A 1 426 ? 7.595 -7.360 -60.258 1.00 83.38 426 GLU A N 1
ATOM 3419 C CA . GLU A 1 426 ? 8.974 -7.822 -60.037 1.00 83.38 426 GLU A CA 1
ATOM 3420 C C . GLU A 1 426 ? 9.450 -7.531 -58.608 1.00 83.38 426 GLU A C 1
ATOM 3422 O O . GLU A 1 426 ? 9.926 -8.427 -57.906 1.00 83.38 426 GLU A O 1
ATOM 3427 N N . GLN A 1 427 ? 9.218 -6.312 -58.109 1.00 82.06 427 GLN A N 1
ATOM 3428 C CA . GLN A 1 427 ? 9.524 -5.965 -56.718 1.00 82.06 427 GLN A CA 1
ATOM 3429 C C . GLN A 1 427 ? 8.732 -6.804 -55.708 1.00 82.06 427 GLN A C 1
ATOM 3431 O O . GLN A 1 427 ? 9.226 -7.105 -54.616 1.00 82.06 427 GLN A O 1
ATOM 3436 N N . ARG A 1 428 ? 7.485 -7.166 -56.029 1.00 86.56 428 ARG A N 1
ATOM 3437 C CA . ARG A 1 428 ? 6.668 -8.037 -55.179 1.00 86.56 428 ARG A CA 1
ATOM 3438 C C . ARG A 1 428 ? 7.228 -9.458 -55.171 1.00 86.56 428 ARG A C 1
ATOM 3440 O O . ARG A 1 428 ? 7.359 -10.025 -54.088 1.00 86.56 428 ARG A O 1
ATOM 3447 N N . ARG A 1 429 ? 7.587 -10.003 -56.338 1.00 81.94 429 ARG A N 1
ATOM 3448 C CA . ARG A 1 429 ? 8.170 -11.346 -56.489 1.00 81.94 429 ARG A CA 1
ATOM 3449 C C . ARG A 1 429 ? 9.456 -11.475 -55.675 1.00 81.94 429 ARG A C 1
ATOM 3451 O O . ARG A 1 429 ? 9.524 -12.354 -54.818 1.00 81.94 429 ARG A O 1
ATOM 3458 N N . ALA A 1 430 ? 10.372 -10.515 -55.800 1.00 80.50 430 ALA A N 1
ATOM 3459 C CA . ALA A 1 430 ? 11.606 -10.478 -55.012 1.00 80.50 430 ALA A CA 1
ATOM 3460 C C . ALA A 1 430 ? 11.348 -10.437 -53.487 1.00 80.50 430 ALA A C 1
ATOM 3462 O O . ALA A 1 430 ? 12.019 -11.109 -52.701 1.00 80.50 430 ALA A O 1
ATOM 3463 N N . LYS A 1 431 ? 10.332 -9.687 -53.032 1.00 79.12 431 LYS A N 1
ATOM 3464 C CA . LYS A 1 431 ? 9.936 -9.628 -51.607 1.00 79.12 431 LYS A CA 1
ATOM 3465 C C . LYS A 1 431 ? 9.309 -10.924 -51.091 1.00 79.12 431 LYS A C 1
ATOM 3467 O O . LYS A 1 431 ? 9.450 -11.247 -49.913 1.00 79.12 431 LYS A O 1
ATOM 3472 N N . VAL A 1 432 ? 8.560 -11.634 -51.930 1.00 82.50 432 VAL A N 1
ATOM 3473 C CA . VAL A 1 432 ? 7.948 -12.917 -51.558 1.00 82.50 432 VAL A CA 1
ATOM 3474 C C . VAL A 1 432 ? 9.015 -14.005 -51.476 1.00 82.50 432 VAL A C 1
ATOM 3476 O O . VAL A 1 432 ? 9.025 -14.763 -50.510 1.00 82.50 432 VAL A O 1
ATOM 3479 N N . GLU A 1 433 ? 9.942 -14.034 -52.428 1.00 79.50 433 GLU A N 1
ATOM 3480 C CA . GLU A 1 433 ? 11.039 -15.001 -52.491 1.00 79.50 433 GLU A CA 1
ATOM 3481 C C . GLU A 1 433 ? 12.008 -14.864 -51.309 1.00 79.50 433 GLU A C 1
ATOM 3483 O O . GLU A 1 433 ? 12.266 -15.835 -50.600 1.00 79.50 433 GLU A O 1
ATOM 3488 N N . THR A 1 434 ? 12.427 -13.639 -50.986 1.00 74.81 434 THR A N 1
ATOM 3489 C CA . THR A 1 434 ? 13.241 -13.363 -49.784 1.00 74.81 434 THR A CA 1
ATOM 3490 C C . THR A 1 434 ? 12.541 -13.783 -48.487 1.00 74.81 434 THR A C 1
ATOM 3492 O O . THR A 1 434 ? 13.175 -14.275 -47.551 1.00 74.81 434 THR A O 1
ATOM 3495 N N . LYS A 1 435 ? 11.212 -13.637 -48.412 1.00 73.81 435 LYS A N 1
ATOM 3496 C CA . LYS A 1 435 ? 10.424 -14.089 -47.258 1.00 73.81 435 LYS A CA 1
ATOM 3497 C C . LYS A 1 435 ? 10.319 -15.615 -47.190 1.00 73.81 435 LYS A C 1
ATOM 3499 O O . LYS A 1 435 ? 10.365 -16.166 -46.093 1.00 73.81 435 LYS A O 1
ATOM 3504 N N . LEU A 1 436 ? 10.192 -16.283 -48.336 1.00 76.69 436 LEU A N 1
ATOM 3505 C CA . LEU A 1 436 ? 10.162 -17.740 -48.429 1.00 76.69 436 LEU A CA 1
ATOM 3506 C C . LEU A 1 436 ? 11.493 -18.344 -47.970 1.00 76.69 436 LEU A C 1
ATOM 3508 O O . LEU A 1 436 ? 11.486 -19.236 -47.128 1.00 76.69 436 LEU A O 1
ATOM 3512 N N . GLN A 1 437 ? 12.618 -17.797 -48.439 1.00 72.12 437 GLN A N 1
ATOM 3513 C CA . GLN A 1 437 ? 13.951 -18.199 -47.986 1.00 72.12 437 GLN A CA 1
ATOM 3514 C C . GLN A 1 437 ? 14.131 -17.992 -46.477 1.00 72.12 437 GLN A C 1
ATOM 3516 O O . GLN A 1 437 ? 14.630 -18.877 -45.787 1.00 72.12 437 GLN A O 1
ATOM 3521 N N . SER A 1 438 ? 13.658 -16.867 -45.928 1.00 67.56 438 SER A N 1
ATOM 3522 C CA . SER A 1 438 ? 13.710 -16.624 -44.480 1.00 67.56 438 SER A CA 1
ATOM 3523 C C . SER A 1 438 ? 12.872 -17.622 -43.671 1.00 67.56 438 SER A C 1
ATOM 3525 O O . SER A 1 438 ? 13.302 -18.035 -42.595 1.00 67.56 438 SER A O 1
ATOM 3527 N N . ASP A 1 439 ? 11.688 -18.000 -44.156 1.00 70.00 439 ASP A N 1
ATOM 3528 C CA . ASP A 1 439 ? 10.825 -18.975 -43.482 1.00 70.00 439 ASP A CA 1
ATOM 3529 C C . ASP A 1 439 ? 11.405 -20.399 -43.575 1.00 70.00 439 ASP A C 1
ATOM 3531 O O . ASP A 1 439 ? 11.362 -21.133 -42.586 1.00 70.00 439 ASP A O 1
ATOM 3535 N N . LEU A 1 440 ? 12.020 -20.760 -44.709 1.00 70.44 440 LEU A N 1
ATOM 3536 C CA . LEU A 1 440 ? 12.743 -22.025 -44.875 1.00 70.44 440 LEU A CA 1
ATOM 3537 C C . LEU A 1 440 ? 13.915 -22.128 -43.898 1.00 70.44 440 LEU A C 1
ATOM 3539 O O . LEU A 1 440 ? 14.054 -23.143 -43.224 1.00 70.44 440 LEU A O 1
ATOM 3543 N N . LEU A 1 441 ? 14.702 -21.060 -43.751 1.00 63.59 441 LEU A N 1
ATOM 3544 C CA . LEU A 1 441 ? 15.839 -21.014 -42.829 1.00 63.59 441 LEU A CA 1
ATOM 3545 C C . LEU A 1 441 ? 15.401 -21.140 -41.353 1.00 63.59 441 LEU A C 1
ATOM 3547 O O . LEU A 1 441 ? 16.087 -21.753 -40.535 1.00 63.59 441 LEU A O 1
ATOM 3551 N N . LYS A 1 442 ? 14.215 -20.620 -41.006 1.00 62.09 442 LYS A N 1
ATOM 3552 C CA . LYS A 1 442 ? 13.602 -20.796 -39.677 1.00 62.09 442 LYS A CA 1
ATOM 3553 C C . LYS A 1 442 ? 13.123 -22.225 -39.438 1.00 62.09 442 LYS A C 1
ATOM 3555 O O . LYS A 1 442 ? 13.431 -22.802 -38.397 1.00 62.09 442 LYS A O 1
ATOM 3560 N N . ASP A 1 443 ? 12.387 -22.794 -40.393 1.00 62.66 443 ASP A N 1
ATOM 3561 C CA . ASP A 1 443 ? 11.899 -24.172 -40.292 1.00 62.66 443 ASP A CA 1
ATOM 3562 C C . ASP A 1 443 ? 13.089 -25.170 -40.301 1.00 62.66 443 ASP A C 1
ATOM 3564 O O . ASP A 1 443 ? 13.051 -26.187 -39.605 1.00 62.66 443 ASP A O 1
ATOM 3568 N N . GLN A 1 444 ? 14.203 -24.849 -40.972 1.00 61.91 444 GLN A N 1
ATOM 3569 C CA . GLN A 1 444 ? 15.479 -25.574 -40.867 1.00 61.91 444 GLN A CA 1
ATOM 3570 C C . GLN A 1 444 ? 16.057 -25.531 -39.446 1.00 61.91 444 GLN A C 1
ATOM 3572 O O . GLN A 1 444 ? 16.289 -26.585 -38.852 1.00 61.91 444 GLN A O 1
ATOM 3577 N N . GLY A 1 445 ? 16.234 -24.344 -38.856 1.00 56.28 445 GLY A N 1
ATOM 3578 C CA . GLY A 1 445 ? 16.754 -24.210 -37.486 1.00 56.28 445 GLY A CA 1
ATOM 3579 C C . GLY A 1 445 ? 15.926 -24.964 -36.433 1.00 56.28 445 GLY A C 1
ATOM 3580 O O . GLY A 1 445 ? 16.454 -25.413 -35.408 1.00 56.28 445 GLY A O 1
ATOM 3581 N N . TYR A 1 446 ? 14.638 -25.161 -36.720 1.00 56.59 446 TYR A N 1
ATOM 3582 C CA . TYR A 1 446 ? 13.690 -25.859 -35.861 1.00 56.59 446 TYR A CA 1
ATOM 3583 C C . TYR A 1 446 ? 13.794 -27.398 -35.945 1.00 56.59 446 TYR A C 1
ATOM 3585 O O . TYR A 1 446 ? 13.798 -28.070 -34.914 1.00 56.59 446 TYR A O 1
ATOM 3593 N N . TYR A 1 447 ? 13.924 -27.986 -37.144 1.00 57.50 447 TYR A N 1
ATOM 3594 C CA . TYR A 1 447 ? 13.864 -29.452 -37.333 1.00 57.50 447 TYR A CA 1
ATOM 3595 C C . TYR A 1 447 ? 15.222 -30.150 -37.557 1.00 57.50 447 TYR A C 1
ATOM 3597 O O . TYR A 1 447 ? 15.320 -31.370 -37.376 1.00 57.50 447 TYR A O 1
ATOM 3605 N N . VAL A 1 448 ? 16.286 -29.417 -37.902 1.00 58.84 448 VAL A N 1
ATOM 3606 C CA . VAL A 1 448 ? 17.622 -29.980 -38.200 1.00 58.84 448 VAL A CA 1
ATOM 3607 C C . VAL A 1 448 ? 18.239 -30.774 -37.028 1.00 58.84 448 VAL A C 1
ATOM 3609 O O . VAL A 1 448 ? 18.724 -31.886 -37.264 1.00 58.84 448 VAL A O 1
ATOM 3612 N N . PRO A 1 449 ? 18.176 -30.327 -35.756 1.00 60.19 449 PRO A N 1
ATOM 3613 C CA . PRO A 1 449 ? 18.752 -31.084 -34.637 1.00 60.19 449 PRO A CA 1
ATOM 3614 C C . PRO A 1 449 ? 18.059 -32.431 -34.372 1.00 60.19 449 PRO A C 1
ATOM 3616 O O . PRO A 1 449 ? 18.717 -33.418 -34.042 1.00 60.19 449 PRO A O 1
ATOM 3619 N N . LEU A 1 450 ? 16.735 -32.505 -34.557 1.00 61.38 450 LEU A N 1
ATOM 3620 C CA . LEU A 1 450 ? 15.967 -33.748 -34.404 1.00 61.38 450 LEU A CA 1
ATOM 3621 C C . LEU A 1 450 ? 16.250 -34.733 -35.550 1.00 61.38 450 LEU A C 1
ATOM 3623 O O . LEU A 1 450 ? 16.313 -35.942 -35.318 1.00 61.38 450 LEU A O 1
ATOM 3627 N N . LYS A 1 451 ? 16.488 -34.225 -36.770 1.00 64.25 451 LYS A N 1
ATOM 3628 C CA . LYS A 1 451 ? 16.931 -35.023 -37.929 1.00 64.25 451 LYS A CA 1
ATOM 3629 C C . LYS A 1 451 ? 18.297 -35.661 -37.677 1.00 64.25 451 LYS A C 1
ATOM 3631 O O . LYS A 1 451 ? 18.465 -36.841 -37.959 1.00 64.25 451 LYS A O 1
ATOM 3636 N N . GLN A 1 452 ? 19.242 -34.915 -37.103 1.00 66.31 452 GLN A N 1
ATOM 3637 C CA . GLN A 1 452 ? 20.583 -35.416 -36.773 1.00 66.31 452 GLN A CA 1
ATOM 3638 C C . GLN A 1 452 ? 20.572 -36.421 -35.609 1.00 66.31 452 GLN A C 1
ATOM 3640 O O . GLN A 1 452 ? 21.391 -37.339 -35.582 1.00 66.31 452 GLN A O 1
ATOM 3645 N N . LEU A 1 453 ? 19.638 -36.285 -34.660 1.00 73.50 453 LEU A N 1
ATOM 3646 C CA . LEU A 1 453 ? 19.547 -37.169 -33.496 1.00 73.50 453 LEU A CA 1
ATOM 3647 C C . LEU A 1 453 ? 19.049 -38.575 -33.846 1.00 73.50 453 LEU A C 1
ATOM 3649 O O . LEU A 1 453 ? 19.587 -39.541 -33.321 1.00 73.50 453 LEU A O 1
ATOM 3653 N N . LYS A 1 454 ? 18.050 -38.714 -34.724 1.00 71.50 454 LYS A N 1
ATOM 3654 C CA . LYS A 1 454 ? 17.446 -40.016 -35.073 1.00 71.50 454 LYS A CA 1
ATOM 3655 C C . LYS A 1 454 ? 18.439 -41.082 -35.577 1.00 71.50 454 LYS A C 1
ATOM 3657 O O . LYS A 1 454 ? 18.424 -42.184 -35.027 1.00 71.50 454 LYS A O 1
ATOM 3662 N N . PRO A 1 455 ? 19.303 -40.815 -36.578 1.00 72.56 455 PRO A N 1
ATOM 3663 C CA . PRO A 1 455 ? 20.257 -41.814 -37.057 1.00 72.56 455 PRO A CA 1
ATOM 3664 C C . PRO A 1 455 ? 21.316 -42.144 -35.998 1.00 72.56 455 PRO A C 1
ATOM 3666 O O . PRO A 1 455 ? 21.667 -43.309 -35.833 1.00 72.56 455 PRO A O 1
ATOM 3669 N N . LEU A 1 456 ? 21.766 -41.148 -35.227 1.00 74.19 456 LEU A N 1
ATOM 3670 C CA . LEU A 1 456 ? 22.747 -41.340 -34.155 1.00 74.19 456 LEU A CA 1
ATOM 3671 C C . LEU A 1 456 ? 22.173 -42.150 -32.987 1.00 74.19 456 LEU A C 1
ATOM 3673 O O . LEU A 1 456 ? 22.823 -43.063 -32.495 1.00 74.19 456 LEU A O 1
ATOM 3677 N N . ALA A 1 457 ? 20.935 -41.869 -32.578 1.00 77.06 457 ALA A N 1
ATOM 3678 C CA . ALA A 1 457 ? 20.217 -42.623 -31.555 1.00 77.06 457 ALA A CA 1
ATOM 3679 C C . ALA A 1 457 ? 20.069 -44.102 -31.947 1.00 77.06 457 ALA A C 1
ATOM 3681 O O . ALA A 1 457 ? 20.269 -44.981 -31.112 1.00 77.06 457 ALA A O 1
ATOM 3682 N N . LYS A 1 458 ? 19.808 -44.382 -33.232 1.00 78.31 458 LYS A N 1
ATOM 3683 C CA . LYS A 1 458 ? 19.739 -45.748 -33.763 1.00 78.31 458 LYS A CA 1
ATOM 3684 C C . LYS A 1 458 ? 21.089 -46.475 -33.694 1.00 78.31 458 LYS A C 1
ATOM 3686 O O . LYS A 1 458 ? 21.110 -47.652 -33.356 1.00 78.31 458 LYS A O 1
ATOM 3691 N N . GLN A 1 459 ? 22.203 -45.789 -33.966 1.00 76.69 459 GLN A N 1
ATOM 3692 C CA . GLN A 1 459 ? 23.553 -46.376 -33.892 1.00 76.69 459 GLN A CA 1
ATOM 3693 C C . GLN A 1 459 ? 23.948 -46.815 -32.476 1.00 76.69 459 GLN A C 1
ATOM 3695 O O . GLN A 1 459 ? 24.674 -47.791 -32.317 1.00 76.69 459 GLN A O 1
ATOM 3700 N N . ILE A 1 460 ? 23.454 -46.121 -31.449 1.00 77.69 460 ILE A N 1
ATOM 3701 C CA . ILE A 1 460 ? 23.692 -46.466 -30.041 1.00 77.69 460 ILE A CA 1
ATOM 3702 C C . ILE A 1 460 ? 22.516 -47.227 -29.406 1.00 77.69 460 ILE A C 1
ATOM 3704 O O . ILE A 1 460 ? 22.401 -47.250 -28.185 1.00 77.69 460 ILE A O 1
ATOM 3708 N N . SER A 1 461 ? 21.610 -47.812 -30.199 1.00 79.69 461 SER A N 1
ATOM 3709 C CA . SER A 1 461 ? 20.450 -48.580 -29.707 1.00 79.69 461 SER A CA 1
ATOM 3710 C C . SER A 1 461 ? 19.602 -47.840 -28.654 1.00 79.69 461 SER A C 1
ATOM 3712 O O . SER A 1 461 ? 19.092 -48.436 -27.695 1.00 79.69 461 SER A O 1
ATOM 3714 N N . LEU A 1 462 ? 19.473 -46.521 -28.808 1.00 76.25 462 LEU A N 1
ATOM 3715 C CA . LEU A 1 462 ? 18.563 -45.696 -28.023 1.00 76.25 462 LEU A CA 1
ATOM 3716 C C . LEU A 1 462 ? 17.130 -45.855 -28.572 1.00 76.25 462 LEU A C 1
ATOM 3718 O O . LEU A 1 462 ? 16.952 -46.030 -29.776 1.00 76.25 462 LEU A O 1
ATOM 3722 N N . GLY A 1 463 ? 16.116 -45.810 -27.699 1.00 75.19 463 GLY A N 1
ATOM 3723 C CA . GLY A 1 463 ? 14.699 -45.945 -28.085 1.00 75.19 463 GLY A CA 1
ATOM 3724 C C . GLY A 1 463 ? 14.175 -44.805 -28.976 1.00 75.19 463 GLY A C 1
ATOM 3725 O O . GLY A 1 463 ? 14.939 -43.935 -29.393 1.00 75.19 463 GLY A O 1
ATOM 3726 N N . ASP A 1 464 ? 12.866 -44.785 -29.262 1.00 75.69 464 ASP A N 1
ATOM 3727 C CA . ASP A 1 464 ? 12.270 -43.736 -30.104 1.00 75.69 464 ASP A CA 1
ATOM 3728 C C . ASP A 1 464 ? 12.422 -42.343 -29.462 1.00 75.69 464 ASP A C 1
ATOM 3730 O O . ASP A 1 464 ? 12.077 -42.119 -28.302 1.00 75.69 464 ASP A O 1
ATOM 3734 N N . VAL A 1 465 ? 12.957 -41.405 -30.242 1.00 71.94 465 VAL A N 1
ATOM 3735 C CA . VAL A 1 465 ? 13.233 -40.013 -29.856 1.00 71.94 465 VAL A CA 1
ATOM 3736 C C . VAL A 1 465 ? 12.245 -39.031 -30.497 1.00 71.94 465 VAL A C 1
ATOM 3738 O O . VAL A 1 465 ? 12.415 -37.820 -30.368 1.00 71.94 465 VAL A O 1
ATOM 3741 N N . SER A 1 466 ? 11.225 -39.533 -31.206 1.00 68.00 466 SER A N 1
ATOM 3742 C CA . SER A 1 466 ? 10.230 -38.726 -31.922 1.00 68.00 466 SER A CA 1
ATOM 3743 C C . SER A 1 466 ? 9.368 -37.839 -31.012 1.00 68.00 466 SER A C 1
ATOM 3745 O O . SER A 1 466 ? 8.894 -36.799 -31.460 1.00 68.00 466 SER A O 1
ATOM 3747 N N . SER A 1 467 ? 9.219 -38.210 -29.739 1.00 66.69 467 SER A N 1
ATOM 3748 C CA . SER A 1 467 ? 8.376 -37.552 -28.728 1.00 66.69 467 SER A CA 1
ATOM 3749 C C . SER A 1 467 ? 9.066 -36.422 -27.945 1.00 66.69 467 SER A C 1
ATOM 3751 O O . SER A 1 467 ? 8.449 -35.784 -27.087 1.00 66.69 467 SER A O 1
ATOM 3753 N N . LEU A 1 468 ? 10.344 -36.153 -28.223 1.00 68.06 468 LEU A N 1
ATOM 3754 C CA . LEU A 1 468 ? 11.110 -35.087 -27.576 1.00 68.06 468 LEU A CA 1
ATOM 3755 C C . LEU A 1 468 ? 10.818 -33.712 -28.190 1.00 68.06 468 LEU A C 1
ATOM 3757 O O . LEU A 1 468 ? 10.787 -33.554 -29.410 1.00 68.06 468 LEU A O 1
ATOM 3761 N N . ASN A 1 469 ? 10.697 -32.698 -27.333 1.00 68.75 469 ASN A N 1
ATOM 3762 C CA . ASN A 1 469 ? 10.668 -31.295 -27.747 1.00 68.75 469 ASN A CA 1
ATOM 3763 C C . ASN A 1 469 ? 12.073 -30.772 -28.132 1.00 68.75 469 ASN A C 1
ATOM 3765 O O . ASN A 1 469 ? 13.093 -31.427 -27.907 1.00 68.75 469 ASN A O 1
ATOM 3769 N N . GLU A 1 470 ? 12.135 -29.567 -28.709 1.00 63.31 470 GLU A N 1
ATOM 3770 C CA . GLU A 1 470 ? 13.353 -28.947 -29.266 1.00 63.31 470 GLU A CA 1
ATOM 3771 C C . GLU A 1 470 ? 14.521 -28.871 -28.266 1.00 63.31 470 GLU A C 1
ATOM 3773 O O . GLU A 1 470 ? 15.657 -29.250 -28.575 1.00 63.31 470 GLU A O 1
ATOM 3778 N N . VAL A 1 471 ? 14.243 -28.402 -27.049 1.00 66.50 471 VAL A N 1
ATOM 3779 C CA . VAL A 1 471 ? 15.260 -28.186 -26.010 1.00 66.50 471 VAL A CA 1
ATOM 3780 C C . VAL A 1 471 ? 15.828 -29.520 -25.536 1.00 66.50 471 VAL A C 1
ATOM 3782 O O . VAL A 1 471 ? 17.037 -29.661 -25.328 1.00 66.50 471 VAL A O 1
ATOM 3785 N N . GLU A 1 472 ? 14.972 -30.523 -25.383 1.00 74.00 472 GLU A N 1
ATOM 3786 C CA . GLU A 1 472 ? 15.376 -31.845 -24.924 1.00 74.00 472 GLU A CA 1
ATOM 3787 C C . GLU A 1 472 ? 16.066 -32.653 -26.022 1.00 74.00 472 GLU A C 1
ATOM 3789 O O . GLU A 1 472 ? 17.052 -33.335 -25.733 1.00 74.00 472 GLU A O 1
ATOM 3794 N N . GLY A 1 473 ? 15.638 -32.498 -27.278 1.00 75.75 473 GLY A N 1
ATOM 3795 C CA . GLY A 1 473 ? 16.288 -33.069 -28.455 1.00 75.75 473 GLY A CA 1
ATOM 3796 C C . GLY A 1 473 ? 17.717 -32.554 -28.642 1.00 75.75 473 GLY A C 1
ATOM 3797 O O . GLY A 1 473 ? 18.643 -33.355 -28.780 1.00 75.75 473 GLY A O 1
ATOM 3798 N N . ARG A 1 474 ? 17.946 -31.234 -28.549 1.00 73.00 474 ARG A N 1
ATOM 3799 C CA . ARG A 1 474 ? 19.302 -30.646 -28.621 1.00 73.00 474 ARG A CA 1
ATOM 3800 C C . ARG A 1 474 ? 20.208 -31.135 -27.492 1.00 73.00 474 ARG A C 1
ATOM 3802 O O . ARG A 1 474 ? 21.370 -31.474 -27.722 1.00 73.00 474 ARG A O 1
ATOM 3809 N N . ARG A 1 475 ? 19.674 -31.223 -26.270 1.00 74.69 475 ARG A N 1
ATOM 3810 C CA . ARG A 1 475 ? 20.413 -31.759 -25.116 1.00 74.69 475 ARG A CA 1
ATOM 3811 C C . ARG A 1 475 ? 20.760 -33.236 -25.311 1.00 74.69 475 ARG A C 1
ATOM 3813 O O . ARG A 1 475 ? 21.886 -33.626 -25.021 1.00 74.69 475 ARG A O 1
ATOM 3820 N N . MET A 1 476 ? 19.836 -34.043 -25.842 1.00 81.31 476 MET A N 1
ATOM 3821 C CA . MET A 1 476 ? 20.099 -35.453 -26.158 1.00 81.31 476 MET A CA 1
ATOM 3822 C C . MET A 1 476 ? 21.161 -35.594 -27.248 1.00 81.31 476 MET A C 1
ATOM 3824 O O . MET A 1 476 ? 22.066 -36.408 -27.103 1.00 81.31 476 MET A O 1
ATOM 3828 N N . LEU A 1 477 ? 21.116 -34.767 -28.294 1.00 79.06 477 LEU A N 1
ATOM 3829 C CA . LEU A 1 477 ? 22.101 -34.787 -29.377 1.00 79.06 477 LEU A CA 1
ATOM 3830 C C . LEU A 1 477 ? 23.525 -34.522 -28.877 1.00 79.06 477 LEU A C 1
ATOM 3832 O O . LEU A 1 477 ? 24.457 -35.215 -29.287 1.00 79.06 477 LEU A O 1
ATOM 3836 N N . LYS A 1 478 ? 23.694 -33.568 -27.955 1.00 79.69 478 LYS A N 1
ATOM 3837 C CA . LYS A 1 478 ? 24.991 -33.283 -27.326 1.00 79.69 478 LYS A CA 1
ATOM 3838 C C . LYS A 1 478 ? 25.512 -34.479 -26.525 1.00 79.69 478 LYS A C 1
ATOM 3840 O O . LYS A 1 478 ? 26.684 -34.833 -26.654 1.00 79.69 478 LYS A O 1
ATOM 3845 N N . ASP A 1 479 ? 24.641 -35.105 -25.735 1.00 80.69 479 ASP A N 1
ATOM 3846 C CA . ASP A 1 479 ? 24.989 -36.262 -24.908 1.00 80.69 479 ASP A CA 1
ATOM 3847 C C . ASP A 1 479 ? 25.403 -37.469 -25.781 1.00 80.69 479 ASP A C 1
ATOM 3849 O O . ASP A 1 479 ? 26.439 -38.086 -25.535 1.00 80.69 479 ASP A O 1
ATOM 3853 N N . VAL A 1 480 ? 24.652 -37.749 -26.854 1.00 80.62 480 VAL A N 1
ATOM 3854 C CA . VAL A 1 480 ? 24.938 -38.841 -27.804 1.00 80.62 480 VAL A CA 1
ATOM 3855 C C . VAL A 1 480 ? 26.244 -38.606 -28.568 1.00 80.62 480 VAL A C 1
ATOM 3857 O O . VAL A 1 480 ? 27.073 -39.510 -28.663 1.00 80.62 480 VAL A O 1
ATOM 3860 N N . ARG A 1 481 ? 26.482 -37.386 -29.069 1.00 79.25 481 ARG A N 1
ATOM 3861 C CA . ARG A 1 481 ? 27.741 -37.037 -29.756 1.00 79.25 481 ARG A CA 1
ATOM 3862 C C . ARG A 1 481 ? 28.954 -37.140 -28.840 1.00 79.25 481 ARG A C 1
ATOM 3864 O O . ARG A 1 481 ? 30.004 -37.616 -29.263 1.00 79.25 481 ARG A O 1
ATOM 3871 N N . SER A 1 482 ? 28.817 -36.699 -27.589 1.00 82.25 482 SER A N 1
ATOM 3872 C CA . SER A 1 482 ? 29.890 -36.819 -26.600 1.00 82.25 482 SER A CA 1
ATOM 3873 C C . SER A 1 482 ? 30.290 -38.279 -26.394 1.00 82.25 482 SER A C 1
ATOM 3875 O O . SER A 1 482 ? 31.482 -38.576 -26.333 1.00 82.25 482 SER A O 1
ATOM 3877 N N . GLU A 1 483 ? 29.314 -39.186 -26.342 1.00 84.75 483 GLU A N 1
ATOM 3878 C CA . GLU A 1 483 ? 29.575 -40.611 -26.155 1.00 84.75 483 GLU A CA 1
ATOM 3879 C C . GLU A 1 483 ? 30.210 -41.263 -27.390 1.00 84.75 483 GLU A C 1
ATOM 3881 O O . GLU A 1 483 ? 31.208 -41.970 -27.261 1.00 84.75 483 GLU A O 1
ATOM 3886 N N . MET A 1 484 ? 29.722 -40.944 -28.592 1.00 77.50 484 MET A N 1
ATOM 3887 C CA . MET A 1 484 ? 30.325 -41.409 -29.850 1.00 77.50 484 MET A CA 1
ATOM 3888 C C . MET A 1 484 ? 31.792 -40.978 -29.983 1.00 77.50 484 MET A C 1
ATOM 3890 O O . MET A 1 484 ? 32.649 -41.780 -30.350 1.00 77.50 484 MET A O 1
ATOM 3894 N N . ASN A 1 485 ? 32.109 -39.734 -29.611 1.00 79.88 485 ASN A N 1
ATOM 3895 C CA . ASN A 1 485 ? 33.484 -39.234 -29.635 1.00 79.88 485 ASN A CA 1
ATOM 3896 C C . ASN A 1 485 ? 34.388 -39.946 -28.618 1.00 79.88 485 ASN A C 1
ATOM 3898 O O . ASN A 1 485 ? 35.570 -40.154 -28.892 1.00 79.88 485 ASN A O 1
ATOM 3902 N N . LYS A 1 486 ? 33.865 -40.315 -27.441 1.00 84.38 486 LYS A N 1
ATOM 3903 C CA . LYS A 1 486 ? 34.623 -41.090 -26.444 1.00 84.38 486 LYS A CA 1
ATOM 3904 C C . LYS A 1 486 ? 34.912 -42.498 -26.942 1.00 84.38 486 LYS A C 1
ATOM 3906 O O . LYS A 1 486 ? 36.055 -42.931 -26.846 1.00 84.38 486 LYS A O 1
ATOM 3911 N N . ARG A 1 487 ? 33.911 -43.154 -27.534 1.00 82.12 487 ARG A N 1
ATOM 3912 C CA . ARG A 1 487 ? 34.052 -44.489 -28.120 1.00 82.12 487 ARG A CA 1
ATOM 3913 C C . ARG A 1 487 ? 35.081 -44.503 -29.251 1.00 82.12 487 ARG A C 1
ATOM 3915 O O . ARG A 1 487 ? 35.999 -45.310 -29.217 1.00 82.12 487 ARG A O 1
ATOM 3922 N N . SER A 1 488 ? 35.009 -43.544 -30.176 1.00 78.25 488 SER A N 1
ATOM 3923 C CA . SER A 1 488 ? 35.995 -43.411 -31.257 1.00 78.25 488 SER A CA 1
ATOM 3924 C C . SER A 1 488 ? 37.421 -43.211 -30.718 1.00 78.25 488 SER A C 1
ATOM 3926 O O . SER A 1 488 ? 38.354 -43.875 -31.165 1.00 78.25 488 SER A O 1
ATOM 3928 N N . LYS A 1 489 ? 37.607 -42.367 -29.691 1.00 81.75 489 LYS A N 1
ATOM 3929 C CA . LYS A 1 489 ? 38.917 -42.202 -29.034 1.00 81.75 489 LYS A CA 1
ATOM 3930 C C . LYS A 1 489 ? 39.402 -43.491 -28.366 1.00 81.75 489 LYS A C 1
ATOM 3932 O O . LYS A 1 489 ? 40.580 -43.823 -28.489 1.00 81.75 489 LYS A O 1
ATOM 3937 N N . ALA A 1 490 ? 38.525 -44.220 -27.681 1.00 82.94 490 ALA A N 1
ATOM 3938 C CA . ALA A 1 490 ? 38.872 -45.492 -27.057 1.00 82.94 490 ALA A CA 1
ATOM 3939 C C . ALA A 1 490 ? 39.289 -46.536 -28.104 1.00 82.94 490 ALA A C 1
ATOM 3941 O O . ALA A 1 490 ? 40.348 -47.139 -27.959 1.00 82.94 490 ALA A O 1
ATOM 3942 N N . GLU A 1 491 ? 38.548 -46.657 -29.208 1.00 80.75 491 GLU A N 1
ATOM 3943 C CA . GLU A 1 491 ? 38.879 -47.541 -30.334 1.00 80.75 491 GLU A CA 1
ATOM 3944 C C . GLU A 1 491 ? 40.264 -47.215 -30.921 1.00 80.75 491 GLU A C 1
ATOM 3946 O O . GLU A 1 491 ? 41.076 -48.119 -31.124 1.00 80.75 491 GLU A O 1
ATOM 3951 N N . THR A 1 492 ? 40.598 -45.928 -31.095 1.00 83.31 492 THR A N 1
ATOM 3952 C CA . THR A 1 492 ? 41.940 -45.515 -31.558 1.00 83.31 492 THR A CA 1
ATOM 3953 C C . THR A 1 492 ? 43.062 -45.780 -30.555 1.00 83.31 492 THR A C 1
ATOM 3955 O O . THR A 1 492 ? 44.219 -45.909 -30.948 1.00 83.31 492 THR A O 1
ATOM 3958 N N . ASN A 1 493 ? 42.759 -45.831 -29.257 1.00 81.81 493 ASN A N 1
ATOM 3959 C CA . ASN A 1 493 ? 43.748 -46.142 -28.227 1.00 81.81 493 ASN A CA 1
ATOM 3960 C C . ASN A 1 493 ? 43.958 -47.654 -28.109 1.00 81.81 493 ASN A C 1
ATOM 3962 O O . ASN A 1 493 ? 45.091 -48.102 -27.968 1.00 81.81 493 ASN A O 1
ATOM 3966 N N . ILE A 1 494 ? 42.883 -48.435 -28.221 1.00 83.25 494 ILE A N 1
ATOM 3967 C CA . ILE A 1 494 ? 42.919 -49.900 -28.207 1.00 83.25 494 ILE A CA 1
ATOM 3968 C C . ILE A 1 494 ? 43.656 -50.434 -29.443 1.00 83.25 494 ILE A C 1
ATOM 3970 O O . ILE A 1 494 ? 44.409 -51.401 -29.336 1.00 83.25 494 ILE A O 1
ATOM 3974 N N . SER A 1 495 ? 43.502 -49.798 -30.610 1.00 76.88 495 SER A N 1
ATOM 3975 C CA . SER A 1 495 ? 44.204 -50.207 -31.834 1.00 76.88 495 SER A CA 1
ATOM 3976 C C . SER A 1 495 ? 45.723 -49.993 -31.781 1.00 76.88 495 SER A C 1
ATOM 3978 O O . SER A 1 495 ? 46.445 -50.707 -32.469 1.00 76.88 495 SER A O 1
ATOM 3980 N N . LYS A 1 496 ? 46.210 -49.073 -30.935 1.00 81.06 496 LYS A N 1
ATOM 3981 C CA . LYS A 1 496 ? 47.643 -48.796 -30.714 1.00 81.06 496 LYS A CA 1
ATOM 3982 C C . LYS A 1 496 ? 48.323 -49.762 -29.738 1.00 81.06 496 LYS A C 1
ATOM 3984 O O . LYS A 1 496 ? 49.533 -49.680 -29.553 1.00 81.06 496 LYS A O 1
ATOM 3989 N N . LEU A 1 497 ? 47.570 -50.639 -29.073 1.00 81.88 497 LEU A N 1
ATOM 3990 C CA . LEU A 1 497 ? 48.125 -51.624 -28.144 1.00 81.88 497 LEU A CA 1
ATOM 3991 C C . LEU A 1 497 ? 48.580 -52.876 -28.910 1.00 81.88 497 LEU A C 1
ATOM 3993 O O . LEU A 1 497 ? 47.768 -53.540 -29.554 1.00 81.88 497 LEU A O 1
ATOM 3997 N N . GLU 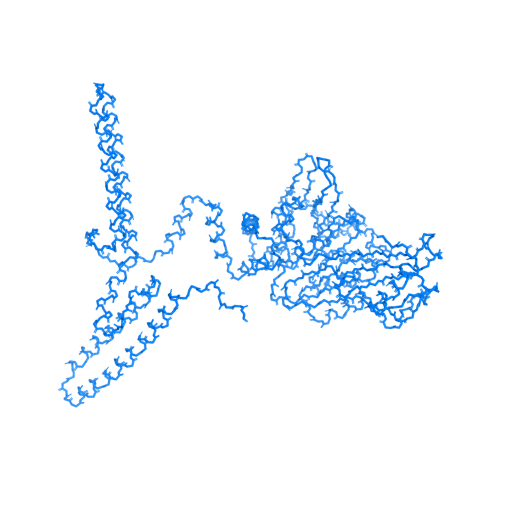A 1 498 ? 49.869 -53.212 -28.804 1.00 68.88 498 GLU A N 1
ATOM 3998 C CA . GLU A 1 498 ? 50.477 -54.370 -29.485 1.00 68.88 498 GLU A CA 1
ATOM 3999 C C . GLU A 1 498 ? 50.353 -55.689 -28.695 1.00 68.88 498 GLU A C 1
ATOM 4001 O O . GLU A 1 498 ? 50.330 -56.765 -29.285 1.00 68.88 498 GLU A O 1
ATOM 4006 N N . ALA A 1 499 ? 50.236 -55.632 -27.361 1.00 74.69 499 ALA A N 1
ATOM 4007 C CA . ALA A 1 499 ? 50.162 -56.821 -26.502 1.00 74.69 499 ALA A CA 1
ATOM 4008 C C . ALA A 1 499 ? 48.721 -57.350 -26.342 1.00 74.69 499 ALA A C 1
ATOM 4010 O O . ALA A 1 499 ? 47.849 -56.600 -25.892 1.00 74.69 499 ALA A O 1
ATOM 4011 N N . SER A 1 500 ? 48.500 -58.645 -26.625 1.00 71.25 500 SER A N 1
ATOM 4012 C CA . SER A 1 500 ? 47.174 -59.303 -26.611 1.00 71.25 500 SER A CA 1
ATOM 4013 C C . SER A 1 500 ? 46.425 -59.108 -25.287 1.00 71.25 500 SER A C 1
ATOM 4015 O O . SER A 1 500 ? 45.327 -58.558 -25.277 1.00 71.25 500 SER A O 1
ATOM 4017 N N . ASP A 1 501 ? 47.065 -59.401 -24.151 1.00 75.06 501 ASP A N 1
ATOM 4018 C CA . ASP A 1 501 ? 46.425 -59.329 -22.827 1.00 75.06 501 ASP A CA 1
ATOM 4019 C C . ASP A 1 501 ? 46.025 -57.905 -22.412 1.00 75.06 501 ASP A C 1
ATOM 4021 O O . ASP A 1 501 ? 45.014 -57.683 -21.740 1.00 75.06 501 ASP A O 1
ATOM 4025 N N . LYS A 1 502 ? 46.833 -56.903 -22.786 1.00 75.75 502 LYS A N 1
ATOM 4026 C CA . LYS A 1 502 ? 46.528 -55.492 -22.492 1.00 75.75 502 LYS A CA 1
ATOM 4027 C C . LYS A 1 502 ? 45.390 -54.991 -23.373 1.00 75.75 502 LYS A C 1
ATOM 4029 O O . LYS A 1 502 ? 44.578 -54.190 -22.916 1.00 75.75 502 LYS A O 1
ATOM 4034 N N . LYS A 1 503 ? 45.332 -55.473 -24.615 1.00 78.94 503 LYS A N 1
ATOM 4035 C CA . LYS A 1 503 ? 44.278 -55.154 -25.572 1.00 78.94 503 LYS A CA 1
ATOM 4036 C C . LYS A 1 503 ? 42.942 -55.760 -25.142 1.00 78.94 503 LYS A C 1
ATOM 4038 O O . LYS A 1 503 ? 41.957 -55.034 -25.101 1.00 78.94 503 LYS A O 1
ATOM 4043 N N . GLU A 1 504 ? 42.921 -57.021 -24.714 1.00 80.25 504 GLU A N 1
ATOM 4044 C CA . GLU A 1 504 ? 41.718 -57.693 -24.198 1.00 80.25 504 GLU A CA 1
ATOM 4045 C C . GLU A 1 504 ? 41.161 -57.018 -22.937 1.00 80.25 504 GLU A C 1
ATOM 4047 O O . GLU A 1 504 ? 39.968 -56.720 -22.865 1.00 80.25 504 GLU A O 1
ATOM 4052 N N . LYS A 1 505 ? 42.023 -56.668 -21.970 1.00 82.50 505 LYS A N 1
ATOM 4053 C CA . LYS A 1 505 ? 41.603 -55.917 -20.772 1.00 82.50 505 LYS A CA 1
ATOM 4054 C C . LYS A 1 505 ? 41.059 -54.526 -21.108 1.00 82.50 505 LYS A C 1
ATOM 4056 O O . LYS A 1 505 ? 40.105 -54.073 -20.476 1.00 82.50 505 LYS A O 1
ATOM 4061 N N . ALA A 1 506 ? 41.653 -53.843 -22.086 1.00 82.00 506 ALA A N 1
ATOM 4062 C CA . ALA A 1 506 ? 41.183 -52.534 -22.531 1.00 82.00 506 ALA A CA 1
ATOM 4063 C C . ALA A 1 506 ? 39.833 -52.618 -23.266 1.00 82.00 506 ALA A C 1
ATOM 4065 O O . ALA A 1 506 ? 38.991 -51.747 -23.063 1.00 82.00 506 ALA A O 1
ATOM 4066 N N . ILE A 1 507 ? 39.607 -53.676 -24.055 1.00 84.06 507 ILE A N 1
ATOM 4067 C CA . ILE A 1 507 ? 38.324 -53.951 -24.721 1.00 84.06 507 ILE A CA 1
ATOM 4068 C C . ILE A 1 507 ? 37.227 -54.202 -23.680 1.00 84.06 507 ILE A C 1
ATOM 4070 O O . ILE A 1 507 ? 36.220 -53.502 -23.690 1.00 84.06 507 ILE A O 1
ATOM 4074 N N . SER A 1 508 ? 37.453 -55.115 -22.731 1.00 83.62 508 SER A N 1
ATOM 4075 C CA . SER A 1 508 ? 36.472 -55.437 -21.682 1.00 83.62 508 SER A CA 1
ATOM 4076 C C . SER A 1 508 ? 36.115 -54.219 -20.814 1.00 83.62 508 SER A C 1
ATOM 4078 O O . SER A 1 508 ? 34.943 -53.959 -20.548 1.00 83.62 508 SER A O 1
ATOM 4080 N N . SER A 1 509 ? 37.108 -53.407 -20.437 1.00 85.75 509 SER A N 1
ATOM 4081 C CA . SER A 1 509 ? 36.884 -52.166 -19.680 1.00 85.75 509 SER A CA 1
ATOM 4082 C C . SER A 1 509 ? 36.057 -51.131 -20.462 1.00 85.75 509 SER A C 1
ATOM 4084 O O . SER A 1 509 ? 35.203 -50.440 -19.897 1.00 85.75 509 SER A O 1
ATOM 4086 N N . GLU A 1 510 ? 36.277 -51.027 -21.775 1.00 86.81 510 GLU A N 1
ATOM 4087 C CA . GLU A 1 510 ? 35.526 -50.109 -22.632 1.00 86.81 510 GLU A CA 1
ATOM 4088 C C . GLU A 1 510 ? 34.086 -50.588 -22.874 1.00 86.81 510 GLU A C 1
ATOM 4090 O O . GLU A 1 510 ? 33.166 -49.767 -22.881 1.00 86.81 510 GLU A O 1
ATOM 4095 N N . GLU A 1 511 ? 33.857 -51.898 -22.989 1.00 84.69 511 GLU A N 1
ATOM 4096 C CA . GLU A 1 511 ? 32.515 -52.493 -23.065 1.00 84.69 511 GLU A CA 1
ATOM 4097 C C . GLU A 1 511 ? 31.696 -52.220 -21.789 1.00 84.69 511 GLU A C 1
ATOM 4099 O O . GLU A 1 511 ? 30.534 -51.793 -21.860 1.00 84.69 511 GLU A O 1
ATOM 4104 N N . ASP A 1 512 ? 32.318 -52.345 -20.614 1.00 85.44 512 ASP A N 1
ATOM 4105 C CA . ASP A 1 512 ? 31.710 -51.999 -19.324 1.00 85.44 512 ASP A CA 1
ATOM 4106 C C . ASP A 1 512 ? 31.393 -50.500 -19.202 1.00 85.44 512 ASP A C 1
ATOM 4108 O O . ASP A 1 512 ? 30.370 -50.097 -18.634 1.00 85.44 512 ASP A O 1
ATOM 4112 N N . ARG A 1 513 ? 32.254 -49.634 -19.744 1.00 89.50 513 ARG A N 1
ATOM 4113 C CA . ARG A 1 513 ? 32.022 -48.184 -19.773 1.00 89.50 513 ARG A CA 1
ATOM 4114 C C . ARG A 1 513 ? 30.866 -47.828 -20.709 1.00 89.50 513 ARG A C 1
ATOM 4116 O O . ARG A 1 513 ? 29.994 -47.037 -20.331 1.00 89.50 513 ARG A O 1
ATOM 4123 N N . ALA A 1 514 ? 30.855 -48.404 -21.910 1.00 84.25 514 ALA A N 1
ATOM 4124 C CA . ALA A 1 514 ? 29.847 -48.159 -22.933 1.00 84.25 514 ALA A CA 1
ATOM 4125 C C . ALA A 1 514 ? 28.454 -48.619 -22.474 1.00 84.25 514 ALA A C 1
ATOM 4127 O O . ALA A 1 514 ? 27.475 -47.888 -22.649 1.00 84.25 514 ALA A O 1
ATOM 4128 N N . SER A 1 515 ? 28.355 -49.775 -21.810 1.00 85.31 515 SER A N 1
ATOM 4129 C CA . SER A 1 515 ? 27.090 -50.284 -21.262 1.00 85.31 515 SER A CA 1
ATOM 4130 C C . SER A 1 515 ? 26.521 -49.382 -20.153 1.00 85.31 515 SER A C 1
ATOM 4132 O O . SER A 1 515 ? 25.333 -49.040 -20.171 1.00 85.31 515 SER A O 1
ATOM 4134 N N . LYS A 1 516 ? 27.365 -48.890 -19.234 1.00 87.12 516 LYS A N 1
ATOM 4135 C CA . LYS A 1 516 ? 26.967 -47.915 -18.198 1.00 87.12 516 LYS A CA 1
ATOM 4136 C C . LYS A 1 516 ? 26.512 -46.585 -18.801 1.00 87.12 516 LYS A C 1
ATOM 4138 O O . LYS A 1 516 ? 25.500 -46.022 -18.370 1.00 87.12 516 LYS A O 1
ATOM 4143 N N . ALA A 1 517 ? 27.223 -46.090 -19.815 1.00 85.38 517 ALA A N 1
ATOM 4144 C CA . ALA A 1 517 ? 26.860 -44.861 -20.517 1.00 85.38 517 ALA A CA 1
ATOM 4145 C C . ALA A 1 517 ? 25.509 -44.994 -21.240 1.00 85.38 517 ALA A C 1
ATOM 4147 O O . ALA A 1 517 ? 24.656 -44.109 -21.128 1.00 85.38 517 ALA A O 1
ATOM 4148 N N . LEU A 1 518 ? 25.270 -46.127 -21.902 1.00 85.25 518 LEU A N 1
ATOM 4149 C CA . LEU A 1 518 ? 24.014 -46.443 -22.580 1.00 85.25 518 LEU A CA 1
ATOM 4150 C C . LEU A 1 518 ? 22.822 -46.474 -21.611 1.00 85.25 518 LEU A C 1
ATOM 4152 O O . LEU A 1 518 ? 21.784 -45.871 -21.889 1.00 85.25 518 LEU A O 1
ATOM 4156 N N . ASN A 1 519 ? 22.980 -47.103 -20.444 1.00 86.19 519 ASN A N 1
ATOM 4157 C CA . ASN A 1 519 ? 21.943 -47.126 -19.409 1.00 86.19 519 ASN A CA 1
ATOM 4158 C C . ASN A 1 519 ? 21.640 -45.719 -18.868 1.00 86.19 519 ASN A C 1
ATOM 4160 O O . ASN A 1 519 ? 20.474 -45.354 -18.702 1.00 86.19 519 ASN A O 1
ATOM 4164 N N . SER A 1 520 ? 22.668 -44.885 -18.682 1.00 88.50 520 SER A N 1
ATOM 4165 C CA . SER A 1 520 ? 22.493 -43.479 -18.296 1.00 88.50 520 SER A CA 1
ATOM 4166 C C . SER A 1 520 ? 21.729 -42.676 -19.357 1.00 88.50 520 SER A C 1
ATOM 4168 O O . SER A 1 520 ? 20.822 -41.909 -19.026 1.00 88.50 520 SER A O 1
ATOM 4170 N N . LEU A 1 521 ? 22.049 -42.867 -20.641 1.00 86.69 521 LEU A N 1
ATOM 4171 C CA . LEU A 1 521 ? 21.366 -42.192 -21.748 1.00 86.69 521 LEU A CA 1
ATOM 4172 C C . LEU A 1 521 ? 19.901 -42.629 -21.874 1.00 86.69 521 LEU A C 1
ATOM 4174 O O . LEU A 1 521 ? 19.039 -41.776 -22.086 1.00 86.69 521 LEU A O 1
ATOM 4178 N N . LYS A 1 522 ? 19.594 -43.917 -21.679 1.00 85.56 522 LYS A N 1
ATOM 4179 C CA . LYS A 1 522 ? 18.212 -44.430 -21.661 1.00 85.56 522 LYS A CA 1
ATOM 4180 C C . LYS A 1 522 ? 17.397 -43.847 -20.502 1.00 85.56 522 LYS A C 1
ATOM 4182 O O . LYS A 1 522 ? 16.276 -43.393 -20.720 1.00 85.56 522 LYS A O 1
ATOM 4187 N N . ALA A 1 523 ? 17.972 -43.759 -19.301 1.00 85.19 523 ALA A N 1
ATOM 4188 C CA . ALA A 1 523 ? 17.317 -43.128 -18.151 1.00 85.19 523 ALA A CA 1
ATOM 4189 C C . ALA A 1 523 ? 17.081 -41.619 -18.364 1.00 85.19 523 ALA A C 1
ATOM 4191 O O . ALA A 1 523 ? 16.037 -41.077 -17.993 1.00 85.19 523 ALA A O 1
ATOM 4192 N N . LYS A 1 524 ? 18.031 -40.920 -18.999 1.00 84.62 524 LYS A N 1
ATOM 4193 C CA . LYS A 1 524 ? 17.871 -39.508 -19.380 1.00 84.62 524 LYS A CA 1
ATOM 4194 C C . LYS A 1 524 ? 16.794 -39.320 -20.445 1.00 84.62 524 LYS A C 1
ATOM 4196 O O . LYS A 1 524 ? 16.023 -38.370 -20.334 1.00 84.62 524 LYS A O 1
ATOM 4201 N N . LEU A 1 525 ? 16.728 -40.207 -21.440 1.00 83.50 525 LEU A N 1
ATOM 4202 C CA . LEU A 1 525 ? 15.688 -40.192 -22.468 1.00 83.50 525 LEU A CA 1
ATOM 4203 C C . LEU A 1 525 ? 14.303 -40.351 -21.836 1.00 83.50 525 LEU A C 1
ATOM 4205 O O . LEU A 1 525 ? 13.450 -39.509 -22.080 1.00 83.50 525 LEU A O 1
ATOM 4209 N N . ALA A 1 526 ? 14.102 -41.354 -20.976 1.00 81.38 526 ALA A N 1
ATOM 4210 C CA . ALA A 1 526 ? 12.819 -41.589 -20.309 1.00 81.38 526 ALA A CA 1
ATOM 4211 C C . ALA A 1 526 ? 12.352 -40.367 -19.496 1.00 81.38 526 ALA A C 1
ATOM 4213 O O . ALA A 1 526 ? 11.228 -39.896 -19.663 1.00 81.38 526 ALA A O 1
ATOM 4214 N N . ASN A 1 527 ? 13.251 -39.780 -18.698 1.00 79.62 527 ASN A N 1
ATOM 4215 C CA . ASN A 1 527 ? 12.964 -38.566 -17.928 1.00 79.62 527 ASN A CA 1
ATOM 4216 C C . ASN A 1 527 ? 12.627 -37.355 -18.810 1.00 79.62 527 ASN A C 1
ATOM 4218 O O . ASN A 1 527 ? 11.789 -36.532 -18.443 1.00 79.62 527 ASN A O 1
ATOM 4222 N N . ARG A 1 528 ? 13.305 -37.207 -19.953 1.00 78.88 528 ARG A N 1
ATOM 4223 C CA . ARG A 1 528 ? 13.063 -36.103 -20.892 1.00 78.88 528 ARG A CA 1
ATOM 4224 C C . ARG A 1 528 ? 11.747 -36.306 -21.638 1.00 78.88 528 ARG A C 1
ATOM 4226 O O . ARG A 1 528 ? 10.930 -35.406 -21.638 1.00 78.88 528 ARG A O 1
ATOM 4233 N N . VAL A 1 529 ? 11.458 -37.507 -22.136 1.00 75.19 529 VAL A N 1
ATOM 4234 C CA . VAL A 1 529 ? 10.152 -37.830 -22.741 1.00 75.19 529 VAL A CA 1
ATOM 4235 C C . VAL A 1 529 ? 9.006 -37.559 -21.760 1.00 75.19 529 VAL A C 1
ATOM 4237 O O . VAL A 1 529 ? 8.016 -36.949 -22.148 1.00 75.19 529 VAL A O 1
ATOM 4240 N N . GLN A 1 530 ? 9.159 -37.911 -20.479 1.00 71.06 530 GLN A N 1
ATOM 4241 C CA . GLN A 1 530 ? 8.159 -37.612 -19.449 1.00 71.06 530 GLN A CA 1
ATOM 4242 C C . GLN A 1 530 ? 7.974 -36.101 -19.216 1.00 71.06 530 GLN A C 1
ATOM 4244 O O . GLN A 1 530 ? 6.857 -35.650 -18.990 1.00 71.06 530 GLN A O 1
ATOM 4249 N N . ARG A 1 531 ? 9.042 -35.299 -19.300 1.00 62.50 531 ARG A N 1
ATOM 4250 C CA . ARG A 1 531 ? 8.977 -33.827 -19.204 1.00 62.50 531 ARG A CA 1
ATOM 4251 C C . ARG A 1 531 ? 8.408 -33.173 -20.463 1.00 62.50 531 ARG A C 1
ATOM 4253 O O . ARG A 1 531 ? 7.679 -32.197 -20.344 1.00 62.50 531 ARG A O 1
ATOM 4260 N N . SER A 1 532 ? 8.698 -33.723 -21.638 1.00 62.94 532 SER A N 1
ATOM 4261 C CA . SER A 1 532 ? 8.082 -33.339 -22.912 1.00 62.94 532 SER A CA 1
ATOM 4262 C C . SER A 1 532 ? 6.577 -33.619 -22.910 1.00 62.94 532 SER A C 1
ATOM 4264 O O . SER A 1 532 ? 5.796 -32.810 -23.403 1.00 62.94 532 SER A O 1
ATOM 4266 N N . ALA A 1 533 ? 6.169 -34.747 -22.316 1.00 57.53 533 ALA A N 1
ATOM 4267 C CA . ALA A 1 533 ? 4.776 -35.169 -22.203 1.00 57.53 533 ALA A CA 1
ATOM 4268 C C . ALA A 1 533 ? 3.992 -34.443 -21.096 1.00 57.53 533 ALA A C 1
ATOM 4270 O O . ALA A 1 533 ? 2.765 -34.435 -21.137 1.00 57.53 533 ALA A O 1
ATOM 4271 N N . ASN A 1 534 ? 4.673 -33.842 -20.115 1.00 48.56 534 ASN A N 1
ATOM 4272 C CA . ASN A 1 534 ? 4.039 -33.211 -18.963 1.00 48.56 534 ASN A CA 1
ATOM 4273 C C . ASN A 1 534 ? 4.296 -31.692 -18.986 1.00 48.56 534 ASN A C 1
ATOM 4275 O O . ASN A 1 534 ? 5.355 -31.243 -18.530 1.00 48.56 534 ASN A O 1
ATOM 4279 N N . PRO A 1 535 ? 3.374 -30.878 -19.540 1.00 47.81 535 PRO A N 1
ATOM 4280 C CA . PRO A 1 535 ? 3.529 -29.432 -19.558 1.00 47.81 535 PRO A CA 1
ATOM 4281 C C . PRO A 1 535 ? 3.581 -28.934 -18.111 1.00 47.81 535 PRO A C 1
ATOM 4283 O O . PRO A 1 535 ? 2.593 -28.963 -17.385 1.00 47.81 535 PRO A O 1
ATOM 4286 N N . ARG A 1 536 ? 4.769 -28.487 -17.697 1.00 43.72 536 ARG A N 1
ATOM 4287 C CA . ARG A 1 536 ? 5.165 -28.074 -16.338 1.00 43.72 536 ARG A CA 1
ATOM 4288 C C . ARG A 1 536 ? 4.367 -26.910 -15.721 1.00 43.72 536 ARG A C 1
ATOM 4290 O O . ARG A 1 536 ? 4.834 -26.324 -14.754 1.00 43.72 536 ARG A O 1
ATOM 4297 N N . TRP A 1 537 ? 3.195 -26.558 -16.241 1.00 40.09 537 TRP A N 1
ATOM 4298 C CA . TRP A 1 537 ? 2.475 -25.340 -15.866 1.00 40.09 537 TRP A CA 1
ATOM 4299 C C . TRP A 1 537 ? 1.173 -25.552 -15.070 1.00 40.09 537 TRP A C 1
ATOM 4301 O O . TRP A 1 537 ? 0.437 -24.592 -14.899 1.00 40.09 537 TRP A O 1
ATOM 4311 N N . TRP A 1 538 ? 0.888 -26.756 -14.541 1.00 33.97 538 TRP A N 1
ATOM 4312 C CA . TRP A 1 538 ? -0.331 -26.973 -13.722 1.00 33.97 538 TRP A CA 1
ATOM 4313 C C . TRP A 1 538 ? -0.198 -27.754 -12.408 1.00 33.97 538 TRP A C 1
ATOM 4315 O O . TRP A 1 538 ? -1.122 -27.696 -11.605 1.00 33.97 538 TRP A O 1
ATOM 4325 N N . HIS A 1 539 ? 0.897 -28.464 -12.120 1.00 33.88 539 HIS A N 1
ATOM 4326 C CA . HIS A 1 539 ? 0.886 -29.437 -11.009 1.00 33.88 539 HIS A CA 1
ATOM 4327 C C . HIS A 1 539 ? 2.096 -29.380 -10.075 1.00 33.88 539 HIS A C 1
ATOM 4329 O O . HIS A 1 539 ? 2.745 -30.397 -9.855 1.00 33.88 539 HIS A O 1
ATOM 4335 N N . SER A 1 540 ? 2.414 -28.224 -9.485 1.00 33.22 540 SER A N 1
ATOM 4336 C CA . SER A 1 540 ? 3.427 -28.213 -8.414 1.00 33.22 540 SER A CA 1
ATOM 4337 C C . SER A 1 540 ? 3.115 -27.372 -7.176 1.00 33.22 540 SER A C 1
ATOM 4339 O O . SER A 1 540 ? 4.067 -26.973 -6.517 1.00 33.22 540 SER A O 1
ATOM 4341 N N . TRP A 1 541 ? 1.843 -27.098 -6.854 1.00 33.88 541 TRP A N 1
ATOM 4342 C CA . TRP A 1 541 ? 1.488 -26.381 -5.611 1.00 33.88 541 TRP A CA 1
ATOM 4343 C C . TRP A 1 541 ? 0.161 -26.835 -4.950 1.00 33.88 541 TRP A C 1
ATOM 4345 O O . TRP A 1 541 ? -0.541 -26.023 -4.351 1.00 33.88 541 TRP A O 1
ATOM 4355 N N . LEU A 1 542 ? -0.175 -28.129 -5.047 1.00 31.64 542 LEU A N 1
ATOM 4356 C CA . LEU A 1 542 ? -0.726 -28.869 -3.895 1.00 31.64 542 LEU A CA 1
ATOM 4357 C C . LEU A 1 542 ? 0.476 -29.463 -3.161 1.00 31.64 542 LEU A C 1
ATOM 4359 O O . LEU A 1 542 ? 0.441 -29.492 -1.915 1.00 31.64 542 LEU A O 1
#

Solvent-accessible surface area (backbone atoms only — not comparable to full-atom values): 30340 Å² total; per-residue (Å²): 131,85,90,48,69,67,61,51,45,55,48,51,46,51,49,30,47,74,45,75,42,82,62,41,84,93,46,28,70,40,78,46,49,42,95,88,47,24,42,36,41,38,38,45,48,52,88,82,35,84,87,37,54,48,74,48,75,50,74,70,67,92,74,57,63,27,57,41,52,38,40,73,68,54,27,41,51,55,65,55,52,25,47,50,37,54,35,44,59,70,55,51,19,37,38,27,24,15,52,88,90,15,45,35,65,56,52,49,46,18,55,55,51,40,46,60,62,91,47,39,34,35,37,41,22,82,62,75,78,75,80,75,85,49,82,48,57,48,80,45,68,46,38,83,33,62,69,76,92,72,63,86,73,85,53,79,45,59,77,44,39,48,66,46,57,54,51,62,52,46,68,75,68,70,44,58,33,40,36,39,54,65,57,80,31,60,40,44,44,58,50,40,50,37,28,66,73,70,37,24,39,37,34,22,38,80,25,87,45,67,70,52,38,53,54,50,41,50,31,82,69,28,53,38,63,72,87,44,56,52,43,38,41,31,38,36,33,26,35,65,48,69,60,95,87,40,84,42,44,35,44,52,28,34,34,32,42,74,35,65,41,91,82,83,68,44,77,41,69,44,67,32,31,40,47,41,81,91,80,73,46,74,46,71,68,83,59,54,68,66,57,53,54,45,24,65,76,70,73,43,54,77,65,54,52,51,51,51,37,50,52,44,23,51,49,48,54,44,34,47,75,72,60,52,56,53,52,61,62,42,34,47,54,50,48,44,38,74,76,41,46,69,61,50,48,50,54,42,34,65,76,70,62,62,62,60,74,66,59,53,48,57,59,59,54,73,72,62,86,82,87,82,82,81,96,67,93,81,67,68,88,74,53,58,72,74,56,38,51,54,50,54,54,49,52,55,52,51,52,56,50,47,55,53,51,53,52,55,44,71,73,42,86,51,68,70,61,30,52,53,48,51,54,53,47,52,55,48,51,55,54,51,51,57,48,49,54,54,50,50,55,50,55,42,72,65,48,50,53,56,60,60,32,54,65,54,34,55,76,68,73,46,76,93,66,84,68,46,43,69,73,55,34,49,53,49,36,53,54,53,51,54,49,54,54,50,51,55,52,49,52,59,54,49,71,71,47,85,51,68,72,63,32,53,56,50,50,54,53,48,53,56,49,51,53,53,52,48,54,52,51,51,56,50,47,54,56,42,38,52,52,52,74,42,76,88,82,78,85,88,84,132

Radius of gyration: 35.64 Å; Cα contacts (8 Å, |Δi|>4): 726; chains: 1; bounding box: 93×88×110 Å

Mean predicted aligned error: 16.87 Å

Nearest PDB structures (foldseek):
  2oap-assembly1_2  TM=9.034E-01  e=6.968E-42  Archaeoglobus fulgidus DSM 4304
  2oap-assembly1_1  TM=9.041E-01  e=3.066E-41  Archaeoglobus fulgidus DSM 4304
  4ihq-assembly1_A  TM=9.088E-01  e=1.990E-38  Sulfolobus acidocaldarius DSM 639
  4ii7-assembly2_D  TM=9.089E-01  e=1.692E-37  Sulfolobus acidocaldarius DSM 639
  4ii7-assembly1_B  TM=8.984E-01  e=1.438E-36  Sulfolobus acidocaldarius DSM 639

Foldseek 3Di:
DDPDLVVVQVVLQVQCVQQVHGADPVRQWDWGAHPQLWIKTWGAACPPPVVGIDMDTHDADPFAWAVLVCCVLLQDPLLVLLVLLLCQQLQAAEEEEEAPPLCSLSVVQRSCLSHAQPFAEEEEECTDHHDYPRPNYHYHHWDQAPDPPPVPPVDGHHPGGDSLNSLVVVVVVPGLEYEYAEDDAQSLQSQLVCLVVNRRYYYYYYDQDPVRVLVRCCDPRNNHDLQSVLSHFKYWYKDFDDAPNDTGIHGQFMKGFDGADPPPRDTDIDTQWGADRVVRDIDGPPDGVSLVVSCVSVVHDPVRSVVSSVLSSLLSVLCSVVVVTGSNSVSVLSNCCVVPVPVSSVVSCVSVVPDDPVVVVVVVVVPDPDDDDDDDDDDLVPAPPVSNVVVVVVVVVVVVVVVVLVVVLVPDPDPVVSVVSVVVVVVVVVVVVVVVVVVVVVSCVQCVLVVQQVVLCVVLVADDLPLFHRVLSNVLSVLSVVLVVVLVVLVVVLVPDPDPVVSVVSVVVVVVVSVVSSVVSNVSSVVRSVPSVDPPPDDDDD

pLDDT: mean 83.62, std 15.26, range [31.64, 98.38]